Protein AF-0000000086011671 (afdb_homodimer)

Secondary structure (DSSP, 8-state):
-HHHHHHHHHHHHHHHHHHHHHHHHHHHHHHHHHHHTHHHHHHHHHHHHHHHHHHHHHHHHHS---HHHHHHHHHHHHHHHHHHTTTT---TTSHHHHHHHHHHHHHHHHHHHHHHHS---HHHHHHIIIIIIIHHHHHHHHHTTTTTT------------SS--HHHHHHHH-------HHHHHHHHHHHHS--------/-HHHHHHHHHHHHHHHHHHHHHHHHHHHHHHHHHHHTHHHHHHHHHHHHHHHHHHHHHHHHHS---HHHHHHHHHHHHHHHHHHTTTT---TTSHHHHHHHHHHHHHHHHHHHHHHHS---HHHHHHIIIIIIIHHHHHHHHHTTTTTT------------SS--HHHHHHHH-------HHHHHHHHHHHHS--------

InterPro domains:
  IPR007277 Svp26/Tex261 [PF04148] (1-188)
  IPR007277 Svp26/Tex261 [PTHR13144] (1-201)

Sequence (402 aa):
MWFLYLLSWIGIVIQISFIILSVAAGLYYIAEIVEEYTVFTCRIIRILILVTMAIHGGLFLFEDLPASMIICGIISQVMHLLVLRTFPFFELTSLPFIGSIVFVTINHYLAFQHFSYVYYPFSQVLAYFTICLWLVPFSFFVSLSANENVLPTLAETRPLNTDESDVVTNYFSRRSKRYGLLSFFNYAKESILPQRVKKAFMWFLYLLSWIGIVIQISFIILSVAAGLYYIAEIVEEYTVFTCRIIRILILVTMAIHGGLFLFEDLPASMIICGIISQVMHLLVLRTFPFFELTSLPFIGSIVFVTINHYLAFQHFSYVYYPFSQVLAYFTICLWLVPFSFFVSLSANENVLPTLAETRPLNTDESDVVTNYFSRRSKRYGLLSFFNYAKESILPQRVKKAF

Nearest PDB structures (foldseek):
  8h4l-assembly1_R  TM=3.918E-01  e=1.217E+00  Homo sapiens
  3ja6-assembly1_I  TM=2.647E-01  e=7.262E+00  Escherichia coli

Structure (mmCIF, N/CA/C/O backbone):
data_AF-0000000086011671-model_v1
#
loop_
_entity.id
_entity.type
_entity.pdbx_description
1 polymer 'Protein TEX261'
#
loop_
_atom_site.group_PDB
_atom_site.id
_atom_site.type_symbol
_atom_site.label_atom_id
_atom_site.label_alt_id
_atom_site.label_comp_id
_atom_site.label_asym_id
_atom_site.label_entity_id
_atom_site.label_seq_id
_atom_site.pdbx_PDB_ins_code
_atom_site.Cartn_x
_atom_site.Cartn_y
_atom_site.Cartn_z
_atom_site.occupancy
_atom_site.B_iso_or_equiv
_atom_site.auth_seq_id
_atom_site.auth_comp_id
_atom_site.auth_asym_id
_atom_site.auth_atom_id
_atom_site.pdbx_PDB_model_num
ATOM 1 N N . MET A 1 1 ? -23.484 21.406 1.975 1 81.38 1 MET A N 1
ATOM 2 C CA . MET A 1 1 ? -22.828 20.125 2.201 1 81.38 1 MET A CA 1
ATOM 3 C C . MET A 1 1 ? -21.922 19.75 1.034 1 81.38 1 MET A C 1
ATOM 5 O O . MET A 1 1 ? -21.531 18.594 0.885 1 81.38 1 MET A O 1
ATOM 9 N N . TRP A 1 2 ? -21.719 20.812 0.203 1 92.31 2 TRP A N 1
ATOM 10 C CA . TRP A 1 2 ? -20.953 20.578 -1.015 1 92.31 2 TRP A CA 1
ATOM 11 C C . TRP A 1 2 ? -19.453 20.594 -0.726 1 92.31 2 TRP A C 1
ATOM 13 O O . TRP A 1 2 ? -18.672 19.953 -1.438 1 92.31 2 TRP A O 1
ATOM 23 N N . PHE A 1 3 ? -19.109 21.312 0.322 1 96.06 3 PHE A N 1
ATOM 24 C CA . PHE A 1 3 ? -17.688 21.5 0.612 1 96.06 3 PHE A CA 1
ATOM 25 C C . PHE A 1 3 ? -17.047 20.188 1.018 1 96.06 3 PHE A C 1
ATOM 27 O O . PHE A 1 3 ? -15.992 19.812 0.487 1 96.06 3 PHE A O 1
ATOM 34 N N . LEU A 1 4 ? -17.641 19.5 1.831 1 94.88 4 LEU A N 1
ATOM 35 C CA . LEU A 1 4 ? -17.125 18.219 2.275 1 94.88 4 LEU A CA 1
ATOM 36 C C . LEU A 1 4 ? -17.141 17.203 1.138 1 94.88 4 LEU A C 1
ATOM 38 O O . LEU A 1 4 ? -16.266 16.328 1.057 1 94.88 4 LEU A O 1
ATOM 42 N N . TYR A 1 5 ? -18.141 17.344 0.301 1 95.62 5 TYR A N 1
ATOM 43 C CA . TYR A 1 5 ? -18.188 16.5 -0.895 1 95.62 5 TYR A CA 1
ATOM 44 C C . TYR A 1 5 ? -16.969 16.734 -1.78 1 95.62 5 TYR A C 1
ATOM 46 O O . TYR A 1 5 ? -16.344 15.789 -2.25 1 95.62 5 TYR A O 1
ATOM 54 N N . LEU A 1 6 ? -16.688 17.953 -1.948 1 96.94 6 LEU A N 1
ATOM 55 C CA . LEU A 1 6 ? -15.5 18.312 -2.723 1 96.94 6 LEU A CA 1
ATOM 56 C C . LEU A 1 6 ? -14.242 17.766 -2.059 1 96.94 6 LEU A C 1
ATOM 58 O O . LEU A 1 6 ? -13.367 17.203 -2.734 1 96.94 6 LEU A O 1
ATOM 62 N N . LEU A 1 7 ? -14.172 17.891 -0.794 1 97.31 7 LEU A N 1
ATOM 63 C CA . LEU A 1 7 ? -13.016 17.391 -0.052 1 97.31 7 LEU A CA 1
ATOM 64 C C . LEU A 1 7 ? -12.898 15.883 -0.167 1 97.31 7 LEU A C 1
ATOM 66 O O . LEU A 1 7 ? -11.789 15.336 -0.141 1 97.31 7 LEU A O 1
ATOM 70 N N . SER A 1 8 ? -14 15.203 -0.335 1 97.62 8 SER A N 1
ATOM 71 C CA . SER A 1 8 ? -13.969 13.75 -0.455 1 97.62 8 SER A CA 1
ATOM 72 C C . SER A 1 8 ? -13.273 13.32 -1.745 1 97.62 8 SER A C 1
ATOM 74 O O . SER A 1 8 ? -12.555 12.32 -1.764 1 97.62 8 SER A O 1
ATOM 76 N N . TRP A 1 9 ? -13.484 14.078 -2.795 1 97.25 9 TRP A N 1
ATOM 77 C CA . TRP A 1 9 ? -12.797 13.781 -4.047 1 97.25 9 TRP A CA 1
ATOM 78 C C . TRP A 1 9 ? -11.297 14.039 -3.92 1 97.25 9 TRP A C 1
ATOM 80 O O . TRP A 1 9 ? -10.484 13.242 -4.398 1 97.25 9 TRP A O 1
ATOM 90 N N . ILE A 1 10 ? -10.961 15.094 -3.242 1 97.56 10 ILE A N 1
ATOM 91 C CA . ILE A 1 10 ? -9.555 15.406 -3.008 1 97.56 10 ILE A CA 1
ATOM 92 C C . ILE A 1 10 ? -8.922 14.328 -2.125 1 97.56 10 ILE A C 1
ATOM 94 O O . ILE A 1 10 ? -7.801 13.891 -2.377 1 97.56 10 ILE A O 1
ATOM 98 N N . GLY A 1 11 ? -9.656 13.945 -1.148 1 97.69 11 GLY A N 1
ATOM 99 C CA . GLY A 1 11 ? -9.172 12.883 -0.27 1 97.69 11 GLY A CA 1
ATOM 100 C C . GLY A 1 11 ? -8.891 11.586 -0.999 1 97.69 11 GLY A C 1
ATOM 101 O O . GLY A 1 11 ? -7.867 10.945 -0.754 1 97.69 11 GLY A O 1
ATOM 102 N N . ILE A 1 12 ? -9.742 11.25 -1.918 1 97.19 12 ILE A N 1
ATOM 103 C CA . ILE A 1 12 ? -9.578 10.023 -2.693 1 97.19 12 ILE A CA 1
ATOM 104 C C . ILE A 1 12 ? -8.305 10.109 -3.535 1 97.19 12 ILE A C 1
ATOM 106 O O . ILE A 1 12 ? -7.547 9.141 -3.623 1 97.19 12 ILE A O 1
ATOM 110 N N . VAL A 1 13 ? -8.109 11.211 -4.105 1 97.56 13 VAL A N 1
ATOM 111 C CA . VAL A 1 13 ? -6.926 11.406 -4.938 1 97.56 13 VAL A CA 1
ATOM 112 C C . VAL A 1 13 ? -5.668 11.258 -4.09 1 97.56 13 VAL A C 1
ATOM 114 O O . VAL A 1 13 ? -4.707 10.609 -4.5 1 97.56 13 VAL A O 1
ATOM 117 N N . ILE A 1 14 ? -5.656 11.812 -2.938 1 96.88 14 ILE A N 1
ATOM 118 C CA . ILE A 1 14 ? -4.516 11.742 -2.033 1 96.88 14 ILE A CA 1
ATOM 119 C C . ILE A 1 14 ? -4.285 10.289 -1.606 1 96.88 14 ILE A C 1
ATOM 121 O O . ILE A 1 14 ? -3.154 9.797 -1.638 1 96.88 14 ILE A O 1
ATOM 125 N N . GLN A 1 15 ? -5.336 9.633 -1.336 1 96.81 15 GLN A N 1
ATOM 126 C CA . GLN A 1 15 ? -5.238 8.25 -0.883 1 96.81 15 GLN A CA 1
ATOM 127 C C . GLN A 1 15 ? -4.715 7.344 -1.993 1 96.81 15 GLN A C 1
ATOM 129 O O . GLN A 1 15 ? -3.822 6.527 -1.765 1 96.81 15 GLN A O 1
ATOM 134 N N . ILE A 1 16 ? -5.23 7.508 -3.131 1 97 16 ILE A N 1
ATOM 135 C CA . ILE A 1 16 ? -4.809 6.699 -4.27 1 97 16 ILE A CA 1
ATOM 136 C C . ILE A 1 16 ? -3.338 6.973 -4.574 1 97 16 ILE A C 1
ATOM 138 O O . ILE A 1 16 ? -2.576 6.047 -4.871 1 97 16 ILE A O 1
ATOM 142 N N . SER A 1 17 ? -2.957 8.18 -4.516 1 96.44 17 SER A N 1
ATOM 143 C CA . SER A 1 17 ? -1.564 8.539 -4.758 1 96.44 17 SER A CA 1
ATOM 144 C C . SER A 1 17 ? -0.635 7.859 -3.758 1 96.44 17 SER A C 1
ATOM 146 O O . SER A 1 17 ? 0.436 7.375 -4.129 1 96.44 17 SER A O 1
ATOM 148 N N . PHE A 1 18 ? -1.008 7.887 -2.574 1 95.5 18 PHE A N 1
ATOM 149 C CA . PHE A 1 18 ? -0.193 7.258 -1.543 1 95.5 18 PHE A CA 1
ATOM 150 C C . PHE A 1 18 ? -0.101 5.754 -1.769 1 95.5 18 PHE A C 1
ATOM 152 O O . PHE A 1 18 ? 0.967 5.16 -1.605 1 95.5 18 PHE A O 1
ATOM 159 N N . ILE A 1 19 ? -1.149 5.168 -2.15 1 96.06 19 ILE A N 1
ATOM 160 C CA . ILE A 1 19 ? -1.174 3.734 -2.408 1 96.06 19 ILE A CA 1
ATOM 161 C C . ILE A 1 19 ? -0.259 3.406 -3.586 1 96.06 19 ILE A C 1
ATOM 163 O O . ILE A 1 19 ? 0.544 2.475 -3.518 1 96.06 19 ILE A O 1
ATOM 167 N N . ILE A 1 20 ? -0.409 4.184 -4.59 1 96.19 20 ILE A N 1
ATOM 168 C CA . ILE A 1 20 ? 0.404 3.973 -5.785 1 96.19 20 ILE A CA 1
ATOM 169 C C . ILE A 1 20 ? 1.883 4.109 -5.43 1 96.19 20 ILE A C 1
ATOM 171 O O . ILE A 1 20 ? 2.699 3.266 -5.812 1 96.19 20 ILE A O 1
ATOM 175 N N . LEU A 1 21 ? 2.193 5.09 -4.684 1 94.75 21 LEU A N 1
ATOM 176 C CA . LEU A 1 21 ? 3.574 5.305 -4.266 1 94.75 21 LEU A CA 1
ATOM 177 C C . LEU A 1 21 ? 4.078 4.133 -3.428 1 94.75 21 LEU A C 1
ATOM 179 O O . LEU A 1 21 ? 5.199 3.664 -3.617 1 94.75 21 LEU A O 1
ATOM 183 N N . SER A 1 22 ? 3.262 3.754 -2.539 1 95.56 22 SER A N 1
ATOM 184 C CA . SER A 1 22 ? 3.648 2.664 -1.647 1 95.56 22 SER A CA 1
ATOM 185 C C . SER A 1 22 ? 3.875 1.37 -2.42 1 95.56 22 SER A C 1
ATOM 187 O O . SER A 1 22 ? 4.879 0.687 -2.215 1 95.56 22 SER A O 1
ATOM 189 N N . VAL A 1 23 ? 2.988 1.086 -3.264 1 94.69 23 VAL A N 1
ATOM 190 C CA . VAL A 1 23 ? 3.105 -0.137 -4.051 1 94.69 23 VAL A CA 1
ATOM 191 C C . VAL A 1 23 ? 4.332 -0.052 -4.957 1 94.69 23 VAL A C 1
ATOM 193 O O . VAL A 1 23 ? 5.102 -1.008 -5.062 1 94.69 23 VAL A O 1
ATOM 196 N N . ALA A 1 24 ? 4.469 1.1 -5.613 1 91.88 24 ALA A N 1
ATOM 197 C CA . ALA A 1 24 ? 5.625 1.312 -6.48 1 91.88 24 ALA A CA 1
ATOM 198 C C . ALA A 1 24 ? 6.93 1.148 -5.699 1 91.88 24 ALA A C 1
ATOM 200 O O . ALA A 1 24 ? 7.859 0.49 -6.168 1 91.88 24 ALA A O 1
ATOM 201 N N . ALA A 1 25 ? 6.992 1.707 -4.555 1 91.62 25 ALA A N 1
ATOM 202 C CA . ALA A 1 25 ? 8.18 1.608 -3.711 1 91.62 25 ALA A CA 1
ATOM 203 C C . ALA A 1 25 ? 8.414 0.169 -3.26 1 91.62 25 ALA A C 1
ATOM 205 O O . ALA A 1 25 ? 9.555 -0.297 -3.223 1 91.62 25 ALA A O 1
ATOM 206 N N . GLY A 1 26 ? 7.383 -0.44 -2.941 1 92.44 26 GLY A N 1
ATOM 207 C CA . GLY A 1 26 ? 7.492 -1.84 -2.562 1 92.44 26 GLY A CA 1
ATOM 208 C C . GLY A 1 26 ? 8.031 -2.717 -3.678 1 92.44 26 GLY A C 1
ATOM 209 O O . GLY A 1 26 ? 8.922 -3.543 -3.451 1 92.44 26 GLY A O 1
ATOM 210 N N . LEU A 1 27 ? 7.508 -2.492 -4.812 1 90.5 27 LEU A N 1
ATOM 211 C CA . LEU A 1 27 ? 7.965 -3.254 -5.969 1 90.5 27 LEU A CA 1
ATOM 212 C C . LEU A 1 27 ? 9.422 -2.936 -6.289 1 90.5 27 LEU A C 1
ATOM 214 O O . LEU A 1 27 ? 10.195 -3.828 -6.648 1 90.5 27 LEU A O 1
ATOM 218 N N . TYR A 1 28 ? 9.742 -1.729 -6.18 1 87.56 28 TYR A N 1
ATOM 219 C CA . TYR A 1 28 ? 11.125 -1.326 -6.395 1 87.56 28 TYR A CA 1
ATOM 220 C C . TYR A 1 28 ? 12.055 -2.014 -5.398 1 87.56 28 TYR A C 1
ATOM 222 O O . TYR A 1 28 ? 13.133 -2.479 -5.766 1 87.56 28 TYR A O 1
ATOM 230 N N . TYR A 1 29 ? 11.625 -2.068 -4.254 1 89.06 29 TYR A N 1
ATOM 231 C CA . TYR A 1 29 ? 12.406 -2.695 -3.195 1 89.06 29 TYR A CA 1
ATOM 232 C C . TYR A 1 29 ? 12.602 -4.18 -3.471 1 89.06 29 TYR A C 1
ATOM 234 O O . TYR A 1 29 ? 13.719 -4.695 -3.373 1 89.06 29 TYR A O 1
ATOM 242 N N . ILE A 1 30 ? 11.648 -4.781 -3.836 1 91.56 30 ILE A N 1
ATOM 243 C CA . ILE A 1 30 ? 11.727 -6.207 -4.129 1 91.56 30 ILE A CA 1
ATOM 244 C C . ILE A 1 30 ? 12.617 -6.43 -5.352 1 91.56 30 ILE A C 1
ATOM 246 O O . ILE A 1 30 ? 13.398 -7.379 -5.391 1 91.56 30 ILE A O 1
ATOM 250 N N . ALA A 1 31 ? 12.484 -5.586 -6.32 1 87.94 31 ALA A N 1
ATOM 251 C CA . ALA A 1 31 ? 13.312 -5.684 -7.516 1 87.94 31 ALA A CA 1
ATOM 252 C C . ALA A 1 31 ? 14.797 -5.551 -7.168 1 87.94 31 ALA A C 1
ATOM 254 O O . ALA A 1 31 ? 15.633 -6.254 -7.734 1 87.94 31 ALA A O 1
ATOM 255 N N . GLU A 1 32 ? 15.078 -4.699 -6.289 1 86.5 32 GLU A N 1
ATOM 256 C CA . GLU A 1 32 ? 16.453 -4.531 -5.824 1 86.5 32 GLU A CA 1
ATOM 257 C C . GLU A 1 32 ? 16.953 -5.793 -5.133 1 86.5 32 GLU A C 1
ATOM 259 O O . GLU A 1 32 ? 18.109 -6.207 -5.344 1 86.5 32 GLU A O 1
ATOM 264 N N . ILE A 1 33 ? 16.141 -6.344 -4.367 1 86.19 33 ILE A N 1
ATOM 265 C CA . ILE A 1 33 ? 16.516 -7.574 -3.678 1 86.19 33 ILE A CA 1
ATOM 266 C C . ILE A 1 33 ? 16.75 -8.688 -4.695 1 86.19 33 ILE A C 1
ATOM 268 O O . ILE A 1 33 ? 17.719 -9.453 -4.57 1 86.19 33 ILE A O 1
ATOM 272 N N . VAL A 1 34 ? 15.977 -8.758 -5.715 1 88.62 34 VAL A N 1
ATOM 273 C CA . VAL A 1 34 ? 16.094 -9.766 -6.762 1 88.62 34 VAL A CA 1
ATOM 274 C C . VAL A 1 34 ? 17.406 -9.578 -7.516 1 88.62 34 VAL A C 1
ATOM 276 O O . VAL A 1 34 ? 18.109 -10.547 -7.824 1 88.62 34 VAL A O 1
ATOM 279 N N . GLU A 1 35 ? 17.781 -8.352 -7.781 1 84.69 35 GLU A N 1
ATOM 280 C CA . GLU A 1 35 ? 19.031 -8.047 -8.484 1 84.69 35 GLU A CA 1
ATOM 281 C C . GLU A 1 35 ? 20.234 -8.383 -7.621 1 84.69 35 GLU A C 1
ATOM 283 O O . GLU A 1 35 ? 21.25 -8.891 -8.133 1 84.69 35 GLU A O 1
ATOM 288 N N . GLU A 1 36 ? 20.125 -8.18 -6.422 1 85.69 36 GLU A N 1
ATOM 289 C CA . GLU A 1 36 ? 21.234 -8.406 -5.508 1 85.69 36 GLU A CA 1
ATOM 290 C C . GLU A 1 36 ? 21.406 -9.891 -5.199 1 85.69 36 GLU A C 1
ATOM 292 O O . GLU A 1 36 ? 22.531 -10.359 -5.012 1 85.69 36 GLU A O 1
ATOM 297 N N . TYR A 1 37 ? 20.281 -10.57 -5.16 1 88.62 37 TYR A N 1
ATOM 298 C CA . TYR A 1 37 ? 20.312 -11.992 -4.809 1 88.62 37 TYR A CA 1
ATOM 299 C C . TYR A 1 37 ? 19.625 -12.828 -5.875 1 88.62 37 TYR A C 1
ATOM 301 O O . TYR A 1 37 ? 18.609 -13.477 -5.598 1 88.62 37 TYR A O 1
ATOM 309 N N . THR A 1 38 ? 20.109 -12.938 -6.969 1 88 38 THR A N 1
ATOM 310 C CA . THR A 1 38 ? 19.5 -13.57 -8.125 1 88 38 THR A CA 1
ATOM 311 C C . THR A 1 38 ? 19.391 -15.078 -7.926 1 88 38 THR A C 1
ATOM 313 O O . THR A 1 38 ? 18.359 -15.68 -8.242 1 88 38 THR A O 1
ATOM 316 N N . VAL A 1 39 ? 20.484 -15.68 -7.461 1 91.44 39 VAL A N 1
ATOM 317 C CA . VAL A 1 39 ? 20.5 -17.125 -7.277 1 91.44 39 VAL A CA 1
ATOM 318 C C . VAL A 1 39 ? 19.453 -17.531 -6.242 1 91.44 39 VAL A C 1
ATOM 320 O O . VAL A 1 39 ? 18.688 -18.469 -6.461 1 91.44 39 VAL A O 1
ATOM 323 N N . PHE A 1 40 ? 19.484 -16.797 -5.242 1 92.19 40 PHE A N 1
ATOM 324 C CA . PHE A 1 40 ? 18.5 -17.047 -4.188 1 92.19 40 PHE A CA 1
ATOM 325 C C . PHE A 1 40 ? 17.094 -16.844 -4.711 1 92.19 40 PHE A C 1
ATOM 327 O O . PHE A 1 40 ? 16.188 -17.625 -4.398 1 92.19 40 PHE A O 1
ATOM 334 N N . THR A 1 41 ? 16.859 -15.781 -5.418 1 93.69 41 THR A N 1
ATOM 335 C CA . THR A 1 41 ? 15.547 -15.492 -5.992 1 93.69 41 THR A CA 1
ATOM 336 C C . THR A 1 41 ? 15.086 -16.625 -6.902 1 93.69 41 THR A C 1
ATOM 338 O O . THR A 1 41 ? 13.922 -17.016 -6.867 1 93.69 41 THR A O 1
ATOM 341 N N . CYS A 1 42 ? 15.953 -17.156 -7.68 1 93.94 42 CYS A N 1
ATOM 342 C CA . CYS A 1 42 ? 15.633 -18.266 -8.555 1 93.94 42 CYS A CA 1
ATOM 343 C C . CYS A 1 42 ? 15.133 -19.469 -7.754 1 93.94 42 CYS A C 1
ATOM 345 O O . CYS A 1 42 ? 14.148 -20.094 -8.125 1 93.94 42 CYS A O 1
ATOM 347 N N . ARG A 1 43 ? 15.805 -19.703 -6.75 1 96.25 43 ARG A N 1
ATOM 348 C CA . ARG A 1 43 ? 15.414 -20.812 -5.887 1 96.25 43 ARG A CA 1
ATOM 349 C C . ARG A 1 43 ? 14.023 -20.594 -5.305 1 96.25 43 ARG A C 1
ATOM 351 O O . ARG A 1 43 ? 13.203 -21.516 -5.266 1 96.25 43 ARG A O 1
ATOM 358 N N . ILE A 1 44 ? 13.766 -19.422 -4.871 1 96.56 44 ILE A N 1
ATOM 359 C CA . ILE A 1 44 ? 12.477 -19.094 -4.273 1 96.56 44 ILE A CA 1
ATOM 360 C C . ILE A 1 44 ? 11.367 -19.25 -5.309 1 96.56 44 ILE A C 1
ATOM 362 O O . ILE A 1 44 ? 10.312 -19.812 -5.016 1 96.56 44 ILE A O 1
ATOM 366 N N . ILE A 1 45 ? 11.609 -18.75 -6.484 1 96.88 45 ILE A N 1
ATOM 367 C CA . ILE A 1 45 ? 10.602 -18.828 -7.535 1 96.88 45 ILE A CA 1
ATOM 368 C C . ILE A 1 45 ? 10.328 -20.297 -7.879 1 96.88 45 ILE A C 1
ATOM 370 O O . ILE A 1 45 ? 9.18 -20.688 -8.086 1 96.88 45 ILE A O 1
ATOM 374 N N . ARG A 1 46 ? 11.359 -21.094 -7.914 1 97.69 46 ARG A N 1
ATOM 375 C CA . ARG A 1 46 ? 11.195 -22.531 -8.172 1 97.69 46 ARG A CA 1
ATOM 376 C C . ARG A 1 46 ? 10.305 -23.172 -7.117 1 97.69 46 ARG A C 1
ATOM 378 O O . ARG A 1 46 ? 9.391 -23.938 -7.449 1 97.69 46 ARG A O 1
ATOM 385 N N . ILE A 1 47 ? 10.586 -22.844 -5.941 1 98 47 ILE A N 1
ATOM 386 C CA . ILE A 1 47 ? 9.805 -23.391 -4.836 1 98 47 ILE A CA 1
ATOM 387 C C . ILE A 1 47 ? 8.359 -22.922 -4.957 1 98 47 ILE A C 1
ATOM 389 O O . ILE A 1 47 ? 7.43 -23.719 -4.758 1 98 47 ILE A O 1
ATOM 393 N N . LEU A 1 48 ? 8.18 -21.641 -5.27 1 98 48 LEU A N 1
ATOM 394 C CA . LEU A 1 48 ? 6.832 -21.094 -5.418 1 98 48 LEU A CA 1
ATOM 395 C C . LEU A 1 48 ? 6.062 -21.844 -6.504 1 98 48 LEU A C 1
ATOM 397 O O . LEU A 1 48 ? 4.887 -22.172 -6.328 1 98 48 LEU A O 1
ATOM 401 N N . ILE A 1 49 ? 6.723 -22.125 -7.598 1 98.44 49 ILE A N 1
ATOM 402 C CA . ILE A 1 49 ? 6.094 -22.828 -8.711 1 98.44 49 ILE A CA 1
ATOM 403 C C . ILE A 1 49 ? 5.699 -24.234 -8.273 1 98.44 49 ILE A C 1
ATOM 405 O O . ILE A 1 49 ? 4.562 -24.656 -8.492 1 98.44 49 ILE A O 1
ATOM 409 N N . LEU A 1 50 ? 6.59 -24.922 -7.629 1 98.38 50 LEU A N 1
ATOM 410 C CA . LEU A 1 50 ? 6.355 -26.297 -7.219 1 98.38 50 LEU A CA 1
ATOM 411 C C . LEU A 1 50 ? 5.25 -26.375 -6.168 1 98.38 50 LEU A C 1
ATOM 413 O O . LEU A 1 50 ? 4.422 -27.281 -6.199 1 98.38 50 LEU A O 1
ATOM 417 N N . VAL A 1 51 ? 5.254 -25.438 -5.281 1 98.19 51 VAL A N 1
ATOM 418 C CA . VAL A 1 51 ? 4.215 -25.391 -4.258 1 98.19 51 VAL A CA 1
ATOM 419 C C . VAL A 1 51 ? 2.859 -25.125 -4.91 1 98.19 51 VAL A C 1
ATOM 421 O O . VAL A 1 51 ? 1.857 -25.75 -4.551 1 98.19 51 VAL A O 1
ATOM 424 N N . THR A 1 52 ? 2.832 -24.188 -5.867 1 98.31 52 THR A N 1
ATOM 425 C CA . THR A 1 52 ? 1.588 -23.891 -6.566 1 98.31 52 THR A CA 1
ATOM 426 C C . THR A 1 52 ? 1.09 -25.109 -7.336 1 98.31 52 THR A C 1
ATOM 428 O O . THR A 1 52 ? -0.112 -25.375 -7.367 1 98.31 52 THR A O 1
ATOM 431 N N . MET A 1 53 ? 1.98 -25.875 -7.898 1 98 53 MET A N 1
ATOM 432 C CA . MET A 1 53 ? 1.613 -27.109 -8.586 1 98 53 MET A CA 1
ATOM 433 C C . MET A 1 53 ? 1.02 -28.125 -7.617 1 98 53 MET A C 1
ATOM 435 O O . MET A 1 53 ? -0 -28.75 -7.91 1 98 53 MET A O 1
ATOM 439 N N . ALA A 1 54 ? 1.637 -28.234 -6.5 1 98.06 54 ALA A N 1
ATOM 440 C CA . ALA A 1 54 ? 1.136 -29.125 -5.469 1 98.06 54 ALA A CA 1
ATOM 441 C C . ALA A 1 54 ? -0.251 -28.703 -4.992 1 98.06 54 ALA A C 1
ATOM 443 O O . ALA A 1 54 ? -1.111 -29.547 -4.734 1 98.06 54 ALA A O 1
ATOM 444 N N . ILE A 1 55 ? -0.409 -27.422 -4.891 1 98.31 55 ILE A N 1
ATOM 445 C CA . ILE A 1 55 ? -1.695 -26.891 -4.457 1 98.31 55 ILE A CA 1
ATOM 446 C C . ILE A 1 55 ? -2.771 -27.25 -5.48 1 98.31 55 ILE A C 1
ATOM 448 O O . ILE A 1 55 ? -3.891 -27.609 -5.109 1 98.31 55 ILE A O 1
ATOM 452 N N . HIS A 1 56 ? -2.48 -27.172 -6.789 1 98.06 56 HIS A N 1
ATOM 453 C CA . HIS A 1 56 ? -3.432 -27.594 -7.809 1 98.06 56 HIS A CA 1
ATOM 454 C C . HIS A 1 56 ? -3.783 -29.078 -7.648 1 98.06 56 HIS A C 1
ATOM 456 O O . HIS A 1 56 ? -4.938 -29.469 -7.836 1 98.06 56 HIS A O 1
ATOM 462 N N . GLY A 1 57 ? -2.777 -29.875 -7.293 1 96.81 57 GLY A N 1
ATOM 463 C CA . GLY A 1 57 ? -3.051 -31.281 -6.984 1 96.81 57 GLY A CA 1
ATOM 464 C C . GLY A 1 57 ? -3.998 -31.453 -5.812 1 96.81 57 GLY A C 1
ATOM 465 O O . GLY A 1 57 ? -4.914 -32.281 -5.867 1 96.81 57 GLY A O 1
ATOM 466 N N . GLY A 1 58 ? -3.785 -30.656 -4.785 1 96.88 58 GLY A N 1
ATOM 467 C CA . GLY A 1 58 ? -4.672 -30.688 -3.633 1 96.88 58 GLY A CA 1
ATOM 468 C C . GLY A 1 58 ? -6.09 -30.25 -3.963 1 96.88 58 GLY A C 1
ATOM 469 O O . GLY A 1 58 ? -7.055 -30.828 -3.469 1 96.88 58 GLY A O 1
ATOM 470 N N . LEU A 1 59 ? -6.16 -29.234 -4.785 1 97.31 59 LEU A N 1
ATOM 471 C CA . LEU A 1 59 ? -7.477 -28.75 -5.199 1 97.31 59 LEU A CA 1
ATOM 472 C C . LEU A 1 59 ? -8.211 -29.828 -6 1 97.31 59 LEU A C 1
ATOM 474 O O . LEU A 1 59 ? -9.43 -29.969 -5.891 1 97.31 59 LEU A O 1
ATOM 478 N N . PHE A 1 60 ? -7.48 -30.578 -6.738 1 95.69 60 PHE A N 1
ATOM 479 C CA . PHE A 1 60 ? -8.055 -31.656 -7.52 1 95.69 60 PHE A CA 1
ATOM 480 C C . PHE A 1 60 ? -8.586 -32.75 -6.605 1 95.69 60 PHE A C 1
ATOM 482 O O . PHE A 1 60 ? -9.672 -33.312 -6.84 1 95.69 60 PHE A O 1
ATOM 489 N N . LEU A 1 61 ? -7.891 -33 -5.512 1 95.25 61 LEU A N 1
ATOM 490 C CA . LEU A 1 61 ? -8.211 -34.125 -4.633 1 95.25 61 LEU A CA 1
ATOM 491 C C . LEU A 1 61 ? -9.289 -33.719 -3.629 1 95.25 61 LEU A C 1
ATOM 493 O O . LEU A 1 61 ? -10.156 -34.531 -3.297 1 95.25 61 LEU A O 1
ATOM 497 N N . PHE A 1 62 ? -9.312 -32.438 -3.186 1 95.5 62 PHE A N 1
ATOM 498 C CA . PHE A 1 62 ? -10.109 -32.094 -2.006 1 95.5 62 PHE A CA 1
ATOM 499 C C . PHE A 1 62 ? -11.219 -31.125 -2.357 1 95.5 62 PHE A C 1
ATOM 501 O O . PHE A 1 62 ? -12.086 -30.844 -1.529 1 95.5 62 PHE A O 1
ATOM 508 N N . GLU A 1 63 ? -11.117 -30.594 -3.541 1 94.12 63 GLU A N 1
ATOM 509 C CA . GLU A 1 63 ? -12.125 -29.594 -3.902 1 94.12 63 GLU A CA 1
ATOM 510 C C . GLU A 1 63 ? -12.867 -30 -5.172 1 94.12 63 GLU A C 1
ATOM 512 O O . GLU A 1 63 ? -12.469 -30.938 -5.863 1 94.12 63 GLU A O 1
ATOM 517 N N . ASP A 1 64 ? -14.023 -29.359 -5.379 1 90.94 64 ASP A N 1
ATOM 518 C CA . ASP A 1 64 ? -14.867 -29.641 -6.539 1 90.94 64 ASP A CA 1
ATOM 519 C C . ASP A 1 64 ? -14.711 -28.547 -7.602 1 90.94 64 ASP A C 1
ATOM 521 O O . ASP A 1 64 ? -15.695 -28.031 -8.117 1 90.94 64 ASP A O 1
ATOM 525 N N . LEU A 1 65 ? -13.508 -28.25 -7.902 1 95.06 65 LEU A N 1
ATOM 526 C CA . LEU A 1 65 ? -13.25 -27.297 -8.977 1 95.06 65 LEU A CA 1
ATOM 527 C C . LEU A 1 65 ? -13.211 -28.016 -10.328 1 95.06 65 LEU A C 1
ATOM 529 O O . LEU A 1 65 ? -12.875 -29.188 -10.406 1 95.06 65 LEU A O 1
ATOM 533 N N . PRO A 1 66 ? -13.648 -27.328 -11.375 1 96.25 66 PRO A N 1
ATOM 534 C CA . PRO A 1 66 ? -13.578 -27.953 -12.703 1 96.25 66 PRO A CA 1
ATOM 535 C C . PRO A 1 66 ? -12.172 -28.422 -13.062 1 96.25 66 PRO A C 1
ATOM 537 O O . PRO A 1 66 ? -11.195 -27.734 -12.797 1 96.25 66 PRO A O 1
ATOM 540 N N . ALA A 1 67 ? -12.086 -29.531 -13.664 1 95.94 67 ALA A N 1
ATOM 541 C CA . ALA A 1 67 ? -10.805 -30.125 -14.031 1 95.94 67 ALA A CA 1
ATOM 542 C C . ALA A 1 67 ? -10.055 -29.25 -15.031 1 95.94 67 ALA A C 1
ATOM 544 O O . ALA A 1 67 ? -8.828 -29.188 -15.016 1 95.94 67 ALA A O 1
ATOM 545 N N . SER A 1 68 ? -10.797 -28.594 -15.867 1 97 68 SER A N 1
ATOM 546 C CA . SER A 1 68 ? -10.18 -27.719 -16.859 1 97 68 SER A CA 1
ATOM 547 C C . SER A 1 68 ? -9.383 -26.594 -16.188 1 97 68 SER A C 1
ATOM 549 O O . SER A 1 68 ? -8.289 -26.25 -16.625 1 97 68 SER A O 1
ATOM 551 N N . MET A 1 69 ? -9.922 -26.109 -15.125 1 97.06 69 MET A N 1
ATOM 552 C CA . MET A 1 69 ? -9.273 -25.031 -14.367 1 97.06 69 MET A CA 1
ATOM 553 C C . MET A 1 69 ? -7.984 -25.531 -13.727 1 97.06 69 MET A C 1
ATOM 555 O O . MET A 1 69 ? -6.957 -24.844 -13.781 1 97.06 69 MET A O 1
ATOM 559 N N . ILE A 1 70 ? -8.016 -26.672 -13.203 1 97.81 70 ILE A N 1
ATOM 560 C CA . ILE A 1 70 ? -6.883 -27.25 -12.492 1 97.81 70 ILE A CA 1
ATOM 561 C C . ILE A 1 70 ? -5.793 -27.641 -13.492 1 97.81 70 ILE A C 1
ATOM 563 O O . ILE A 1 70 ? -4.617 -27.344 -13.289 1 97.81 70 ILE A O 1
ATOM 567 N N . ILE A 1 71 ? -6.207 -28.297 -14.57 1 97.75 71 ILE A N 1
ATOM 568 C CA . ILE A 1 71 ? -5.258 -28.75 -15.578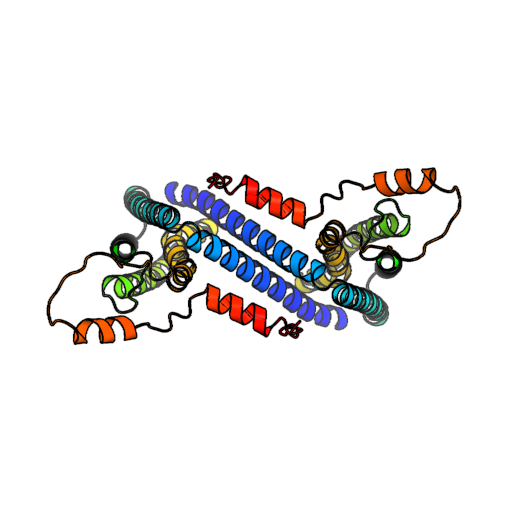 1 97.75 71 ILE A CA 1
ATOM 569 C C . ILE A 1 71 ? -4.578 -27.531 -16.219 1 97.75 71 ILE A C 1
ATOM 571 O O . ILE A 1 71 ? -3.359 -27.531 -16.406 1 97.75 71 ILE A O 1
ATOM 575 N N . CYS A 1 72 ? -5.367 -26.547 -16.484 1 98.12 72 CYS A N 1
ATOM 5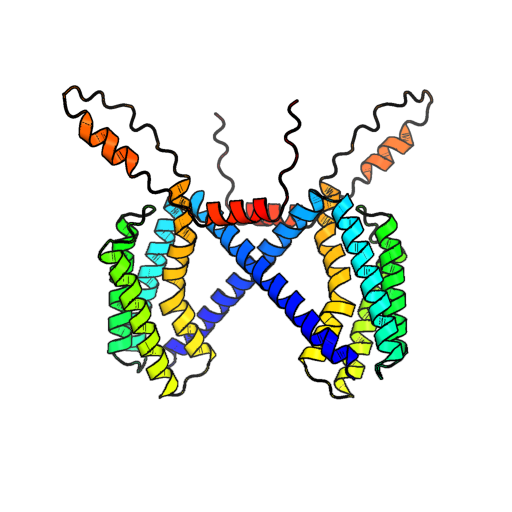76 C CA . CYS A 1 72 ? -4.816 -25.328 -17.047 1 98.12 72 CYS A CA 1
ATOM 577 C C . CYS A 1 72 ? -3.791 -24.703 -16.094 1 98.12 72 CYS A C 1
ATOM 579 O O . CYS A 1 72 ? -2.738 -24.234 -16.547 1 98.12 72 CYS A O 1
ATOM 581 N N . GLY A 1 73 ? -4.094 -24.703 -14.828 1 98.19 73 GLY A N 1
ATOM 582 C CA . GLY A 1 73 ? -3.166 -24.188 -13.828 1 98.19 73 GLY A CA 1
ATOM 583 C C . GLY A 1 73 ? -1.864 -24.969 -13.773 1 98.19 73 GLY A C 1
ATOM 584 O O . GLY A 1 73 ? -0.787 -24.375 -13.68 1 98.19 73 GLY A O 1
ATOM 585 N N . ILE A 1 74 ? -1.979 -26.25 -13.859 1 98.19 74 ILE A N 1
ATOM 586 C CA . ILE A 1 74 ? -0.796 -27.094 -13.797 1 98.19 74 ILE A CA 1
ATOM 587 C C . ILE A 1 74 ? 0.064 -26.875 -15.039 1 98.19 74 ILE A C 1
ATOM 589 O O . ILE A 1 74 ? 1.286 -26.734 -14.938 1 98.19 74 ILE A O 1
ATOM 593 N N . ILE A 1 75 ? -0.515 -26.781 -16.172 1 98.19 75 ILE A N 1
ATOM 594 C CA . ILE A 1 75 ? 0.221 -26.531 -17.406 1 98.19 75 ILE A CA 1
ATOM 595 C C . ILE A 1 75 ? 0.928 -25.172 -17.328 1 98.19 75 ILE A C 1
ATOM 597 O O . ILE A 1 75 ? 2.076 -25.047 -17.75 1 98.19 75 ILE A O 1
ATOM 601 N N . SER A 1 76 ? 0.208 -24.188 -16.797 1 98.06 76 SER A N 1
ATOM 602 C CA . SER A 1 76 ? 0.81 -22.875 -16.609 1 98.06 76 SER A CA 1
ATOM 603 C C . SER A 1 76 ? 2.07 -22.953 -15.758 1 98.06 76 SER A C 1
ATOM 605 O O . SER A 1 76 ? 3.078 -22.312 -16.062 1 98.06 76 SER A O 1
ATOM 607 N N . GLN A 1 77 ? 2.02 -23.75 -14.711 1 98.38 77 GLN A N 1
ATOM 608 C CA . GLN A 1 77 ? 3.172 -23.891 -13.828 1 98.38 77 GLN A CA 1
ATOM 609 C C . GLN A 1 77 ? 4.316 -24.625 -14.531 1 98.38 77 GLN A C 1
ATOM 611 O O . GLN A 1 77 ? 5.488 -24.328 -14.297 1 98.38 77 GLN A O 1
ATOM 616 N N . VAL A 1 78 ? 3.973 -25.562 -15.383 1 98.12 78 VAL A N 1
ATOM 617 C CA . VAL A 1 78 ? 4.992 -26.266 -16.156 1 98.12 78 VAL A CA 1
ATOM 618 C C . VAL A 1 78 ? 5.684 -25.281 -17.094 1 98.12 78 VAL A C 1
ATOM 620 O O . VAL A 1 78 ? 6.91 -25.281 -17.219 1 98.12 78 VAL A O 1
ATOM 623 N N . MET A 1 79 ? 4.91 -24.453 -17.703 1 97.75 79 MET A N 1
ATOM 624 C CA . MET A 1 79 ? 5.488 -23.406 -18.547 1 97.75 79 MET A CA 1
ATOM 625 C C . MET A 1 79 ? 6.383 -22.484 -17.734 1 97.75 79 MET A C 1
ATOM 627 O O . MET A 1 79 ? 7.457 -22.094 -18.203 1 97.75 79 MET A O 1
ATOM 631 N N . HIS A 1 80 ? 5.984 -22.156 -16.531 1 97.69 80 HIS A N 1
ATOM 632 C CA . HIS A 1 80 ? 6.781 -21.297 -15.656 1 97.69 80 HIS A CA 1
ATOM 633 C C . HIS A 1 80 ? 8.109 -21.953 -15.305 1 97.69 80 HIS A C 1
ATOM 635 O O . HIS A 1 80 ? 9.141 -21.281 -15.219 1 97.69 80 HIS A O 1
ATOM 641 N N . LEU A 1 81 ? 8.07 -23.281 -15.125 1 97.38 81 LEU A N 1
ATOM 642 C CA . LEU A 1 81 ? 9.305 -24 -14.836 1 97.38 81 LEU A CA 1
ATOM 643 C C . LEU A 1 81 ? 10.281 -23.922 -16 1 97.38 81 LEU A C 1
ATOM 645 O O . LEU A 1 81 ? 11.484 -23.781 -15.797 1 97.38 81 LEU A O 1
ATOM 649 N N . LEU A 1 82 ? 9.734 -23.953 -17.156 1 96.44 82 LEU A N 1
ATOM 650 C CA . LEU A 1 82 ? 10.562 -23.859 -18.359 1 96.44 82 LEU A CA 1
ATOM 651 C C . LEU A 1 82 ? 11.141 -22.469 -18.516 1 96.44 82 LEU A C 1
ATOM 653 O O . LEU A 1 82 ? 12.281 -22.312 -18.953 1 96.44 82 LEU A O 1
ATOM 657 N N . VAL A 1 83 ? 10.375 -21.516 -18.156 1 94.81 83 VAL A N 1
ATOM 658 C CA . VAL A 1 83 ? 10.852 -20.125 -18.203 1 94.81 83 VAL A CA 1
ATOM 659 C C . VAL A 1 83 ? 11.977 -19.938 -17.203 1 94.81 83 VAL A C 1
ATOM 661 O O . VAL A 1 83 ? 12.938 -19.203 -17.469 1 94.81 83 VAL A O 1
ATOM 664 N N . LEU A 1 84 ? 11.867 -20.594 -16.109 1 94.38 84 LEU A N 1
ATOM 665 C CA . LEU A 1 84 ? 12.82 -20.453 -15.008 1 94.38 84 LEU A CA 1
ATOM 666 C C . LEU A 1 84 ? 14.188 -20.984 -15.398 1 94.38 84 LEU A C 1
ATOM 668 O O . LEU A 1 84 ? 15.203 -20.609 -14.789 1 94.38 84 LEU A O 1
ATOM 672 N N . ARG A 1 85 ? 14.273 -21.766 -16.422 1 91.94 85 ARG A N 1
ATOM 673 C CA . ARG A 1 85 ? 15.523 -22.391 -16.859 1 91.94 85 ARG A CA 1
ATOM 674 C C . ARG A 1 85 ? 16.5 -21.344 -17.391 1 91.94 85 ARG A C 1
ATOM 676 O O . ARG A 1 85 ? 17.719 -21.531 -17.312 1 91.94 85 ARG A O 1
ATOM 683 N N . THR A 1 86 ? 16.047 -20.25 -17.859 1 87.06 86 THR A N 1
ATOM 684 C CA . THR A 1 86 ? 16.891 -19.219 -18.422 1 87.06 86 THR A CA 1
ATOM 685 C C . THR A 1 86 ? 17 -18.016 -17.484 1 87.06 86 THR A C 1
ATOM 687 O O . THR A 1 86 ? 17.484 -16.953 -17.875 1 87.06 86 THR A O 1
ATOM 690 N N . PHE A 1 87 ? 16.562 -18.203 -16.359 1 86.5 87 PHE A N 1
ATOM 691 C CA . PHE A 1 87 ? 16.625 -17.141 -15.359 1 86.5 87 PHE A CA 1
ATOM 692 C C . PHE A 1 87 ? 18.078 -16.734 -15.094 1 86.5 87 PHE A C 1
ATOM 694 O O . PHE A 1 87 ? 18.969 -17.578 -15.023 1 86.5 87 PHE A O 1
ATOM 701 N N . PRO A 1 88 ? 18.281 -15.547 -15.062 1 83.94 88 PRO A N 1
ATOM 702 C CA . PRO A 1 88 ? 17.438 -14.367 -14.961 1 83.94 88 PRO A CA 1
ATOM 703 C C . PRO A 1 88 ? 17.141 -13.734 -16.328 1 83.94 88 PRO A C 1
ATOM 705 O O . PRO A 1 88 ? 16.562 -12.648 -16.391 1 83.94 88 PRO A O 1
ATOM 708 N N . PHE A 1 89 ? 17.562 -14.438 -17.312 1 80 89 PHE A N 1
ATOM 709 C CA . PHE A 1 89 ? 17.344 -13.93 -18.672 1 80 89 PHE A CA 1
ATOM 710 C C . PHE A 1 89 ? 16.016 -14.438 -19.234 1 80 89 PHE A C 1
ATOM 712 O O . PHE A 1 89 ? 15.773 -15.641 -19.281 1 80 89 PHE A O 1
ATOM 719 N N . PHE A 1 90 ? 15.18 -13.477 -19.562 1 82 90 PHE A N 1
ATOM 720 C CA . PHE A 1 90 ? 13.859 -13.828 -20.078 1 82 90 PHE A CA 1
ATOM 721 C C . PHE A 1 90 ? 13.789 -13.57 -21.578 1 82 90 PHE A C 1
ATOM 723 O O . PHE A 1 90 ? 14.125 -12.477 -22.047 1 82 90 PHE A O 1
ATOM 730 N N . GLU A 1 91 ? 13.438 -14.656 -22.281 1 82.56 91 GLU A N 1
ATOM 731 C CA . GLU A 1 91 ? 13.109 -14.5 -23.703 1 82.56 91 GLU A CA 1
ATOM 732 C C . GLU A 1 91 ? 11.609 -14.367 -23.906 1 82.56 91 GLU A C 1
ATOM 734 O O . GLU A 1 91 ? 10.875 -15.359 -23.891 1 82.56 91 GLU A O 1
ATOM 739 N N . LEU A 1 92 ? 11.148 -13.195 -24.156 1 82.88 92 LEU A N 1
ATOM 740 C CA . LEU A 1 92 ? 9.727 -12.867 -24.188 1 82.88 92 LEU A CA 1
ATOM 741 C C . LEU A 1 92 ? 9.039 -13.555 -25.359 1 82.88 92 LEU A C 1
ATOM 743 O O . LEU A 1 92 ? 7.828 -13.758 -25.344 1 82.88 92 LEU A O 1
ATOM 747 N N . THR A 1 93 ? 9.805 -13.938 -26.344 1 88.06 93 THR A N 1
ATOM 748 C CA . THR A 1 93 ? 9.211 -14.539 -27.531 1 88.06 93 THR A CA 1
ATOM 749 C C . THR A 1 93 ? 9.344 -16.062 -27.484 1 88.06 93 THR A C 1
ATOM 751 O O . THR A 1 93 ? 8.93 -16.75 -28.422 1 88.06 93 THR A O 1
ATOM 754 N N . SER A 1 94 ? 9.836 -16.562 -26.453 1 91.44 94 SER A N 1
ATOM 755 C CA . SER A 1 94 ? 10 -18 -26.344 1 91.44 94 SER A CA 1
ATOM 756 C C . SER A 1 94 ? 8.664 -18.703 -26.109 1 91.44 94 SER A C 1
ATOM 758 O O . SER A 1 94 ? 7.715 -18.078 -25.625 1 91.44 94 SER A O 1
ATOM 760 N N . LEU A 1 95 ? 8.586 -19.891 -26.531 1 93.12 95 LEU A N 1
ATOM 761 C CA . LEU A 1 95 ? 7.371 -20.688 -26.406 1 93.12 95 LEU A CA 1
ATOM 762 C C . LEU A 1 95 ? 6.98 -20.844 -24.938 1 93.12 95 LEU A C 1
ATOM 764 O O . LEU A 1 95 ? 5.816 -20.656 -24.578 1 93.12 95 LEU A O 1
ATOM 768 N N . PRO A 1 96 ? 7.957 -21.094 -24.094 1 95.25 96 PRO A N 1
ATOM 769 C CA . PRO A 1 96 ? 7.586 -21.203 -22.672 1 95.25 96 PRO A CA 1
ATOM 770 C C . PRO A 1 96 ? 7 -19.922 -22.109 1 95.25 96 PRO A C 1
ATOM 772 O O . PRO A 1 96 ? 6.016 -19.953 -21.375 1 95.25 96 PRO A O 1
ATOM 775 N N . PHE A 1 97 ? 7.551 -18.875 -22.5 1 94.31 97 PHE A N 1
ATOM 776 C CA . PHE A 1 97 ? 7.086 -17.594 -21.969 1 94.31 97 PHE A CA 1
ATOM 777 C C . PHE A 1 97 ? 5.691 -17.266 -22.5 1 94.31 97 PHE A C 1
ATOM 779 O O . PHE A 1 97 ? 4.785 -16.953 -21.719 1 94.31 97 PHE A O 1
ATOM 786 N N . ILE A 1 98 ? 5.488 -17.297 -23.719 1 95.62 98 ILE A N 1
ATOM 787 C CA . ILE A 1 98 ? 4.195 -17.031 -24.344 1 95.62 98 ILE A CA 1
ATOM 788 C C . ILE A 1 98 ? 3.152 -18.016 -23.812 1 95.62 98 ILE A C 1
ATOM 790 O O . ILE A 1 98 ? 2.02 -17.625 -23.516 1 95.62 98 ILE A O 1
ATOM 794 N N . GLY A 1 99 ? 3.568 -19.234 -23.781 1 97.19 99 GLY A N 1
ATOM 795 C CA . GLY A 1 99 ? 2.68 -20.234 -23.219 1 97.19 99 GLY A CA 1
ATOM 796 C C . GLY A 1 99 ? 2.232 -19.922 -21.812 1 97.19 99 GLY A C 1
ATOM 797 O O . GLY A 1 99 ? 1.062 -20.094 -21.469 1 97.19 99 GLY A O 1
ATOM 798 N N . SER A 1 100 ? 3.15 -19.484 -21 1 96.69 100 SER A N 1
ATOM 799 C CA . SER A 1 100 ? 2.811 -19.156 -19.609 1 96.69 100 SER A CA 1
ATOM 800 C C . SER A 1 100 ? 1.778 -18.031 -19.562 1 96.69 100 SER A C 1
ATOM 802 O O . SER A 1 100 ? 0.829 -18.094 -18.766 1 96.69 100 SER A O 1
ATOM 804 N N . ILE A 1 101 ? 1.9 -17.031 -20.406 1 96.38 101 ILE A N 1
ATOM 805 C CA . ILE A 1 101 ? 0.978 -15.898 -20.453 1 96.38 101 ILE A CA 1
ATOM 806 C C . ILE A 1 101 ? -0.399 -16.375 -20.906 1 96.38 101 ILE A C 1
ATOM 808 O O . ILE A 1 101 ? -1.418 -16 -20.328 1 96.38 101 ILE A O 1
ATOM 812 N N . VAL A 1 102 ? -0.432 -17.188 -21.922 1 97.75 102 VAL A N 1
ATOM 813 C CA . VAL A 1 102 ? -1.679 -17.672 -22.5 1 97.75 102 VAL A CA 1
ATOM 814 C C . VAL A 1 102 ? -2.424 -18.531 -21.484 1 97.75 102 VAL A C 1
ATOM 816 O O . VAL A 1 102 ? -3.619 -18.328 -21.25 1 97.75 102 VAL A O 1
ATOM 819 N N . PHE A 1 103 ? -1.75 -19.391 -20.859 1 98.38 103 PHE A N 1
ATOM 820 C CA . PHE A 1 103 ? -2.414 -20.312 -19.938 1 98.38 103 PHE A CA 1
ATOM 821 C C . PHE A 1 103 ? -2.859 -19.594 -18.672 1 98.38 103 PHE A C 1
ATOM 823 O O . PHE A 1 103 ? -3.895 -19.922 -18.094 1 98.38 103 PHE A O 1
ATOM 830 N N . VAL A 1 104 ? -2.098 -18.594 -18.234 1 97.94 104 VAL A N 1
ATOM 831 C CA . VAL A 1 104 ? -2.523 -17.797 -17.094 1 97.94 104 VAL A CA 1
ATOM 832 C C . VAL A 1 104 ? -3.799 -17.031 -17.438 1 97.94 104 VAL A C 1
ATOM 834 O O . VAL A 1 104 ? -4.723 -16.953 -16.625 1 97.94 104 VAL A O 1
ATOM 837 N N . THR A 1 105 ? -3.885 -16.516 -18.625 1 98.25 105 THR A N 1
ATOM 838 C CA . THR A 1 105 ? -5.047 -15.766 -19.078 1 98.25 105 THR A CA 1
ATOM 839 C C . THR A 1 105 ? -6.266 -16.672 -19.203 1 98.25 105 THR A C 1
ATOM 841 O O . THR A 1 105 ? -7.359 -16.312 -18.766 1 98.25 105 THR A O 1
ATOM 844 N N . ILE A 1 106 ? -6.039 -17.828 -19.75 1 98.31 106 ILE A N 1
ATOM 845 C CA . ILE A 1 106 ? -7.125 -18.797 -19.875 1 98.31 106 ILE A CA 1
ATOM 846 C C . ILE A 1 106 ? -7.633 -19.188 -18.5 1 98.31 106 ILE A C 1
ATOM 848 O O . ILE A 1 106 ? -8.844 -19.312 -18.281 1 98.31 106 ILE A O 1
ATOM 852 N N . ASN A 1 107 ? -6.715 -19.375 -17.656 1 98.44 107 ASN A N 1
ATOM 853 C CA . ASN A 1 107 ? -7.105 -19.766 -16.297 1 98.44 107 ASN A CA 1
ATOM 854 C C . ASN A 1 107 ? -7.883 -18.672 -15.594 1 98.44 107 ASN A C 1
ATOM 856 O O . ASN A 1 107 ? -8.789 -18.938 -14.812 1 98.44 107 ASN A O 1
ATOM 860 N N . HIS A 1 108 ? -7.555 -17.359 -15.852 1 98.12 108 HIS A N 1
ATOM 861 C CA . HIS A 1 108 ? -8.359 -16.25 -15.359 1 98.12 108 HIS A CA 1
ATOM 862 C C . HIS A 1 108 ? -9.805 -16.375 -15.828 1 98.12 108 HIS A C 1
ATOM 864 O O . HIS A 1 108 ? -10.734 -16.219 -15.031 1 98.12 108 HIS A O 1
ATOM 870 N N . TYR A 1 109 ? -9.906 -16.688 -17.078 1 98.12 109 TYR A N 1
ATOM 871 C CA . TYR A 1 109 ? -11.227 -16.797 -17.672 1 98.12 109 TYR A CA 1
ATOM 872 C C . TYR A 1 109 ? -12.016 -17.938 -17.047 1 98.12 109 TYR A C 1
ATOM 874 O O . TYR A 1 109 ? -13.18 -17.781 -16.672 1 98.12 109 TYR A O 1
ATOM 882 N N . LEU A 1 110 ? -11.414 -19.078 -16.922 1 98.06 110 LEU A N 1
ATOM 883 C CA . LEU A 1 110 ? -12.062 -20.25 -16.344 1 98.06 110 LEU A CA 1
ATOM 884 C C . LEU A 1 110 ? -12.453 -20 -14.898 1 98.06 110 LEU A C 1
ATOM 886 O O . LEU A 1 110 ? -13.547 -20.375 -14.469 1 98.06 110 LEU A O 1
ATOM 890 N N . ALA A 1 111 ? -11.562 -19.328 -14.188 1 97.69 111 ALA A N 1
ATOM 891 C CA . ALA A 1 111 ? -11.836 -19.016 -12.781 1 97.69 111 ALA A CA 1
ATOM 892 C C . ALA A 1 111 ? -13.008 -18.047 -12.648 1 97.69 111 ALA A C 1
ATOM 894 O O . ALA A 1 111 ? -13.906 -18.266 -11.828 1 97.69 111 ALA A O 1
ATOM 895 N N . PHE A 1 112 ? -13.023 -17.031 -13.477 1 97.38 112 PHE A N 1
ATOM 896 C CA . PHE A 1 112 ? -14.117 -16.062 -13.438 1 97.38 112 PHE A CA 1
ATOM 897 C C . PHE A 1 112 ? -15.445 -16.734 -13.766 1 97.38 112 PHE A C 1
ATOM 899 O O . PHE A 1 112 ? -16.453 -16.469 -13.117 1 97.38 112 PHE A O 1
ATOM 906 N N . GLN A 1 113 ? -15.406 -17.625 -14.719 1 96.75 113 GLN A N 1
ATOM 907 C CA . GLN A 1 113 ? -16.609 -18.344 -15.117 1 96.75 113 GLN A CA 1
ATOM 908 C C . GLN A 1 113 ? -17.109 -19.234 -13.984 1 96.75 113 GLN A C 1
ATOM 910 O O . GLN A 1 113 ? -18.297 -19.219 -13.648 1 96.75 113 GLN A O 1
ATOM 915 N N . HIS A 1 114 ? -16.25 -19.969 -13.422 1 96.75 114 HIS A N 1
ATOM 916 C CA . HIS A 1 114 ? -16.641 -20.906 -12.375 1 96.75 114 HIS A CA 1
ATOM 917 C C . HIS A 1 114 ? -17.125 -20.188 -11.125 1 96.75 114 HIS A C 1
ATOM 919 O O . HIS A 1 114 ? -18.172 -20.531 -10.578 1 96.75 114 HIS A O 1
ATOM 925 N N . PHE A 1 115 ? -16.453 -19.172 -10.711 1 96.56 115 PHE A N 1
ATOM 926 C CA . PHE A 1 115 ? -16.766 -18.516 -9.445 1 96.56 115 PHE A CA 1
ATOM 927 C C . PHE A 1 115 ? -17.969 -17.609 -9.602 1 96.56 115 PHE A C 1
ATOM 929 O O . PHE A 1 115 ? -18.547 -17.156 -8.609 1 96.56 115 PHE A O 1
ATOM 936 N N . SER A 1 116 ? -18.281 -17.297 -10.836 1 96.25 116 SER A N 1
ATOM 937 C CA . SER A 1 116 ? -19.531 -16.547 -11.078 1 96.25 116 SER A CA 1
ATOM 938 C C . SER A 1 116 ? -20.734 -17.484 -11.039 1 96.25 116 SER A C 1
ATOM 940 O O . SER A 1 116 ? -21.859 -17.047 -10.758 1 96.25 116 SER A O 1
ATOM 942 N N . TYR A 1 117 ? -20.547 -18.797 -11.273 1 95.31 117 TYR A N 1
ATOM 943 C CA . TYR A 1 117 ? -21.641 -19.766 -11.375 1 95.31 117 TYR A CA 1
ATOM 944 C C . TYR A 1 117 ? -21.875 -20.438 -10.031 1 95.31 117 TYR A C 1
ATOM 946 O O . TYR A 1 117 ? -23.016 -20.719 -9.664 1 95.31 117 TYR A O 1
ATOM 954 N N . VAL A 1 118 ? -20.828 -20.719 -9.375 1 94.62 118 VAL A N 1
ATOM 955 C CA . VAL A 1 118 ? -20.906 -21.375 -8.078 1 94.62 118 VAL A CA 1
ATOM 956 C C . VAL A 1 118 ? -20.422 -20.422 -6.988 1 94.62 118 VAL A C 1
ATOM 958 O O . VAL A 1 118 ? -19.328 -19.859 -7.086 1 94.62 118 VAL A O 1
ATOM 961 N N . TYR A 1 119 ? -21.203 -20.344 -5.98 1 94.62 119 TYR A N 1
ATOM 962 C CA . TYR A 1 119 ? -20.891 -19.375 -4.934 1 94.62 119 TYR A CA 1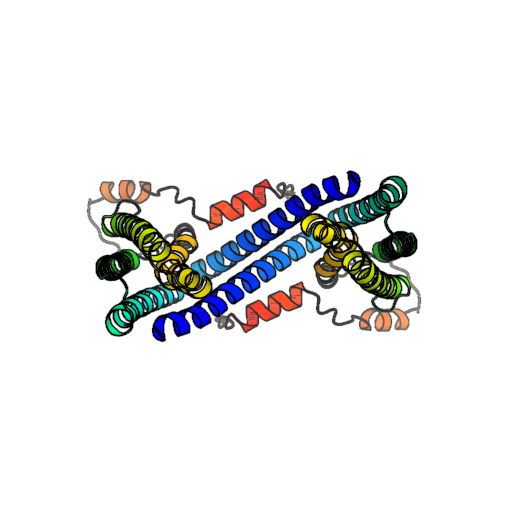
ATOM 963 C C . TYR A 1 119 ? -19.766 -19.875 -4.043 1 94.62 119 TYR A C 1
ATOM 965 O O . TYR A 1 119 ? -19.797 -21.016 -3.572 1 94.62 119 TYR A O 1
ATOM 973 N N . TYR A 1 120 ? -18.781 -19.016 -3.873 1 95.12 120 TYR A N 1
ATOM 974 C CA . TYR A 1 120 ? -17.703 -19.141 -2.9 1 95.12 120 TYR A CA 1
ATOM 975 C C . TYR A 1 120 ? -17.516 -17.828 -2.131 1 95.12 120 TYR A C 1
ATOM 977 O O . TYR A 1 120 ? -17.719 -16.75 -2.68 1 95.12 120 TYR A O 1
ATOM 985 N N . PRO A 1 121 ? -17.188 -17.938 -0.928 1 95.81 121 PRO A N 1
ATOM 986 C CA . PRO A 1 121 ? -16.812 -16.703 -0.227 1 95.81 121 PRO A CA 1
ATOM 987 C C . PRO A 1 121 ? -15.688 -15.953 -0.919 1 95.81 121 PRO A C 1
ATOM 989 O O . PRO A 1 121 ? -14.781 -16.578 -1.486 1 95.81 121 PRO A O 1
ATOM 992 N N . PHE A 1 122 ? -15.734 -14.641 -0.852 1 96.38 122 PHE A N 1
ATOM 993 C CA . PHE A 1 122 ? -14.789 -13.773 -1.557 1 96.38 122 PHE A CA 1
ATOM 994 C C . PHE A 1 122 ? -13.359 -14.102 -1.153 1 96.38 122 PHE A C 1
ATOM 996 O O . PHE A 1 122 ? -12.453 -14.078 -1.99 1 96.38 122 PHE A O 1
ATOM 1003 N N . SER A 1 123 ? -13.141 -14.344 0.098 1 95.69 123 SER A N 1
ATOM 1004 C CA . SER A 1 123 ? -11.797 -14.633 0.584 1 95.69 123 SER A CA 1
ATOM 1005 C C . SER A 1 123 ? -11.211 -15.867 -0.089 1 95.69 123 SER A C 1
ATOM 1007 O O . SER A 1 123 ? -10.008 -15.938 -0.344 1 95.69 123 SER A O 1
ATOM 1009 N N . GLN A 1 124 ? -12.062 -16.797 -0.383 1 96.31 124 GLN A N 1
ATOM 1010 C CA . GLN A 1 124 ? -11.609 -18.016 -1.047 1 96.31 124 GLN A CA 1
ATOM 1011 C C . GLN A 1 124 ? -11.297 -17.75 -2.518 1 96.31 124 GLN A C 1
ATOM 1013 O O . GLN A 1 124 ? -10.297 -18.25 -3.043 1 96.31 124 GLN A O 1
ATOM 1018 N N . VAL A 1 125 ? -12.156 -16.969 -3.158 1 96.88 125 VAL A N 1
ATOM 1019 C CA . VAL A 1 125 ? -11.914 -16.594 -4.543 1 96.88 125 VAL A CA 1
ATOM 1020 C C . VAL A 1 125 ? -10.594 -15.828 -4.645 1 96.88 125 VAL A C 1
ATOM 1022 O O . VAL A 1 125 ? -9.75 -16.125 -5.496 1 96.88 125 VAL A O 1
ATOM 1025 N N . LEU A 1 126 ? -10.453 -14.922 -3.725 1 97.19 126 LEU A N 1
ATOM 1026 C CA . LEU A 1 126 ? -9.242 -14.102 -3.715 1 97.19 126 LEU A CA 1
ATOM 1027 C C . LEU A 1 126 ? -8.008 -14.961 -3.447 1 97.19 126 LEU A C 1
ATOM 1029 O O . LEU A 1 126 ? -6.934 -14.688 -3.988 1 97.19 126 LEU A O 1
ATOM 1033 N N . ALA A 1 127 ? -8.164 -15.875 -2.635 1 97.12 127 ALA A N 1
ATOM 1034 C CA . ALA A 1 127 ? -7.051 -16.781 -2.344 1 97.12 127 ALA A CA 1
ATOM 1035 C C . ALA A 1 127 ? -6.609 -17.531 -3.6 1 97.12 127 ALA A C 1
ATOM 1037 O O . ALA A 1 127 ? -5.414 -17.656 -3.861 1 97.12 127 ALA A O 1
ATOM 1038 N N . TYR A 1 128 ? -7.559 -18.062 -4.371 1 97.81 128 TYR A N 1
ATOM 1039 C CA . TYR A 1 128 ? -7.223 -18.734 -5.613 1 97.81 128 TYR A CA 1
ATOM 1040 C C . TYR A 1 128 ? -6.453 -17.812 -6.555 1 97.81 128 TYR A C 1
ATOM 1042 O O . TYR A 1 128 ? -5.422 -18.203 -7.109 1 97.81 128 TYR A O 1
ATOM 1050 N N . PHE A 1 129 ? -6.914 -16.594 -6.68 1 98.19 129 PHE A N 1
ATOM 1051 C CA . PHE A 1 129 ? -6.273 -15.641 -7.57 1 98.19 129 PHE A CA 1
ATOM 1052 C C . PHE A 1 129 ? -4.879 -15.281 -7.07 1 98.19 129 PHE A C 1
ATOM 1054 O O . PHE A 1 129 ? -3.932 -15.211 -7.855 1 98.19 129 PHE A O 1
ATOM 1061 N N . THR A 1 130 ? -4.762 -15.117 -5.812 1 97.94 130 THR A N 1
ATOM 1062 C CA . THR A 1 130 ? -3.496 -14.664 -5.242 1 97.94 130 THR A CA 1
ATOM 1063 C C . THR A 1 130 ? -2.445 -15.773 -5.312 1 97.94 130 THR A C 1
ATOM 1065 O O . THR A 1 130 ? -1.339 -15.555 -5.812 1 97.94 130 THR A O 1
ATOM 1068 N N . ILE A 1 131 ? -2.818 -16.922 -4.914 1 97.88 131 ILE A N 1
ATOM 1069 C CA . ILE A 1 131 ? -1.852 -18 -4.707 1 97.88 131 ILE A CA 1
ATOM 1070 C C . ILE A 1 131 ? -1.63 -18.75 -6.012 1 97.88 131 ILE A C 1
ATOM 1072 O O . ILE A 1 131 ? -0.489 -19.016 -6.402 1 97.88 131 ILE A O 1
ATOM 1076 N N . CYS A 1 132 ? -2.73 -19.031 -6.727 1 97.5 132 CYS A N 1
ATOM 1077 C CA . CYS A 1 132 ? -2.639 -19.922 -7.879 1 97.5 132 CYS A CA 1
ATOM 1078 C C . CYS A 1 132 ? -2.395 -19.125 -9.156 1 97.5 132 CYS A C 1
ATOM 1080 O O . CYS A 1 132 ? -1.779 -19.641 -10.102 1 97.5 132 CYS A O 1
ATOM 1082 N N . LEU A 1 133 ? -2.811 -17.828 -9.172 1 98 133 LEU A N 1
ATOM 1083 C CA . LEU A 1 133 ? -2.785 -17.141 -10.453 1 98 133 LEU A CA 1
ATOM 1084 C C . LEU A 1 133 ? -1.766 -16 -10.438 1 98 133 LEU A C 1
ATOM 1086 O O . LEU A 1 133 ? -1.104 -15.742 -11.445 1 98 133 LEU A O 1
ATOM 1090 N N . TRP A 1 134 ? -1.632 -15.32 -9.289 1 97.75 134 TRP A N 1
ATOM 1091 C CA . TRP A 1 134 ? -0.917 -14.047 -9.359 1 97.75 134 TRP A CA 1
ATOM 1092 C C . TRP A 1 134 ? 0.495 -14.188 -8.805 1 97.75 134 TRP A C 1
ATOM 1094 O O . TRP A 1 134 ? 1.423 -13.523 -9.273 1 97.75 134 TRP A O 1
ATOM 1104 N N . LEU A 1 135 ? 0.771 -14.984 -7.855 1 97.44 135 LEU A N 1
ATOM 1105 C CA . LEU A 1 135 ? 2.016 -15.023 -7.098 1 97.44 135 LEU A CA 1
ATOM 1106 C C . LEU A 1 135 ? 3.203 -15.305 -8.016 1 97.44 135 LEU A C 1
ATOM 1108 O O . LEU A 1 135 ? 4.199 -14.57 -7.988 1 97.44 135 LEU A O 1
ATOM 1112 N N . VAL A 1 136 ? 3.125 -16.266 -8.859 1 97.38 136 VAL A N 1
ATOM 1113 C CA . VAL A 1 136 ? 4.25 -16.719 -9.672 1 97.38 136 VAL A CA 1
ATOM 1114 C C . VAL A 1 136 ? 4.492 -15.711 -10.805 1 97.38 136 VAL A C 1
ATOM 1116 O O . VAL A 1 136 ? 5.602 -15.195 -10.961 1 97.38 136 VAL A O 1
ATOM 1119 N N . PRO A 1 137 ? 3.441 -15.352 -11.602 1 95.62 137 PRO A N 1
ATOM 1120 C CA . PRO A 1 137 ? 3.688 -14.336 -12.633 1 95.62 137 PRO A CA 1
ATOM 1121 C C . PRO A 1 137 ? 4.219 -13.023 -12.062 1 95.62 137 PRO A C 1
ATOM 1123 O O . PRO A 1 137 ? 5.051 -12.367 -12.688 1 95.62 137 PRO A O 1
ATOM 1126 N N . PHE A 1 138 ? 3.732 -12.695 -10.906 1 95.12 138 PHE A N 1
ATOM 1127 C CA . PHE A 1 138 ? 4.195 -11.461 -10.273 1 95.12 138 PHE A CA 1
ATOM 1128 C C . PHE A 1 138 ? 5.676 -11.555 -9.938 1 95.12 138 PHE A C 1
ATOM 1130 O O . PHE A 1 138 ? 6.41 -10.57 -10.07 1 95.12 138 PHE A O 1
ATOM 1137 N N . SER A 1 139 ? 6.043 -12.656 -9.453 1 94.06 139 SER A N 1
ATOM 1138 C CA . SER A 1 139 ? 7.453 -12.852 -9.125 1 94.06 139 SER A CA 1
ATOM 1139 C C . SER A 1 139 ? 8.328 -12.727 -10.367 1 94.06 139 SER A C 1
ATOM 1141 O O . SER A 1 139 ? 9.422 -12.164 -10.305 1 94.06 139 SER A O 1
ATOM 1143 N N . PHE A 1 140 ? 7.918 -13.234 -11.5 1 92.44 140 PHE A N 1
ATOM 1144 C CA . PHE A 1 140 ? 8.656 -13.078 -12.742 1 92.44 140 PHE A CA 1
ATOM 1145 C C . PHE A 1 140 ? 8.688 -11.617 -13.18 1 92.44 140 PHE A C 1
ATOM 1147 O O . PHE A 1 140 ? 9.719 -11.125 -13.625 1 92.44 140 PHE A O 1
ATOM 1154 N N . PHE A 1 141 ? 7.609 -10.984 -13.008 1 89.94 141 PHE A N 1
ATOM 1155 C CA . PHE A 1 141 ? 7.48 -9.594 -13.414 1 89.94 141 PHE A CA 1
ATOM 1156 C C . PHE A 1 141 ? 8.469 -8.711 -12.656 1 89.94 141 PHE A C 1
ATOM 1158 O O . PHE A 1 141 ? 9.164 -7.887 -13.258 1 89.94 141 PHE A O 1
ATOM 1165 N N . VAL A 1 142 ? 8.531 -8.898 -11.352 1 89.31 142 VAL A N 1
ATOM 1166 C CA . VAL A 1 142 ? 9.406 -8.078 -10.523 1 89.31 142 VAL A CA 1
ATOM 1167 C C . VAL A 1 142 ? 10.867 -8.422 -10.828 1 89.31 142 VAL A C 1
ATOM 1169 O O . VAL A 1 142 ? 11.758 -7.598 -10.617 1 89.31 142 VAL A O 1
ATOM 1172 N N . SER A 1 143 ? 11.141 -9.602 -11.414 1 87.81 143 SER A N 1
ATOM 1173 C CA . SER A 1 143 ? 12.5 -10.086 -11.672 1 87.81 143 SER A CA 1
ATOM 1174 C C . SER A 1 143 ? 12.992 -9.633 -13.039 1 87.81 143 SER A C 1
ATOM 1176 O O . SER A 1 143 ? 14.148 -9.867 -13.391 1 87.81 143 SER A O 1
ATOM 1178 N N . LEU A 1 144 ? 12.227 -9.094 -13.844 1 79 144 LEU A N 1
ATOM 1179 C CA . LEU A 1 144 ? 12.602 -8.664 -15.18 1 79 144 LEU A CA 1
ATOM 1180 C C . LEU A 1 144 ? 13.664 -7.57 -15.125 1 79 144 LEU A C 1
ATOM 1182 O O . LEU A 1 144 ? 14.43 -7.391 -16.078 1 79 144 LEU A O 1
ATOM 1186 N N . SER A 1 145 ? 13.867 -6.867 -13.992 1 64.69 145 SER A N 1
ATOM 1187 C CA . SER A 1 145 ? 14.852 -5.801 -13.852 1 64.69 145 SER A CA 1
ATOM 1188 C C . SER A 1 145 ? 16.25 -6.363 -13.578 1 64.69 145 SER A C 1
ATOM 1190 O O . SER A 1 145 ? 17.25 -5.672 -13.773 1 64.69 145 SER A O 1
ATOM 1192 N N . ALA A 1 146 ? 16.422 -7.449 -13 1 59.78 146 ALA A N 1
ATOM 1193 C CA . ALA A 1 146 ? 17.688 -8.062 -12.625 1 59.78 146 ALA A CA 1
ATOM 1194 C C . ALA A 1 146 ? 18.562 -8.312 -13.859 1 59.78 146 ALA A C 1
ATOM 1196 O O . ALA A 1 146 ? 19.781 -8.383 -13.758 1 59.78 146 ALA A O 1
ATOM 1197 N N . ASN A 1 147 ? 18.031 -8.445 -15.008 1 58.59 147 ASN A N 1
ATOM 1198 C CA . ASN A 1 147 ? 18.781 -8.758 -16.219 1 58.59 147 ASN A CA 1
ATOM 1199 C C . ASN A 1 147 ? 19.656 -7.586 -16.656 1 58.59 147 ASN A C 1
ATOM 1201 O O . ASN A 1 147 ? 20.766 -7.785 -17.172 1 58.59 147 ASN A O 1
ATOM 1205 N N . GLU A 1 148 ? 19.156 -6.441 -16.391 1 55.59 148 GLU A N 1
ATOM 1206 C CA . GLU A 1 148 ? 19.844 -5.309 -17 1 55.59 148 GLU A CA 1
ATOM 1207 C C . GLU A 1 148 ? 21.172 -5.039 -16.297 1 55.59 148 GLU A C 1
ATOM 1209 O O . GLU A 1 148 ? 22.109 -4.516 -16.906 1 55.59 148 GLU A O 1
ATOM 1214 N N . ASN A 1 149 ? 21.25 -5.359 -15.047 1 48.69 149 ASN A N 1
ATOM 1215 C CA . ASN A 1 149 ? 22.469 -4.953 -14.344 1 48.69 149 ASN A CA 1
ATOM 1216 C C . ASN A 1 149 ? 23.469 -6.102 -14.25 1 48.69 149 ASN A C 1
ATOM 1218 O O . ASN A 1 149 ? 24.5 -5.984 -13.57 1 48.69 149 ASN A O 1
ATOM 1222 N N . VAL A 1 150 ? 23.172 -7.219 -14.688 1 50.44 150 VAL A N 1
ATOM 1223 C CA . VAL A 1 150 ? 24.234 -8.227 -14.648 1 50.44 150 VAL A CA 1
ATOM 1224 C C . VAL A 1 150 ? 25.328 -7.867 -15.656 1 50.44 150 VAL A C 1
ATOM 1226 O O . VAL A 1 150 ? 25.047 -7.68 -16.844 1 50.44 150 VAL A O 1
ATOM 1229 N N . LEU A 1 151 ? 26.312 -7.141 -15.148 1 41.56 151 LEU A N 1
ATOM 1230 C CA . LEU A 1 151 ? 27.547 -6.824 -15.859 1 41.56 151 LEU A CA 1
ATOM 1231 C C . LEU A 1 151 ? 28.031 -8.023 -16.672 1 41.56 151 LEU A C 1
ATOM 1233 O O . LEU A 1 151 ? 27.906 -9.172 -16.234 1 41.56 151 LEU A O 1
ATOM 1237 N N . PRO A 1 152 ? 28.141 -7.863 -17.891 1 41.81 152 PRO A N 1
ATOM 1238 C CA . PRO A 1 152 ? 28.844 -8.93 -18.609 1 41.81 152 PRO A CA 1
ATOM 1239 C C . PRO A 1 152 ? 30.078 -9.43 -17.875 1 41.81 152 PRO A C 1
ATOM 1241 O O . PRO A 1 152 ? 30.938 -8.625 -17.484 1 41.81 152 PRO A O 1
ATOM 1244 N N . THR A 1 153 ? 30.016 -10.18 -16.859 1 37.06 153 THR A N 1
ATOM 1245 C CA . THR A 1 153 ? 31.266 -10.766 -16.375 1 37.06 153 THR A CA 1
ATOM 1246 C C . THR A 1 153 ? 32.156 -11.148 -17.547 1 37.06 153 THR A C 1
ATOM 1248 O O . THR A 1 153 ? 31.703 -11.664 -18.562 1 37.06 153 THR A O 1
ATOM 1251 N N . LEU A 1 154 ? 33.438 -10.68 -17.5 1 37.66 154 LEU A N 1
ATOM 1252 C CA . LEU A 1 154 ? 34.594 -10.945 -18.359 1 37.66 154 LEU A CA 1
ATOM 1253 C C . LEU A 1 154 ? 34.719 -12.438 -18.672 1 37.66 154 LEU A C 1
ATOM 1255 O O . LEU A 1 154 ? 35 -13.242 -17.797 1 37.66 154 LEU A O 1
ATOM 1259 N N . ALA A 1 155 ? 33.844 -13.117 -19.297 1 35.88 155 ALA A N 1
ATOM 1260 C CA . ALA A 1 155 ? 34.438 -14.312 -19.891 1 35.88 155 ALA A CA 1
ATOM 1261 C C . ALA A 1 155 ? 35.781 -14 -20.547 1 35.88 155 ALA A C 1
ATOM 1263 O O . ALA A 1 155 ? 35.812 -13.492 -21.672 1 35.88 155 ALA A O 1
ATOM 1264 N N . GLU A 1 156 ? 36.656 -13.18 -19.922 1 34.81 156 GLU A N 1
ATOM 1265 C CA . GLU A 1 156 ? 38 -12.953 -20.391 1 34.81 156 GLU A CA 1
ATOM 1266 C C . GLU A 1 156 ? 38.656 -14.258 -20.844 1 34.81 156 GLU A C 1
ATOM 1268 O O . GLU A 1 156 ? 39.625 -14.242 -21.625 1 34.81 156 GLU A O 1
ATOM 1273 N N . THR A 1 157 ? 38.688 -15.344 -20.016 1 33.12 157 THR A N 1
ATOM 1274 C CA . THR A 1 157 ? 40 -15.992 -20.078 1 33.12 157 THR A CA 1
ATOM 1275 C C . THR A 1 157 ? 40.188 -16.672 -21.422 1 33.12 157 THR A C 1
ATOM 1277 O O . THR A 1 157 ? 41.312 -17.078 -21.766 1 33.12 157 THR A O 1
ATOM 1280 N N . ARG A 1 158 ? 39.281 -17.625 -21.891 1 35.19 158 ARG A N 1
ATOM 1281 C CA . ARG A 1 158 ? 40.062 -18.578 -22.672 1 35.19 158 ARG A CA 1
ATOM 1282 C C . ARG A 1 158 ? 40.531 -17.969 -23.984 1 35.19 158 ARG A C 1
ATOM 1284 O O . ARG A 1 158 ? 39.75 -17.344 -24.703 1 35.19 158 ARG A O 1
ATOM 1291 N N . PRO A 1 159 ? 41.844 -17.734 -24.156 1 35.59 159 PRO A N 1
ATOM 1292 C CA . PRO A 1 159 ? 42.594 -17.328 -25.359 1 35.59 159 PRO A CA 1
ATOM 1293 C C . PRO A 1 159 ? 42.094 -18.031 -26.625 1 35.59 159 PRO A C 1
ATOM 1295 O O . PRO A 1 159 ? 42.5 -19.156 -26.891 1 35.59 159 PRO A O 1
ATOM 1298 N N . LEU A 1 160 ? 40.812 -18.484 -26.781 1 31.97 160 LEU A N 1
ATOM 1299 C CA . LEU A 1 160 ? 40.844 -19.266 -28 1 31.97 160 LEU A CA 1
ATOM 1300 C C . LEU A 1 160 ? 41.312 -18.422 -29.188 1 31.97 160 LEU A C 1
ATOM 1302 O O . LEU A 1 160 ? 40.938 -17.25 -29.281 1 31.97 160 LEU A O 1
ATOM 1306 N N . ASN A 1 161 ? 42.281 -18.797 -29.984 1 32.62 161 ASN A N 1
ATOM 1307 C CA . ASN A 1 161 ? 42.938 -18.359 -31.219 1 32.62 161 ASN A CA 1
ATOM 1308 C C . ASN A 1 161 ? 41.969 -17.766 -32.219 1 32.62 161 ASN A C 1
ATOM 1310 O O . ASN A 1 161 ? 42.219 -16.719 -32.812 1 32.62 161 ASN A O 1
ATOM 1314 N N . THR A 1 162 ? 41.219 -18.688 -33.031 1 35.22 162 THR A N 1
ATOM 1315 C CA . THR A 1 162 ? 41.062 -18.5 -34.469 1 35.22 162 THR A CA 1
ATOM 1316 C C . THR A 1 162 ? 40.094 -17.359 -34.75 1 35.22 162 THR A C 1
ATOM 1318 O O . THR A 1 162 ? 39.344 -16.922 -33.875 1 35.22 162 THR A O 1
ATOM 1321 N N . ASP A 1 163 ? 39.469 -17.203 -36.094 1 35.28 163 ASP A N 1
ATOM 1322 C CA . ASP A 1 163 ? 38.875 -16.328 -37.094 1 35.28 163 ASP A CA 1
ATOM 1323 C C . ASP A 1 163 ? 37.469 -15.875 -36.688 1 35.28 163 ASP A C 1
ATOM 1325 O O . ASP A 1 163 ? 36.719 -15.367 -37.5 1 35.28 163 ASP A O 1
ATOM 1329 N N . GLU A 1 164 ? 36.781 -16.531 -35.719 1 36.97 164 GLU A N 1
ATOM 1330 C CA . GLU A 1 164 ? 35.344 -16.359 -35.562 1 36.97 164 GLU A CA 1
ATOM 1331 C C . GLU A 1 164 ? 35 -14.969 -35.031 1 36.97 164 GLU A C 1
ATOM 1333 O O . GLU A 1 164 ? 35 -14.766 -33.812 1 36.97 164 GLU A O 1
ATOM 1338 N N . SER A 1 165 ? 35.594 -13.898 -35.562 1 37.81 165 SER A N 1
ATOM 1339 C CA . SER A 1 165 ? 35.406 -12.477 -35.281 1 37.81 165 SER A CA 1
ATOM 1340 C C . SER A 1 165 ? 33.938 -12.094 -35.25 1 37.81 165 SER A C 1
ATOM 1342 O O . SER A 1 165 ? 33.531 -11.289 -34.406 1 37.81 165 SER A O 1
ATOM 1344 N N . ASP A 1 166 ? 33.188 -12.289 -36.438 1 40.53 166 ASP A N 1
ATOM 1345 C CA . ASP A 1 166 ? 31.984 -11.539 -36.75 1 40.53 166 ASP A CA 1
ATOM 1346 C C . ASP A 1 166 ? 30.844 -11.922 -35.844 1 40.53 166 ASP A C 1
ATOM 1348 O O . ASP A 1 166 ? 29.922 -11.125 -35.625 1 40.53 166 ASP A O 1
ATOM 1352 N N . VAL A 1 167 ? 30.625 -13.164 -35.531 1 41.62 167 VAL A N 1
ATOM 1353 C CA . VAL A 1 167 ? 29.438 -13.633 -34.812 1 41.62 167 VAL A CA 1
ATOM 1354 C C . VAL A 1 167 ? 29.438 -13.047 -33.375 1 41.62 167 VAL A C 1
ATOM 1356 O O . VAL A 1 167 ? 28.406 -13.031 -32.719 1 41.62 167 VAL A O 1
ATOM 1359 N N . VAL A 1 168 ? 30.625 -12.641 -32.938 1 41.16 168 VAL A N 1
ATOM 1360 C CA . VAL A 1 168 ? 30.703 -12.164 -31.562 1 41.16 168 VAL A CA 1
ATOM 1361 C C . VAL A 1 168 ? 30.094 -10.766 -31.469 1 41.16 168 VAL A C 1
ATOM 1363 O O . VAL A 1 168 ? 29.438 -10.422 -30.484 1 41.16 168 VAL A O 1
ATOM 1366 N N . THR A 1 169 ? 30.344 -9.914 -32.625 1 39.97 169 THR A N 1
ATOM 1367 C CA . THR A 1 169 ? 29.812 -8.555 -32.531 1 39.97 169 THR A CA 1
ATOM 1368 C C . THR A 1 169 ? 28.281 -8.562 -32.562 1 39.97 169 THR A C 1
ATOM 1370 O O . THR A 1 169 ? 27.656 -7.723 -31.906 1 39.97 169 THR A O 1
ATOM 1373 N N . ASN A 1 170 ? 27.703 -9.344 -33.562 1 39.31 170 ASN A N 1
ATOM 1374 C CA . ASN A 1 170 ? 26.234 -9.312 -33.625 1 39.31 170 ASN A CA 1
ATOM 1375 C C . ASN A 1 170 ? 25.609 -9.797 -32.344 1 39.31 170 ASN A C 1
ATOM 1377 O O . ASN A 1 170 ? 24.5 -9.375 -31.984 1 39.31 170 ASN A O 1
ATOM 1381 N N . TYR A 1 171 ? 26.188 -10.883 -31.766 1 33.06 171 TYR A N 1
ATOM 1382 C CA . TYR A 1 171 ? 25.625 -11.352 -30.5 1 33.06 171 TYR A CA 1
ATOM 1383 C C . TYR A 1 171 ? 25.703 -10.281 -29.422 1 33.06 171 TYR A C 1
ATOM 1385 O O . TYR A 1 171 ? 24.844 -10.219 -28.531 1 33.06 171 TYR A O 1
ATOM 1393 N N . PHE A 1 172 ? 26.75 -9.523 -29.5 1 38.62 172 PHE A N 1
ATOM 1394 C CA . PHE A 1 172 ? 26.844 -8.461 -28.5 1 38.62 172 PHE A CA 1
ATOM 1395 C C . PHE A 1 172 ? 25.828 -7.359 -28.797 1 38.62 172 PHE A C 1
ATOM 1397 O O . PHE A 1 172 ? 25.5 -6.562 -27.906 1 38.62 172 PHE A O 1
ATOM 1404 N N . SER A 1 173 ? 25.5 -7.141 -30.109 1 37.16 173 SER A N 1
ATOM 1405 C CA . SER A 1 173 ? 24.625 -6.016 -30.406 1 37.16 173 SER A CA 1
ATOM 1406 C C . SER A 1 173 ? 23.203 -6.285 -29.938 1 37.16 173 SER A C 1
ATOM 1408 O O . SER A 1 173 ? 22.375 -5.375 -29.891 1 37.16 173 SER A O 1
ATOM 1410 N N . ARG A 1 174 ? 22.75 -7.484 -30.141 1 34.09 174 ARG A N 1
ATOM 1411 C CA . ARG A 1 174 ? 21.375 -7.617 -29.656 1 34.09 174 ARG A CA 1
ATOM 1412 C C . ARG A 1 174 ? 21.297 -7.324 -28.172 1 34.09 174 ARG A C 1
ATOM 1414 O O . ARG A 1 174 ? 21.25 -8.25 -27.344 1 34.09 174 ARG A O 1
ATOM 1421 N N . ARG A 1 175 ? 22.203 -6.504 -27.797 1 37.69 175 ARG A N 1
ATOM 1422 C CA . ARG A 1 175 ? 22.047 -5.934 -26.453 1 37.69 175 ARG A CA 1
ATOM 1423 C C . ARG A 1 175 ? 20.688 -5.285 -26.297 1 37.69 175 ARG A C 1
ATOM 1425 O O . ARG A 1 175 ? 20.406 -4.238 -26.875 1 37.69 175 ARG A O 1
ATOM 1432 N N . SER A 1 176 ? 19.578 -5.969 -26.578 1 34.72 176 SER A N 1
ATOM 1433 C CA . SER A 1 176 ? 18.219 -5.512 -26.328 1 34.72 176 SER A CA 1
ATOM 1434 C C . SER A 1 176 ? 18.156 -4.566 -25.141 1 34.72 176 SER A C 1
ATOM 1436 O O . SER A 1 176 ? 18.719 -4.859 -24.078 1 34.72 176 SER A O 1
ATOM 1438 N N . LYS A 1 177 ? 18.109 -3.26 -25.328 1 38.78 177 LYS A N 1
ATOM 1439 C CA . LYS A 1 177 ? 17.719 -2.191 -24.406 1 38.78 177 LYS A CA 1
ATOM 1440 C C . LYS A 1 177 ? 16.703 -2.693 -23.375 1 38.78 177 LYS A C 1
ATOM 1442 O O . LYS A 1 177 ? 15.508 -2.775 -23.672 1 38.78 177 LYS A O 1
ATOM 1447 N N . ARG A 1 178 ? 16.984 -3.777 -22.781 1 43.59 178 ARG A N 1
ATOM 1448 C CA . ARG A 1 178 ? 16.109 -4.359 -21.766 1 43.59 178 ARG A CA 1
ATOM 1449 C C . ARG A 1 178 ? 15.805 -3.355 -20.672 1 43.59 178 ARG A C 1
ATOM 1451 O O . ARG A 1 178 ? 16.703 -2.994 -19.891 1 43.59 178 ARG A O 1
ATOM 1458 N N . TYR A 1 179 ? 14.992 -2.332 -20.969 1 43.91 179 TYR A N 1
ATOM 1459 C CA . TYR A 1 179 ? 14.422 -1.391 -20.016 1 43.91 179 TYR A CA 1
ATOM 1460 C C . TYR A 1 179 ? 13.789 -2.125 -18.844 1 43.91 179 TYR A C 1
ATOM 1462 O O . TYR A 1 179 ? 12.703 -2.691 -18.969 1 43.91 179 TYR A O 1
ATOM 1470 N N . GLY A 1 180 ? 14.578 -2.748 -18.047 1 51.28 180 GLY A N 1
ATOM 1471 C CA . GLY A 1 180 ? 14.07 -3.434 -16.875 1 51.28 180 GLY A CA 1
ATOM 1472 C C . GLY A 1 180 ? 13.305 -2.52 -15.938 1 51.28 180 GLY A C 1
ATOM 1473 O O . GLY A 1 180 ? 13.188 -1.318 -16.188 1 51.28 180 GLY A O 1
ATOM 1474 N N . LEU A 1 181 ? 12.516 -3.09 -15.039 1 58.06 181 LEU A N 1
ATOM 1475 C CA . LEU A 1 181 ? 11.664 -2.42 -14.062 1 58.06 181 LEU A CA 1
ATOM 1476 C C . LEU A 1 181 ? 12.469 -1.438 -13.219 1 58.06 181 LEU A C 1
ATOM 1478 O O . LEU A 1 181 ? 12 -0.336 -12.93 1 58.06 181 LEU A O 1
ATOM 1482 N N . LEU A 1 182 ? 13.586 -1.758 -12.984 1 61.69 182 LEU A N 1
ATOM 1483 C CA . LEU A 1 182 ? 14.43 -0.892 -12.172 1 61.69 182 LEU A CA 1
ATOM 1484 C C . LEU A 1 182 ? 14.82 0.365 -12.945 1 61.69 182 LEU A C 1
ATOM 1486 O O . LEU A 1 182 ? 14.867 1.457 -12.375 1 61.69 182 LEU A O 1
ATOM 1490 N N . SER A 1 183 ? 15.125 0.118 -14.18 1 59.53 183 SER A N 1
ATOM 1491 C CA . SER A 1 183 ? 15.438 1.271 -15.023 1 59.53 183 SER A CA 1
ATOM 1492 C C . SER A 1 183 ? 14.242 2.217 -15.117 1 59.53 183 SER A C 1
ATOM 1494 O O . SER A 1 183 ? 14.414 3.438 -15.062 1 59.53 183 SER A O 1
ATOM 1496 N N . PHE A 1 184 ? 13.18 1.512 -15.188 1 61.62 184 PHE A N 1
ATOM 1497 C CA . PHE A 1 184 ? 11.953 2.297 -15.203 1 61.62 184 PHE A CA 1
ATOM 1498 C C . PHE A 1 184 ? 11.797 3.08 -13.906 1 61.62 184 PHE A C 1
ATOM 1500 O O . PHE A 1 184 ? 11.5 4.277 -13.922 1 61.62 184 PHE A O 1
ATOM 1507 N N . PHE A 1 185 ? 12.016 2.471 -12.789 1 65.69 185 PHE A N 1
ATOM 1508 C CA . PHE A 1 185 ? 11.859 3.129 -11.5 1 65.69 185 PHE A CA 1
ATOM 1509 C C . PHE A 1 185 ? 12.906 4.223 -11.32 1 65.69 185 PHE A C 1
ATOM 1511 O O . PHE A 1 185 ? 12.609 5.289 -10.773 1 65.69 185 PHE A O 1
ATOM 1518 N N . ASN A 1 186 ? 14.023 3.936 -11.766 1 63.22 186 ASN A N 1
ATOM 1519 C CA . ASN A 1 186 ? 15.078 4.941 -11.695 1 63.22 186 ASN A CA 1
ATOM 1520 C C . ASN A 1 186 ? 14.773 6.137 -12.594 1 63.22 186 ASN A C 1
ATOM 1522 O O . ASN A 1 186 ? 15.016 7.285 -12.203 1 63.22 186 ASN A O 1
ATOM 1526 N N . TYR A 1 187 ? 14.266 5.809 -13.703 1 60.31 187 TYR A N 1
ATOM 1527 C CA . TYR A 1 187 ? 13.836 6.867 -14.609 1 60.31 187 TYR A CA 1
ATOM 1528 C C . TYR A 1 187 ? 12.711 7.688 -13.984 1 60.31 187 TYR A C 1
ATOM 1530 O O . TYR A 1 187 ? 12.742 8.922 -14.031 1 60.31 187 TYR A O 1
ATOM 1538 N N . ALA A 1 188 ? 11.781 7.016 -13.438 1 63.03 188 ALA A N 1
ATOM 1539 C CA . ALA A 1 188 ? 10.664 7.691 -12.781 1 63.03 188 ALA A CA 1
ATOM 1540 C C . ALA A 1 188 ? 11.141 8.523 -11.602 1 63.03 188 ALA A C 1
ATOM 1542 O O . ALA A 1 188 ? 10.688 9.656 -11.406 1 63.03 188 ALA A O 1
ATOM 1543 N N . LYS A 1 189 ? 11.945 8.008 -10.898 1 65 189 LYS A N 1
ATOM 1544 C CA . LYS A 1 189 ? 12.539 8.711 -9.766 1 65 189 LYS A CA 1
ATOM 1545 C C . LYS A 1 189 ? 13.273 9.969 -10.227 1 65 189 LYS A C 1
ATOM 1547 O O . LYS A 1 189 ? 13.141 11.031 -9.617 1 65 189 LYS A O 1
ATOM 1552 N N . GLU A 1 190 ? 14.016 9.797 -11.266 1 63.25 190 GLU A N 1
ATOM 1553 C CA . GLU A 1 190 ? 14.781 10.914 -11.805 1 63.25 190 GLU A CA 1
ATOM 1554 C C . GLU A 1 190 ? 13.875 11.945 -12.461 1 63.25 190 GLU A C 1
ATOM 1556 O O . GLU A 1 190 ? 14.18 13.141 -12.477 1 63.25 190 GLU A O 1
ATOM 1561 N N . SER A 1 191 ? 12.875 11.508 -13.094 1 55.94 191 SER A N 1
ATOM 1562 C CA . SER A 1 191 ? 11.93 12.406 -13.75 1 55.94 191 SER A CA 1
ATOM 1563 C C . SER A 1 191 ? 11.133 13.219 -12.734 1 55.94 191 SER A C 1
ATOM 1565 O O . SER A 1 191 ? 10.734 14.352 -13.008 1 55.94 191 SER A O 1
ATOM 1567 N N . ILE A 1 192 ? 10.758 12.586 -11.766 1 55.75 192 ILE A N 1
ATOM 1568 C CA . ILE A 1 192 ? 9.953 13.25 -10.742 1 55.75 192 ILE A CA 1
ATOM 1569 C C . ILE A 1 192 ? 10.844 14.133 -9.875 1 55.75 192 ILE A C 1
ATOM 1571 O O . ILE A 1 192 ? 10.422 15.195 -9.422 1 55.75 192 ILE A O 1
ATOM 1575 N N . LEU A 1 193 ? 12.117 13.688 -9.602 1 53.44 193 LEU A N 1
ATOM 1576 C CA . LEU A 1 193 ? 13.039 14.5 -8.812 1 53.44 193 LEU A CA 1
ATOM 1577 C C . LEU A 1 193 ? 13.992 15.273 -9.719 1 53.44 193 LEU A C 1
ATOM 1579 O O . LEU A 1 193 ? 14.688 14.68 -10.539 1 53.44 193 LEU A O 1
ATOM 1583 N N . PRO A 1 194 ? 13.75 16.5 -9.906 1 48.22 194 PRO A N 1
ATOM 1584 C CA . PRO A 1 194 ? 14.625 17.312 -10.75 1 48.22 194 PRO A CA 1
ATOM 1585 C C . PRO A 1 194 ? 16.109 17.078 -10.461 1 48.22 194 PRO A C 1
ATOM 1587 O O . PRO A 1 194 ? 16.484 16.781 -9.328 1 48.22 194 PRO A O 1
ATOM 1590 N N . GLN A 1 195 ? 16.953 16.641 -11.484 1 45.88 195 GLN A N 1
ATOM 1591 C CA . GLN A 1 195 ? 18.406 16.469 -11.555 1 45.88 195 GLN A CA 1
ATOM 1592 C C . GLN A 1 195 ? 19.125 17.531 -10.734 1 45.88 195 GLN A C 1
ATOM 1594 O O . GLN A 1 195 ? 18.859 18.719 -10.891 1 45.88 195 GLN A O 1
ATOM 1599 N N . ARG A 1 196 ? 19.734 17.172 -9.648 1 43.88 196 ARG A N 1
ATOM 1600 C CA . ARG A 1 196 ? 20.797 18.016 -9.109 1 43.88 196 ARG A CA 1
ATOM 1601 C C . ARG A 1 196 ? 21.734 18.484 -10.211 1 43.88 196 ARG A C 1
ATOM 1603 O O . ARG A 1 196 ? 22.078 17.734 -11.117 1 43.88 196 ARG A O 1
ATOM 1610 N N . VAL A 1 197 ? 21.891 19.797 -10.32 1 39.53 197 VAL A N 1
ATOM 1611 C CA . VAL A 1 197 ? 23.031 20.438 -10.969 1 39.53 197 VAL A CA 1
ATOM 1612 C C . VAL A 1 197 ? 24.312 19.734 -10.531 1 39.53 197 VAL A C 1
ATOM 1614 O O . VAL A 1 197 ? 24.641 19.719 -9.344 1 39.53 197 VAL A O 1
ATOM 1617 N N . LYS A 1 198 ? 24.891 18.781 -11.109 1 37.56 198 LYS A N 1
ATOM 1618 C CA . LYS A 1 198 ? 26.312 18.469 -10.969 1 37.56 198 LYS A CA 1
ATOM 1619 C C . LYS A 1 198 ? 27.141 19.75 -10.875 1 37.56 198 LYS A C 1
ATOM 1621 O O . LYS A 1 198 ? 27.234 20.516 -11.836 1 37.56 198 LYS A O 1
ATOM 1626 N N . LYS A 1 199 ? 27.203 20.344 -9.688 1 29.33 199 LYS A N 1
ATOM 1627 C CA . LYS A 1 199 ? 28.297 21.297 -9.609 1 29.33 199 LYS A CA 1
ATOM 1628 C C . LYS A 1 199 ? 29.625 20.641 -9.953 1 29.33 199 LYS A C 1
ATOM 1630 O O . LYS A 1 199 ? 30.047 19.703 -9.273 1 29.33 199 LYS A O 1
ATOM 1635 N N . ALA A 1 200 ? 29.938 20.609 -11.227 1 28.33 200 ALA A N 1
ATOM 1636 C CA . ALA A 1 200 ? 31.312 20.469 -11.656 1 28.33 200 ALA A CA 1
ATOM 1637 C C . ALA A 1 200 ? 32.25 21.234 -10.727 1 28.33 200 ALA A C 1
ATOM 1639 O O . ALA A 1 200 ? 32.312 22.469 -10.781 1 28.33 200 ALA A O 1
ATOM 1640 N N . PHE A 1 201 ? 32.344 20.688 -9.477 1 22.72 201 PHE A N 1
ATOM 1641 C CA . PHE A 1 201 ? 33.656 21.094 -8.992 1 22.72 201 PHE A CA 1
ATOM 1642 C C . PHE A 1 201 ? 34.75 20.297 -9.672 1 22.72 201 PHE A C 1
ATOM 1644 O O . PHE A 1 201 ? 34.562 19.125 -10.016 1 22.72 201 PHE A O 1
ATOM 1651 N N . MET B 1 1 ? -14.445 -28.953 1.187 1 82 1 MET B N 1
ATOM 1652 C CA . MET B 1 1 ? -14.25 -27.562 0.802 1 82 1 MET B CA 1
ATOM 1653 C C . MET B 1 1 ? -13.328 -26.844 1.784 1 82 1 MET B C 1
ATOM 1655 O O . MET B 1 1 ? -13.391 -25.625 1.924 1 82 1 MET B O 1
ATOM 1659 N N . TRP B 1 2 ? -12.609 -27.734 2.539 1 92.44 2 TRP B N 1
ATOM 1660 C CA . TRP B 1 2 ? -11.758 -27.203 3.6 1 92.44 2 TRP B CA 1
ATOM 1661 C C . TRP B 1 2 ? -10.438 -26.703 3.033 1 92.44 2 TRP B C 1
ATOM 1663 O O . TRP B 1 2 ? -9.812 -25.812 3.605 1 92.44 2 TRP B O 1
ATOM 1673 N N . PHE B 1 3 ? -10.062 -27.297 1.922 1 96.12 3 PHE B N 1
ATOM 1674 C CA . PHE B 1 3 ? -8.75 -26.984 1.367 1 96.12 3 PHE B CA 1
ATOM 1675 C C . PHE B 1 3 ? -8.688 -25.531 0.892 1 96.12 3 PHE B C 1
ATOM 1677 O O . PHE B 1 3 ? -7.754 -24.797 1.224 1 96.12 3 PHE B O 1
ATOM 1684 N N . LEU B 1 4 ? -9.648 -25.125 0.233 1 94.94 4 LEU B N 1
ATOM 1685 C CA . LEU B 1 4 ? -9.703 -23.766 -0.258 1 94.94 4 LEU B CA 1
ATOM 1686 C C . LEU B 1 4 ? -9.867 -22.781 0.896 1 94.94 4 LEU B C 1
ATOM 1688 O O . LEU B 1 4 ? -9.352 -21.656 0.839 1 94.94 4 LEU B O 1
ATOM 1692 N N . TYR B 1 5 ? -10.57 -23.219 1.901 1 95.75 5 TYR B N 1
ATOM 1693 C CA . TYR B 1 5 ? -10.695 -22.422 3.111 1 95.75 5 TYR B CA 1
ATOM 1694 C C . TYR B 1 5 ? -9.328 -22.188 3.746 1 95.75 5 TYR B C 1
ATOM 1696 O O . TYR B 1 5 ? -9 -21.047 4.125 1 95.75 5 TYR B O 1
ATOM 1704 N N . LEU B 1 6 ? -8.602 -23.219 3.809 1 96.94 6 LEU B N 1
ATOM 1705 C CA . LEU B 1 6 ? -7.246 -23.094 4.336 1 96.94 6 LEU B CA 1
ATOM 1706 C C . LEU B 1 6 ? -6.402 -22.156 3.467 1 96.94 6 LEU B C 1
ATOM 1708 O O . LEU B 1 6 ? -5.672 -21.312 3.984 1 96.94 6 LEU B O 1
ATOM 1712 N N . LEU B 1 7 ? -6.527 -22.297 2.215 1 97.38 7 LEU B N 1
ATOM 1713 C CA . LEU B 1 7 ? -5.777 -21.469 1.286 1 97.38 7 LEU B CA 1
ATOM 1714 C C . LEU B 1 7 ? -6.184 -20 1.428 1 97.38 7 LEU B C 1
ATOM 1716 O O . LEU B 1 7 ? -5.367 -19.094 1.21 1 97.38 7 LEU B O 1
ATOM 1720 N N . SER B 1 8 ? -7.406 -19.75 1.827 1 97.62 8 SER B N 1
ATOM 1721 C CA . SER B 1 8 ? -7.863 -18.375 1.984 1 97.62 8 SER B CA 1
ATOM 1722 C C . SER B 1 8 ? -7.137 -17.688 3.133 1 97.62 8 SER B C 1
ATOM 1724 O O . SER B 1 8 ? -6.824 -16.5 3.045 1 97.62 8 SER B O 1
ATOM 1726 N N . TRP B 1 9 ? -6.859 -18.422 4.176 1 97.19 9 TRP B N 1
ATOM 1727 C CA . TRP B 1 9 ? -6.098 -17.859 5.285 1 97.19 9 TRP B CA 1
ATOM 1728 C C . TRP B 1 9 ? -4.656 -17.578 4.871 1 97.19 9 TRP B C 1
ATOM 1730 O O . TRP B 1 9 ? -4.098 -16.531 5.215 1 97.19 9 TRP B O 1
ATOM 1740 N N . ILE B 1 10 ? -4.102 -18.469 4.102 1 97.56 10 ILE B N 1
ATOM 1741 C CA . ILE B 1 10 ? -2.746 -18.281 3.6 1 97.56 10 ILE B CA 1
ATOM 1742 C C . ILE B 1 10 ? -2.711 -17.094 2.648 1 97.56 10 ILE B C 1
ATOM 1744 O O . ILE B 1 10 ? -1.784 -16.281 2.697 1 97.56 10 ILE B O 1
ATOM 1748 N N . GLY B 1 11 ? -3.695 -17.016 1.849 1 97.69 11 GLY B N 1
ATOM 1749 C CA . GLY B 1 11 ? -3.791 -15.898 0.929 1 97.69 11 GLY B CA 1
ATOM 1750 C C . GLY B 1 11 ? -3.85 -14.555 1.632 1 97.69 11 GLY B C 1
ATOM 1751 O O . GLY B 1 11 ? -3.182 -13.602 1.219 1 97.69 11 GLY B O 1
ATOM 1752 N N . ILE B 1 12 ? -4.574 -14.5 2.703 1 97.25 12 ILE B N 1
ATOM 1753 C CA . ILE B 1 12 ? -4.711 -13.266 3.473 1 97.25 12 ILE B CA 1
ATOM 1754 C C . ILE B 1 12 ? -3.355 -12.875 4.059 1 97.25 12 ILE B C 1
ATOM 1756 O O . ILE B 1 12 ? -2.98 -11.703 4.031 1 97.25 12 ILE B O 1
ATOM 1760 N N . VAL B 1 13 ? -2.689 -13.82 4.543 1 97.56 13 VAL B N 1
ATOM 1761 C CA . VAL B 1 13 ? -1.379 -13.562 5.133 1 97.56 13 VAL B CA 1
ATOM 1762 C C . VAL B 1 13 ? -0.433 -13.016 4.066 1 97.56 13 VAL B C 1
ATOM 1764 O O . VAL B 1 13 ? 0.297 -12.047 4.316 1 97.56 13 VAL B O 1
ATOM 1767 N N . ILE B 1 14 ? -0.445 -13.562 2.922 1 96.81 14 ILE B N 1
ATOM 1768 C CA . ILE B 1 14 ? 0.409 -13.125 1.822 1 96.81 14 ILE B CA 1
ATOM 1769 C C . ILE B 1 14 ? 0.032 -11.703 1.409 1 96.81 14 ILE B C 1
ATOM 1771 O O . ILE B 1 14 ? 0.904 -10.844 1.244 1 96.81 14 ILE B O 1
ATOM 1775 N N . GLN B 1 15 ? -1.212 -11.477 1.356 1 96.75 15 GLN B N 1
ATOM 1776 C CA . GLN B 1 15 ? -1.692 -10.164 0.94 1 96.75 15 GLN B CA 1
ATOM 1777 C C . GLN B 1 15 ? -1.324 -9.094 1.964 1 96.75 15 GLN B C 1
ATOM 1779 O O . GLN B 1 15 ? -0.837 -8.016 1.601 1 96.75 15 GLN B O 1
ATOM 1784 N N . ILE B 1 16 ? -1.522 -9.383 3.178 1 97.06 16 ILE B N 1
ATOM 1785 C CA . ILE B 1 16 ? -1.204 -8.438 4.242 1 97.06 16 ILE B CA 1
ATOM 1786 C C . ILE B 1 16 ? 0.298 -8.164 4.258 1 97.06 16 ILE B C 1
ATOM 1788 O O . ILE B 1 16 ? 0.727 -7.023 4.438 1 97.06 16 ILE B O 1
ATOM 1792 N N . SER B 1 17 ? 1.057 -9.156 4.086 1 96.44 17 SER B N 1
ATOM 1793 C CA . SER B 1 17 ? 2.506 -9 4.047 1 96.44 17 SER B CA 1
ATOM 1794 C C . SER B 1 17 ? 2.934 -8.07 2.912 1 96.44 17 SER B C 1
ATOM 1796 O O . SER B 1 17 ? 3.816 -7.23 3.09 1 96.44 17 SER B O 1
ATOM 1798 N N . PHE B 1 18 ? 2.375 -8.266 1.82 1 95.56 18 PHE B N 1
ATOM 1799 C CA . PHE B 1 18 ? 2.705 -7.426 0.675 1 95.56 18 PHE B CA 1
ATOM 1800 C C . PHE B 1 18 ? 2.305 -5.977 0.933 1 95.56 18 PHE B C 1
ATOM 1802 O O . PHE B 1 18 ? 3.045 -5.051 0.591 1 95.56 18 PHE B O 1
ATOM 1809 N N . ILE B 1 19 ? 1.209 -5.793 1.52 1 96.12 19 ILE B N 1
ATOM 1810 C CA . ILE B 1 19 ? 0.732 -4.449 1.829 1 96.12 19 ILE B CA 1
ATOM 1811 C C . ILE B 1 19 ? 1.679 -3.783 2.824 1 96.12 19 ILE B C 1
ATOM 1813 O O . ILE B 1 19 ? 2.074 -2.631 2.637 1 96.12 19 ILE B O 1
ATOM 1817 N N . ILE B 1 20 ? 2.012 -4.523 3.805 1 96.25 20 ILE B N 1
ATOM 1818 C CA . ILE B 1 20 ? 2.908 -4.004 4.832 1 96.25 20 ILE B CA 1
ATOM 1819 C C . ILE B 1 20 ? 4.246 -3.621 4.203 1 96.25 20 ILE B C 1
ATOM 1821 O O . ILE B 1 20 ? 4.77 -2.535 4.457 1 96.25 20 ILE B O 1
ATOM 1825 N N . LEU B 1 21 ? 4.73 -4.457 3.375 1 94.75 21 LEU B N 1
ATOM 1826 C CA . LEU B 1 21 ? 5.996 -4.184 2.699 1 94.75 21 LEU B CA 1
ATOM 1827 C C . LEU B 1 21 ? 5.887 -2.941 1.822 1 94.75 21 LEU B C 1
ATOM 1829 O O . LEU B 1 21 ? 6.789 -2.104 1.812 1 94.75 21 LEU B O 1
ATOM 1833 N N . SER B 1 22 ? 4.84 -2.9 1.12 1 95.56 22 SER B N 1
ATOM 1834 C CA . SER B 1 22 ? 4.641 -1.774 0.212 1 95.56 22 SER B CA 1
ATOM 1835 C C . SER B 1 22 ? 4.543 -0.458 0.976 1 95.56 22 SER B C 1
ATOM 1837 O O . SER B 1 22 ? 5.188 0.528 0.608 1 95.56 22 SER B O 1
ATOM 1839 N N . VAL B 1 23 ? 3.791 -0.467 1.989 1 94.56 23 VAL B N 1
ATOM 1840 C CA . VAL B 1 23 ? 3.619 0.744 2.785 1 94.56 23 VAL B CA 1
ATOM 1841 C C . VAL B 1 23 ? 4.945 1.124 3.439 1 94.56 23 VAL B C 1
ATOM 1843 O O . VAL B 1 23 ? 5.336 2.293 3.43 1 94.56 23 VAL B O 1
ATOM 1846 N N . ALA B 1 24 ? 5.598 0.119 4.004 1 91.75 24 ALA B N 1
ATOM 1847 C CA . ALA B 1 24 ? 6.898 0.353 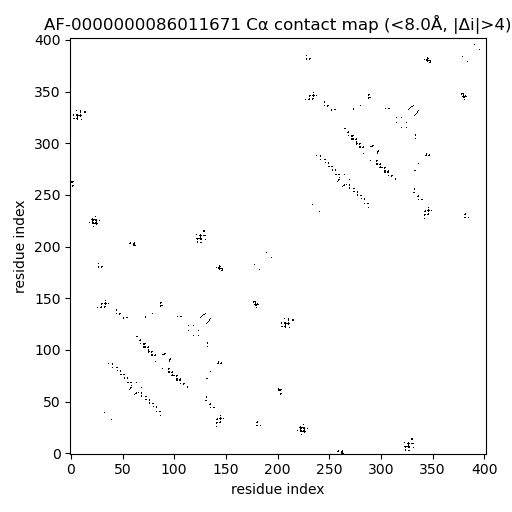4.625 1 91.75 24 ALA B CA 1
ATOM 1848 C C . ALA B 1 24 ? 7.887 0.937 3.619 1 91.75 24 ALA B C 1
ATOM 1850 O O . ALA B 1 24 ? 8.602 1.895 3.926 1 91.75 24 ALA B O 1
ATOM 1851 N N . ALA B 1 25 ? 7.918 0.402 2.467 1 91.56 25 ALA B N 1
ATOM 1852 C CA . ALA B 1 25 ? 8.812 0.882 1.416 1 91.56 25 ALA B CA 1
ATOM 1853 C C . ALA B 1 25 ? 8.438 2.297 0.983 1 91.56 25 ALA B C 1
ATOM 1855 O O . ALA B 1 25 ? 9.312 3.131 0.744 1 91.56 25 ALA B O 1
ATOM 1856 N N . GLY B 1 26 ? 7.215 2.494 0.884 1 92.38 26 GLY B N 1
ATOM 1857 C CA . GLY B 1 26 ? 6.754 3.832 0.544 1 92.38 26 GLY B CA 1
ATOM 1858 C C . GLY B 1 26 ? 7.152 4.879 1.568 1 92.38 26 GLY B C 1
ATOM 1859 O O . GLY B 1 26 ? 7.633 5.953 1.209 1 92.38 26 GLY B O 1
ATOM 1860 N N . LEU B 1 27 ? 6.969 4.523 2.773 1 90.44 27 LEU B N 1
ATOM 1861 C CA . LEU B 1 27 ? 7.344 5.434 3.852 1 90.44 27 LEU B CA 1
ATOM 1862 C C . LEU B 1 27 ? 8.852 5.656 3.879 1 90.44 27 LEU B C 1
ATOM 1864 O O . LEU B 1 27 ? 9.312 6.773 4.121 1 90.44 27 LEU B O 1
ATOM 1868 N N . TYR B 1 28 ? 9.539 4.645 3.672 1 87.25 28 TYR B N 1
ATOM 1869 C CA . TYR B 1 28 ? 10.992 4.762 3.604 1 87.25 28 TYR B CA 1
ATOM 1870 C C . TYR B 1 28 ? 11.414 5.695 2.475 1 87.25 28 TYR B C 1
ATOM 1872 O O . TYR B 1 28 ? 12.312 6.52 2.648 1 87.25 28 TYR B O 1
ATOM 1880 N N . TYR B 1 29 ? 10.781 5.551 1.443 1 88.94 29 TYR B N 1
ATOM 1881 C CA . TYR B 1 29 ? 11.086 6.379 0.28 1 88.94 29 TYR B CA 1
ATOM 1882 C C . TYR B 1 29 ? 10.797 7.848 0.564 1 88.94 29 TYR B C 1
ATOM 1884 O O . TYR B 1 29 ? 11.617 8.719 0.273 1 88.94 29 TYR B O 1
ATOM 1892 N N . ILE B 1 30 ? 9.773 8.086 1.124 1 91.38 30 ILE B N 1
ATOM 1893 C CA . ILE B 1 30 ? 9.406 9.453 1.448 1 91.38 30 ILE B CA 1
ATOM 1894 C C . ILE B 1 30 ? 10.367 10.023 2.488 1 91.38 30 ILE B C 1
ATOM 1896 O O . ILE B 1 30 ? 10.766 11.188 2.41 1 91.38 30 ILE B O 1
ATOM 1900 N N . ALA B 1 31 ? 10.734 9.211 3.428 1 87.88 31 ALA B N 1
ATOM 1901 C CA . ALA B 1 31 ? 11.68 9.641 4.449 1 87.88 31 ALA B CA 1
ATOM 1902 C C . ALA B 1 31 ? 13.023 10.023 3.826 1 87.88 31 ALA B C 1
ATOM 1904 O O . ALA B 1 31 ? 13.656 11 4.246 1 87.88 31 ALA B O 1
ATOM 1905 N N . GLU B 1 32 ? 13.414 9.305 2.883 1 86.5 32 GLU B N 1
ATOM 1906 C CA . GLU B 1 32 ? 14.641 9.617 2.162 1 86.5 32 GLU B CA 1
ATOM 1907 C C . GLU B 1 32 ? 14.531 10.953 1.435 1 86.5 32 GLU B C 1
ATOM 1909 O O . GLU B 1 32 ? 15.477 11.742 1.437 1 86.5 32 GLU B O 1
ATOM 1914 N N . ILE B 1 33 ? 13.453 11.148 0.858 1 86.12 33 ILE B N 1
ATOM 1915 C CA . ILE B 1 33 ? 13.227 12.414 0.157 1 86.12 33 ILE B CA 1
ATOM 1916 C C . ILE B 1 33 ? 13.25 13.57 1.153 1 86.12 33 ILE B C 1
ATOM 1918 O O . ILE B 1 33 ? 13.836 14.617 0.877 1 86.12 33 ILE B O 1
ATOM 1922 N N . VAL B 1 34 ? 12.703 13.391 2.312 1 88.56 34 VAL B N 1
ATOM 1923 C CA . VAL B 1 34 ? 12.656 14.406 3.355 1 88.56 34 VAL B CA 1
ATOM 1924 C C . VAL B 1 34 ? 14.078 14.719 3.838 1 88.56 34 VAL B C 1
ATOM 1926 O O . VAL B 1 34 ? 14.43 15.883 4.051 1 88.56 34 VAL B O 1
ATOM 1929 N N . GLU B 1 35 ? 14.898 13.719 3.986 1 84.56 35 GLU B N 1
ATOM 1930 C CA . GLU B 1 35 ? 16.281 13.883 4.426 1 84.56 35 GLU B CA 1
ATOM 1931 C C . GLU B 1 35 ? 17.109 14.602 3.369 1 84.56 35 GLU B C 1
ATOM 1933 O O . GLU B 1 35 ? 17.953 15.445 3.697 1 84.56 35 GLU B O 1
ATOM 1938 N N . GLU B 1 36 ? 16.859 14.336 2.199 1 85.69 36 GLU B N 1
ATOM 1939 C CA . GLU B 1 36 ? 17.641 14.906 1.1 1 85.69 36 GLU B CA 1
ATOM 1940 C C . GLU B 1 36 ? 17.219 16.344 0.818 1 85.69 36 GLU B C 1
ATOM 1942 O O . GLU B 1 36 ? 18.047 17.172 0.441 1 85.69 36 GLU B O 1
ATOM 1947 N N . TYR B 1 37 ? 15.93 16.594 1.02 1 88.69 37 TYR B N 1
ATOM 1948 C CA . TYR B 1 37 ? 15.391 17.922 0.725 1 88.69 37 TYR B CA 1
ATOM 1949 C C . TYR B 1 37 ? 14.656 18.5 1.934 1 88.69 37 TYR B C 1
ATOM 1951 O O . TYR B 1 37 ? 13.453 18.75 1.872 1 88.69 37 TYR B O 1
ATOM 1959 N N . THR B 1 38 ? 15.281 18.797 2.924 1 87.88 38 THR B N 1
ATOM 1960 C CA . THR B 1 38 ? 14.711 19.203 4.203 1 87.88 38 THR B CA 1
ATOM 1961 C C . THR B 1 38 ? 14.031 20.578 4.078 1 87.88 38 THR B C 1
ATOM 1963 O O . THR B 1 38 ? 12.938 20.781 4.602 1 87.88 38 THR B O 1
ATOM 1966 N N . VAL B 1 39 ? 14.734 21.516 3.441 1 91.38 39 VAL B N 1
ATOM 1967 C CA . VAL B 1 39 ? 14.203 22.875 3.316 1 91.38 39 VAL B CA 1
ATOM 1968 C C . VAL B 1 39 ? 12.906 22.844 2.506 1 91.38 39 VAL B C 1
ATOM 1970 O O . VAL B 1 39 ? 11.914 23.453 2.896 1 91.38 39 VAL B O 1
ATOM 1973 N N . PHE B 1 40 ? 13.016 22.141 1.495 1 92.12 40 PHE B N 1
ATOM 1974 C CA . PHE B 1 40 ? 11.836 21.984 0.653 1 92.12 40 PHE B CA 1
ATOM 1975 C C . PHE B 1 40 ? 10.703 21.312 1.418 1 92.12 40 PHE B C 1
ATOM 1977 O O . PHE B 1 40 ? 9.547 21.703 1.309 1 92.12 40 PHE B O 1
ATOM 1984 N N . THR B 1 41 ? 10.984 20.266 2.113 1 93.69 41 THR B N 1
ATOM 1985 C CA . THR B 1 41 ? 10 19.547 2.908 1 93.69 41 THR B CA 1
ATOM 1986 C C . THR B 1 41 ? 9.344 20.469 3.932 1 93.69 41 THR B C 1
ATOM 1988 O O . THR B 1 41 ? 8.133 20.422 4.129 1 93.69 41 THR B O 1
ATOM 1991 N N . CYS B 1 42 ? 10.102 21.281 4.555 1 93.94 42 CYS B N 1
ATOM 1992 C CA . CYS B 1 42 ? 9.57 22.25 5.52 1 93.94 42 CYS B CA 1
ATOM 1993 C C . CYS B 1 42 ? 8.547 23.172 4.867 1 93.94 42 CYS B C 1
ATOM 1995 O O . CYS B 1 42 ? 7.484 23.422 5.438 1 93.94 42 CYS B O 1
ATOM 1997 N N . ARG B 1 43 ? 8.891 23.609 3.77 1 96.25 43 ARG B N 1
ATOM 1998 C CA . ARG B 1 43 ? 7.984 24.484 3.039 1 96.25 43 ARG B CA 1
ATOM 1999 C C . ARG B 1 43 ? 6.676 23.766 2.715 1 96.25 43 ARG B C 1
ATOM 2001 O O . ARG B 1 43 ? 5.594 24.344 2.865 1 96.25 43 ARG B O 1
ATOM 2008 N N . ILE B 1 44 ? 6.781 22.562 2.287 1 96.56 44 ILE B N 1
ATOM 2009 C CA . ILE B 1 44 ? 5.609 21.766 1.925 1 96.56 44 ILE B CA 1
ATOM 2010 C C . ILE B 1 44 ? 4.727 21.562 3.154 1 96.56 44 ILE B C 1
ATOM 2012 O O . ILE B 1 44 ? 3.506 21.703 3.084 1 96.56 44 ILE B O 1
ATOM 2016 N N . ILE B 1 45 ? 5.34 21.219 4.238 1 96.94 45 ILE B N 1
ATOM 2017 C CA . ILE B 1 45 ? 4.582 20.969 5.461 1 96.94 45 ILE B CA 1
ATOM 2018 C C . ILE B 1 45 ? 3.885 22.25 5.906 1 96.94 45 ILE B C 1
ATOM 2020 O O . ILE B 1 45 ? 2.729 22.219 6.336 1 96.94 45 ILE B O 1
ATOM 2024 N N . ARG B 1 46 ? 4.547 23.375 5.785 1 97.69 46 ARG B N 1
ATOM 2025 C CA . ARG B 1 46 ? 3.945 24.656 6.117 1 97.69 46 ARG B CA 1
ATOM 2026 C C . ARG B 1 46 ? 2.703 24.922 5.273 1 97.69 46 ARG B C 1
ATOM 2028 O O . ARG B 1 46 ? 1.66 25.312 5.797 1 97.69 46 ARG B O 1
ATOM 2035 N N . ILE B 1 47 ? 2.861 24.672 4.047 1 98 47 ILE B N 1
ATOM 2036 C CA . ILE B 1 47 ? 1.746 24.875 3.129 1 98 47 ILE B CA 1
ATOM 2037 C C . ILE B 1 47 ? 0.599 23.938 3.498 1 98 47 ILE B C 1
ATOM 2039 O O . ILE B 1 47 ? -0.566 24.344 3.5 1 98 47 ILE B O 1
ATOM 2043 N N . LEU B 1 48 ? 0.952 22.672 3.799 1 98.06 48 LEU B N 1
ATOM 2044 C CA . LEU B 1 48 ? -0.067 21.703 4.176 1 98.06 48 LEU B CA 1
ATOM 2045 C C . LEU B 1 48 ? -0.83 22.172 5.414 1 98.06 48 LEU B C 1
ATOM 2047 O O . LEU B 1 48 ? -2.057 22.047 5.469 1 98.06 48 LEU B O 1
ATOM 2051 N N . ILE B 1 49 ? -0.121 22.688 6.375 1 98.44 49 ILE B N 1
ATOM 2052 C CA . ILE B 1 49 ? -0.738 23.156 7.609 1 98.44 49 ILE B CA 1
ATOM 2053 C C . ILE B 1 49 ? -1.677 24.328 7.301 1 98.44 49 ILE B C 1
ATOM 2055 O O . ILE B 1 49 ? -2.826 24.344 7.75 1 98.44 49 ILE B O 1
ATOM 2059 N N . LEU B 1 50 ? -1.223 25.266 6.527 1 98.38 50 LEU B N 1
ATOM 2060 C CA . LEU B 1 50 ? -2 26.469 6.219 1 98.38 50 LEU B CA 1
ATOM 2061 C C . LEU B 1 50 ? -3.236 26.109 5.398 1 98.38 50 LEU B C 1
ATOM 2063 O O . LEU B 1 50 ? -4.312 26.672 5.613 1 98.38 50 LEU B O 1
ATOM 2067 N N . VAL B 1 51 ? -3.059 25.203 4.488 1 98.19 51 VAL B N 1
ATOM 2068 C CA . VAL B 1 51 ? -4.188 24.75 3.674 1 98.19 51 VAL B CA 1
ATOM 2069 C C . VAL B 1 51 ? -5.215 24.047 4.559 1 98.19 51 VAL B C 1
ATOM 2071 O O . VAL B 1 51 ? -6.418 24.281 4.414 1 98.19 51 VAL B O 1
ATOM 2074 N N . THR B 1 52 ? -4.73 23.203 5.477 1 98.38 52 THR B N 1
ATOM 2075 C CA . THR B 1 52 ? -5.637 22.5 6.387 1 98.38 52 THR B CA 1
ATOM 2076 C C . THR B 1 52 ? -6.379 23.5 7.277 1 98.38 52 THR B C 1
ATOM 2078 O O . THR B 1 52 ? -7.566 23.328 7.547 1 98.38 52 THR B O 1
ATOM 2081 N N . MET B 1 53 ? -5.723 24.547 7.688 1 98 53 MET B N 1
ATOM 2082 C CA . MET B 1 53 ? -6.363 25.594 8.477 1 98 53 MET B CA 1
ATOM 2083 C C . MET B 1 53 ? -7.449 26.297 7.672 1 98 53 MET B C 1
ATOM 2085 O O . MET B 1 53 ? -8.547 26.531 8.172 1 98 53 MET B O 1
ATOM 2089 N N . ALA B 1 54 ? -7.133 26.578 6.461 1 98.06 54 ALA B N 1
ATOM 2090 C CA . ALA B 1 54 ? -8.109 27.219 5.574 1 98.06 54 ALA B CA 1
ATOM 2091 C C . ALA B 1 54 ? -9.32 26.312 5.352 1 98.06 54 ALA B C 1
ATOM 2093 O O . ALA B 1 54 ? -10.453 26.797 5.293 1 98.06 54 ALA B O 1
ATOM 2094 N N . ILE B 1 55 ? -9.031 25.047 5.234 1 98.31 55 ILE B N 1
ATOM 2095 C CA . ILE B 1 55 ? -10.102 24.094 5.031 1 98.31 55 ILE B CA 1
ATOM 2096 C C . ILE B 1 55 ? -11.023 24.078 6.246 1 98.31 55 ILE B C 1
ATOM 2098 O O . ILE B 1 55 ? -12.25 24 6.102 1 98.31 55 ILE B O 1
ATOM 2102 N N . HIS B 1 56 ? -10.477 24.141 7.473 1 98.06 56 HIS B N 1
ATOM 2103 C CA . HIS B 1 56 ? -11.312 24.25 8.664 1 98.06 56 HIS B CA 1
ATOM 2104 C C . HIS B 1 56 ? -12.188 25.5 8.633 1 98.06 56 HIS B C 1
ATOM 2106 O O . HIS B 1 56 ? -13.344 25.453 9.047 1 98.06 56 HIS B O 1
ATOM 2112 N N . GLY B 1 57 ? -11.609 26.594 8.125 1 96.81 57 GLY B N 1
ATOM 2113 C CA . GLY B 1 57 ? -12.414 27.797 7.922 1 96.81 57 GLY B CA 1
ATOM 2114 C C . GLY B 1 57 ? -13.562 27.594 6.953 1 96.81 57 GLY B C 1
ATOM 2115 O O . GLY B 1 57 ? -14.68 28.047 7.203 1 96.81 57 GLY B O 1
ATOM 2116 N N . GLY B 1 58 ? -13.281 26.891 5.871 1 96.88 58 GLY B N 1
ATOM 2117 C CA . GLY B 1 58 ? -14.32 26.562 4.906 1 96.88 58 GLY B CA 1
ATOM 2118 C C . GLY B 1 58 ? -15.406 25.672 5.477 1 96.88 58 GLY B C 1
ATOM 2119 O O . GLY B 1 58 ? -16.594 25.859 5.191 1 96.88 58 GLY B O 1
ATOM 2120 N N . LEU B 1 59 ? -14.961 24.703 6.262 1 97.31 59 LEU B N 1
ATOM 2121 C CA . LEU B 1 59 ? -15.93 23.812 6.895 1 97.31 59 LEU B CA 1
ATOM 2122 C C . LEU B 1 59 ? -16.828 24.578 7.855 1 97.31 59 LEU B C 1
ATOM 2124 O O . LEU B 1 59 ? -18.016 24.281 7.973 1 97.31 59 LEU B O 1
ATOM 2128 N N . PHE B 1 60 ? -16.281 25.562 8.477 1 95.75 60 PHE B N 1
ATOM 2129 C CA . PHE B 1 60 ? -17.047 26.406 9.391 1 95.75 60 PHE B CA 1
ATOM 2130 C C . PHE B 1 60 ? -18.094 27.219 8.625 1 95.75 60 PHE B C 1
ATOM 2132 O O . PHE B 1 60 ? -19.234 27.344 9.07 1 95.75 60 PHE B O 1
ATOM 2139 N N . LEU B 1 61 ? -17.734 27.641 7.43 1 95.31 61 LEU B N 1
ATOM 2140 C CA . LEU B 1 61 ? -18.578 28.547 6.664 1 95.31 61 LEU B CA 1
ATOM 2141 C C . LEU B 1 61 ? 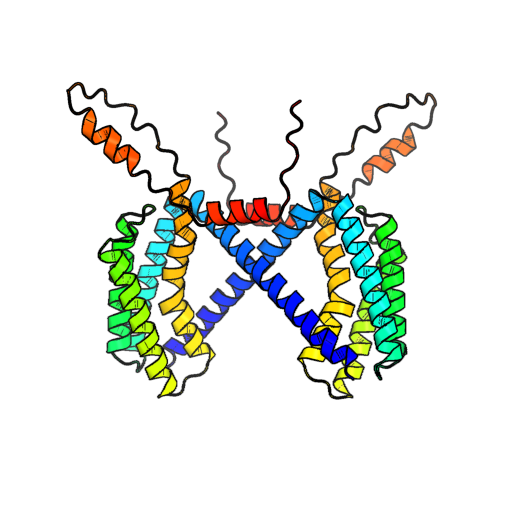-19.625 27.766 5.859 1 95.31 61 LEU B C 1
ATOM 2143 O O . LEU B 1 61 ? -20.766 28.219 5.727 1 95.31 61 LEU B O 1
ATOM 2147 N N . PHE B 1 62 ? -19.266 26.547 5.379 1 95.5 62 PHE B N 1
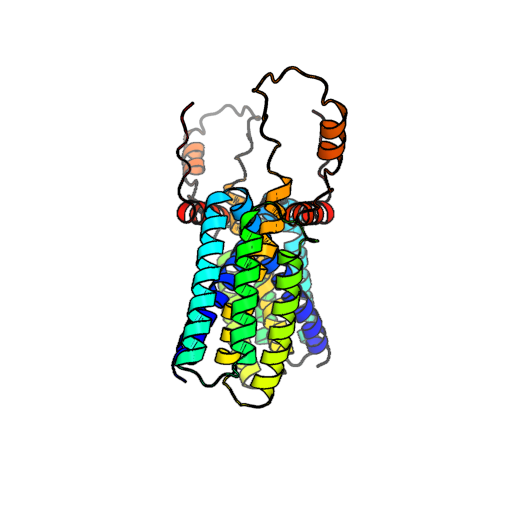ATOM 2148 C CA . PHE B 1 62 ? -20.094 25.922 4.355 1 95.5 62 PHE B CA 1
ATOM 2149 C C . PHE B 1 62 ? -20.719 24.625 4.871 1 95.5 62 PHE B C 1
ATOM 2151 O O . PHE B 1 62 ? -21.578 24.031 4.211 1 95.5 62 PHE B O 1
ATOM 2158 N N . GLU B 1 63 ? -20.219 24.203 5.996 1 94.19 63 GLU B N 1
ATOM 2159 C CA . GLU B 1 63 ? -20.719 22.938 6.504 1 94.19 63 GLU B CA 1
ATOM 2160 C C . GLU B 1 63 ? -21.312 23.094 7.902 1 94.19 63 GLU B C 1
ATOM 2162 O O . GLU B 1 63 ? -21.125 24.125 8.547 1 94.19 63 GLU B O 1
ATOM 2167 N N . ASP B 1 64 ? -22.109 22.094 8.297 1 90.94 64 ASP B N 1
ATOM 2168 C CA . ASP B 1 64 ? -22.766 22.094 9.602 1 90.94 64 ASP B CA 1
ATOM 2169 C C . ASP B 1 64 ? -22.047 21.172 10.578 1 90.94 64 ASP B C 1
ATOM 2171 O O . ASP B 1 64 ? -22.672 20.359 11.266 1 90.94 64 ASP B O 1
ATOM 2175 N N . LEU B 1 65 ? -20.781 21.312 10.648 1 95.06 65 LEU B N 1
ATOM 2176 C CA . LEU B 1 65 ? -20 20.547 11.617 1 95.06 65 LEU B CA 1
ATOM 2177 C C . LEU B 1 65 ? -19.969 21.25 12.969 1 95.06 65 LEU B C 1
ATOM 2179 O O . LEU B 1 65 ? -20.062 22.484 13.023 1 95.06 65 LEU B O 1
ATOM 2183 N N . PRO B 1 66 ? -19.938 20.516 14.047 1 96.25 66 PRO B N 1
ATOM 2184 C CA . PRO B 1 66 ? -19.844 21.156 15.359 1 96.25 66 PRO B CA 1
ATOM 2185 C C . PRO B 1 66 ? -18.656 22.109 15.469 1 96.25 66 PRO B C 1
ATOM 2187 O O . PRO B 1 66 ? -17.547 21.797 15.008 1 96.25 66 PRO B O 1
ATOM 2190 N N . ALA B 1 67 ? -18.844 23.188 16.078 1 96 67 ALA B N 1
ATOM 2191 C CA . ALA B 1 67 ? -17.812 24.203 16.219 1 96 67 ALA B CA 1
ATOM 2192 C C . ALA B 1 67 ? -16.625 23.688 17.031 1 96 67 ALA B C 1
ATOM 2194 O O . ALA B 1 67 ? -15.484 24.062 16.781 1 96 67 ALA B O 1
ATOM 2195 N N . SER B 1 68 ? -16.922 22.844 17.969 1 97.06 68 SER B N 1
ATOM 2196 C CA . SER B 1 68 ? -15.859 22.266 18.797 1 97.06 68 SER B CA 1
ATOM 2197 C C . SER B 1 68 ? -14.867 21.484 17.938 1 97.06 68 SER B C 1
ATOM 2199 O O . SER B 1 68 ? -13.656 21.547 18.172 1 97.06 68 SER B O 1
ATOM 2201 N N . MET B 1 69 ? -15.383 20.797 17 1 97.12 69 MET B N 1
ATOM 2202 C CA . MET B 1 69 ? -14.555 19.984 16.094 1 97.12 69 MET B CA 1
ATOM 2203 C C . MET B 1 69 ? -13.664 20.891 15.242 1 97.12 69 MET B C 1
ATOM 2205 O O . MET B 1 69 ? -12.469 20.609 15.086 1 97.12 69 MET B O 1
ATOM 2209 N N . ILE B 1 70 ? -14.195 21.938 14.773 1 97.88 70 ILE B N 1
ATOM 2210 C CA . ILE B 1 70 ? -13.484 22.844 13.883 1 97.88 70 ILE B CA 1
ATOM 2211 C C . ILE B 1 70 ? -12.438 23.625 14.68 1 97.88 70 ILE B C 1
ATOM 2213 O O . ILE B 1 70 ? -11.289 23.75 14.25 1 97.88 70 ILE B O 1
ATOM 2217 N N . ILE B 1 71 ? -12.852 24.141 15.836 1 97.75 71 ILE B N 1
ATOM 2218 C CA . ILE B 1 71 ? -11.945 24.922 16.672 1 97.75 71 ILE B CA 1
ATOM 2219 C C . ILE B 1 71 ? -10.781 24.047 17.125 1 97.75 71 ILE B C 1
ATOM 2221 O O . ILE B 1 71 ? -9.625 24.469 17.094 1 97.75 71 ILE B O 1
ATOM 2225 N N . CYS B 1 72 ? -11.102 22.859 17.5 1 98.12 72 CYS B N 1
ATOM 2226 C CA . CYS B 1 72 ? -10.062 21.922 17.906 1 98.12 72 CYS B CA 1
ATOM 2227 C C . CYS B 1 72 ? -9.078 21.672 16.766 1 98.12 72 CYS B C 1
ATOM 2229 O O . CYS B 1 72 ? -7.867 21.625 16.984 1 98.12 72 CYS B O 1
ATOM 2231 N N . GLY B 1 73 ? -9.594 21.516 15.57 1 98.19 73 GLY B N 1
ATOM 2232 C CA . GLY B 1 73 ? -8.75 21.344 14.398 1 98.19 73 GLY B CA 1
ATOM 2233 C C . GLY B 1 73 ? -7.84 22.531 14.125 1 98.19 73 GLY B C 1
ATOM 2234 O O . GLY B 1 73 ? -6.66 22.359 13.812 1 98.19 73 GLY B O 1
ATOM 2235 N N . ILE B 1 74 ? -8.391 23.703 14.273 1 98.19 74 ILE B N 1
ATOM 2236 C CA . ILE B 1 74 ? -7.613 24.906 14.031 1 98.19 74 ILE B CA 1
ATOM 2237 C C . ILE B 1 74 ? -6.516 25.047 15.078 1 98.19 74 ILE B C 1
ATOM 2239 O O . ILE B 1 74 ? -5.367 25.344 14.75 1 98.19 74 ILE B O 1
ATOM 2243 N N . ILE B 1 75 ? -6.801 24.781 16.297 1 98.19 75 ILE B N 1
ATOM 2244 C CA . ILE B 1 75 ? -5.805 24.844 17.359 1 98.19 75 ILE B CA 1
ATOM 2245 C C . ILE B 1 75 ? -4.695 23.828 17.109 1 98.19 75 ILE B C 1
ATOM 2247 O O . ILE B 1 75 ? -3.516 24.125 17.297 1 98.19 75 ILE B O 1
ATOM 2251 N N . SER B 1 76 ? -5.113 22.625 16.688 1 98.06 76 SER B N 1
ATOM 2252 C CA . SER B 1 76 ? -4.129 21.609 16.344 1 98.06 76 SER B CA 1
ATOM 2253 C C . SER B 1 76 ? -3.162 22.094 15.273 1 98.06 76 SER B C 1
ATOM 2255 O O . SER B 1 76 ? -1.954 21.859 15.367 1 98.06 76 SER B O 1
ATOM 2257 N N . GLN B 1 77 ? -3.686 22.797 14.281 1 98.38 77 GLN B N 1
ATOM 2258 C CA . GLN B 1 77 ? -2.844 23.312 13.211 1 98.38 77 GLN B CA 1
ATOM 2259 C C . GLN B 1 77 ? -1.919 24.406 13.711 1 98.38 77 GLN B C 1
ATOM 2261 O O . GLN B 1 77 ? -0.783 24.531 13.25 1 98.38 77 GLN B O 1
ATOM 2266 N N . VAL B 1 78 ? -2.412 25.203 14.648 1 98.12 78 VAL B N 1
ATOM 2267 C CA . VAL B 1 78 ? -1.576 26.234 15.25 1 98.12 78 VAL B CA 1
ATOM 2268 C C . VAL B 1 78 ? -0.418 25.594 16 1 98.12 78 VAL B C 1
ATOM 2270 O O . VAL B 1 78 ? 0.729 26.031 15.891 1 98.12 78 VAL B O 1
ATOM 2273 N N . MET B 1 79 ? -0.721 24.562 16.703 1 97.75 79 MET B N 1
ATOM 2274 C CA . MET B 1 79 ? 0.333 23.812 17.391 1 97.75 79 MET B CA 1
ATOM 2275 C C . MET B 1 79 ? 1.328 23.234 16.406 1 97.75 79 MET B C 1
ATOM 2277 O O . MET B 1 79 ? 2.537 23.266 16.641 1 97.75 79 MET B O 1
ATOM 2281 N N . HIS B 1 80 ? 0.858 22.734 15.281 1 97.75 80 HIS B N 1
ATOM 2282 C CA . HIS B 1 80 ? 1.725 22.188 14.242 1 97.75 80 HIS B CA 1
ATOM 2283 C C . HIS B 1 80 ? 2.643 23.266 13.672 1 97.75 80 HIS B C 1
ATOM 2285 O O . HIS B 1 80 ? 3.809 23 13.367 1 97.75 80 HIS B O 1
ATOM 2291 N N . LEU B 1 81 ? 2.104 24.484 13.539 1 97.38 81 LEU B N 1
ATOM 2292 C CA . LEU B 1 81 ? 2.922 25.594 13.047 1 97.38 81 LEU B CA 1
ATOM 2293 C C . LEU B 1 81 ? 4.066 25.891 14.008 1 97.38 81 LEU B C 1
ATOM 2295 O O . LEU B 1 81 ? 5.188 26.172 13.578 1 97.38 81 LEU B O 1
ATOM 2299 N N . LEU B 1 82 ? 3.773 25.766 15.258 1 96.5 82 LEU B N 1
ATOM 2300 C CA . LEU B 1 82 ? 4.789 26.031 16.266 1 96.5 82 LEU B CA 1
ATOM 2301 C C . LEU B 1 82 ? 5.844 24.922 16.281 1 96.5 82 LEU B C 1
ATOM 2303 O O . LEU B 1 82 ? 7.027 25.188 16.484 1 96.5 82 LEU B O 1
ATOM 2307 N N . VAL B 1 83 ? 5.406 23.734 16.031 1 94.88 83 VAL B N 1
ATOM 2308 C CA . VAL B 1 83 ? 6.336 22.609 15.945 1 94.88 83 VAL B CA 1
ATOM 2309 C C . VAL B 1 83 ? 7.254 22.797 14.742 1 94.88 83 VAL B C 1
ATOM 2311 O O . VAL B 1 83 ? 8.438 22.453 14.797 1 94.88 83 VAL B O 1
ATOM 2314 N N . LEU B 1 84 ? 6.719 23.328 13.703 1 94.38 84 LEU B N 1
ATOM 2315 C CA . LEU B 1 84 ? 7.434 23.5 12.445 1 94.38 84 LEU B CA 1
ATOM 2316 C C . LEU B 1 84 ? 8.578 24.5 12.594 1 94.38 84 LEU B C 1
ATOM 2318 O O . LEU B 1 84 ? 9.523 24.484 11.797 1 94.38 84 LEU B O 1
ATOM 2322 N N . ARG B 1 85 ? 8.57 25.312 13.617 1 91.94 85 ARG B N 1
ATOM 2323 C CA . ARG B 1 85 ? 9.578 26.344 13.82 1 91.94 85 ARG B CA 1
ATOM 2324 C C . ARG B 1 85 ? 10.938 25.734 14.117 1 91.94 85 ARG B C 1
ATOM 2326 O O . ARG B 1 85 ? 11.977 26.328 13.82 1 91.94 85 ARG B O 1
ATOM 2333 N N . THR B 1 86 ? 10.992 24.562 14.617 1 87.12 86 THR B N 1
ATOM 2334 C CA . THR B 1 86 ? 12.258 23.922 14.977 1 87.12 86 THR B CA 1
ATOM 2335 C C . THR B 1 86 ? 12.594 22.797 13.992 1 87.12 86 THR B C 1
ATOM 2337 O O . THR B 1 86 ? 13.492 22 14.242 1 87.12 86 THR B O 1
ATOM 2340 N N . PHE B 1 87 ? 11.914 22.797 12.977 1 86.56 87 PHE B N 1
ATOM 2341 C CA . PHE B 1 87 ? 12.164 21.781 11.953 1 86.56 87 PHE B CA 1
ATOM 2342 C C . PHE B 1 87 ? 13.578 21.906 11.406 1 86.56 87 PHE B C 1
ATOM 2344 O O . PHE B 1 87 ? 14.07 23.016 11.195 1 86.56 87 PHE B O 1
ATOM 2351 N N . PRO B 1 88 ? 14.18 20.859 11.289 1 83.56 88 PRO B N 1
ATOM 2352 C CA . PRO B 1 88 ? 13.797 19.453 11.312 1 83.56 88 PRO B CA 1
ATOM 2353 C C . PRO B 1 88 ? 14.008 18.812 12.68 1 83.56 88 PRO B C 1
ATOM 2355 O O . PRO B 1 88 ? 13.852 17.594 12.828 1 83.56 88 PRO B O 1
ATOM 2358 N N . PHE B 1 89 ? 14.312 19.641 13.602 1 79.88 89 PHE B N 1
ATOM 2359 C CA . PHE B 1 89 ? 14.539 19.141 14.953 1 79.88 89 PHE B CA 1
ATOM 2360 C C . PHE B 1 89 ? 13.25 19.172 15.758 1 79.88 89 PHE B C 1
ATOM 2362 O O . PHE B 1 89 ? 12.586 20.203 15.852 1 79.88 89 PHE B O 1
ATOM 2369 N N . PHE B 1 90 ? 12.906 18 16.234 1 81.94 90 PHE B N 1
ATOM 2370 C CA . PHE B 1 90 ? 11.672 17.875 17.016 1 81.94 90 PHE B CA 1
ATOM 2371 C C . PHE B 1 90 ? 11.977 17.656 18.484 1 81.94 90 PHE B C 1
ATOM 2373 O O . PHE B 1 90 ? 12.766 16.797 18.844 1 81.94 90 PHE B O 1
ATOM 2380 N N . GLU B 1 91 ? 11.383 18.578 19.266 1 82.81 91 GLU B N 1
ATOM 2381 C CA . GLU B 1 91 ? 11.406 18.375 20.719 1 82.81 91 GLU B CA 1
ATOM 2382 C C . GLU B 1 91 ? 10.117 17.719 21.203 1 82.81 91 GLU B C 1
ATOM 2384 O O . GLU B 1 91 ? 9.094 18.391 21.375 1 82.81 91 GLU B O 1
ATOM 2389 N N . LEU B 1 92 ? 10.164 16.469 21.469 1 83.06 92 LEU B N 1
ATOM 2390 C CA . LEU B 1 92 ? 8.984 15.664 21.766 1 83.06 92 LEU B CA 1
ATOM 2391 C C . LEU B 1 92 ? 8.328 16.094 23.062 1 83.06 92 LEU B C 1
ATOM 2393 O O . LEU B 1 92 ? 7.141 15.844 23.281 1 83.06 92 LEU B O 1
ATOM 2397 N N . THR B 1 93 ? 9.078 16.75 23.906 1 88.31 93 THR B N 1
ATOM 2398 C CA . THR B 1 93 ? 8.539 17.141 25.219 1 88.31 93 THR B CA 1
ATOM 2399 C C . THR B 1 93 ? 8.109 18.594 25.203 1 88.31 93 THR B C 1
ATOM 2401 O O . THR B 1 93 ? 7.668 19.125 26.219 1 88.31 93 THR B O 1
ATOM 2404 N N . SER B 1 94 ? 8.203 19.219 24.109 1 91.5 94 SER B N 1
ATOM 2405 C CA . SER B 1 94 ? 7.82 20.625 24.031 1 91.5 94 SER B CA 1
ATOM 2406 C C . SER B 1 94 ? 6.305 20.781 24.062 1 91.5 94 SER B C 1
ATOM 2408 O O . SER B 1 94 ? 5.566 19.859 23.734 1 91.5 94 SER B O 1
ATOM 2410 N N . LEU B 1 95 ? 5.898 21.891 24.547 1 93.19 95 LEU B N 1
ATOM 2411 C CA . LEU B 1 95 ? 4.477 22.203 24.672 1 93.19 95 LEU B CA 1
ATOM 2412 C C . LEU B 1 95 ? 3.793 22.156 23.312 1 93.19 95 LEU B C 1
ATOM 2414 O O . LEU B 1 95 ? 2.727 21.547 23.156 1 93.19 95 LEU B O 1
ATOM 2418 N N . PRO B 1 96 ? 4.449 22.703 22.297 1 95.25 96 PRO B N 1
ATOM 2419 C CA . PRO B 1 96 ? 3.809 22.641 20.984 1 95.25 96 PRO B CA 1
ATOM 2420 C C . PRO B 1 96 ? 3.623 21.203 20.5 1 95.25 96 PRO B C 1
ATOM 2422 O O . PRO B 1 96 ? 2.57 20.859 19.953 1 95.25 96 PRO B O 1
ATOM 2425 N N . PHE B 1 97 ? 4.559 20.422 20.734 1 94.38 97 PHE B N 1
ATOM 2426 C CA . PHE B 1 97 ? 4.484 19.047 20.25 1 94.38 97 PHE B CA 1
ATOM 2427 C C . PHE B 1 97 ? 3.424 18.266 21.016 1 94.38 97 PHE B C 1
ATOM 2429 O O . PHE B 1 97 ? 2.557 17.641 20.406 1 94.38 97 PHE B O 1
ATOM 2436 N N . ILE B 1 98 ? 3.455 18.281 22.266 1 95.62 98 ILE B N 1
ATOM 2437 C CA . ILE B 1 98 ? 2.482 17.578 23.094 1 95.62 98 ILE B CA 1
ATOM 2438 C C . ILE B 1 98 ? 1.081 18.125 22.812 1 95.62 98 ILE B C 1
ATOM 2440 O O . ILE B 1 98 ? 0.124 17.344 22.703 1 95.62 98 ILE B O 1
ATOM 2444 N N . GLY B 1 99 ? 1.025 19.391 22.75 1 97.25 99 GLY B N 1
ATOM 2445 C CA . GLY B 1 99 ? -0.249 20 22.391 1 97.25 99 GLY B CA 1
ATOM 2446 C C . GLY B 1 99 ? -0.809 19.5 21.078 1 97.25 99 GLY B C 1
ATOM 2447 O O . GLY B 1 99 ? -2.008 19.25 20.969 1 97.25 99 GLY B O 1
ATOM 2448 N N . SER B 1 100 ? 0.042 19.391 20.094 1 96.69 100 SER B N 1
ATOM 2449 C CA . SER B 1 100 ? -0.408 18.906 18.781 1 96.69 100 SER B CA 1
ATOM 2450 C C . SER B 1 100 ? -0.968 17.5 18.875 1 96.69 100 SER B C 1
ATOM 2452 O O . SER B 1 100 ? -2.004 17.188 18.281 1 96.69 100 SER B O 1
ATOM 2454 N N . ILE B 1 101 ? -0.347 16.625 19.656 1 96.38 101 ILE B N 1
ATOM 2455 C CA . ILE B 1 101 ? -0.787 15.25 19.812 1 96.38 101 ILE B CA 1
ATOM 2456 C C . ILE B 1 101 ? -2.129 15.219 20.547 1 96.38 101 ILE B C 1
ATOM 2458 O O . ILE B 1 101 ? -3.045 14.492 20.141 1 96.38 101 ILE B O 1
ATOM 2462 N N . VAL B 1 102 ? -2.262 16 21.578 1 97.81 102 VAL B N 1
ATOM 2463 C CA . VAL B 1 102 ? -3.467 16.047 22.391 1 97.81 102 VAL B CA 1
ATOM 2464 C C . VAL B 1 102 ? -4.645 16.547 21.562 1 97.81 102 VAL B C 1
ATOM 2466 O O . VAL B 1 102 ? -5.711 15.93 21.547 1 97.81 102 VAL B O 1
ATOM 2469 N N . PHE B 1 103 ? -4.449 17.578 20.875 1 98.38 103 PHE B N 1
ATOM 2470 C CA . PHE B 1 103 ? -5.555 18.172 20.125 1 98.38 103 PHE B CA 1
ATOM 2471 C C . PHE B 1 103 ? -5.941 17.297 18.938 1 98.38 103 PHE B C 1
ATOM 2473 O O . PHE B 1 103 ? -7.117 17.219 18.578 1 98.38 103 PHE B O 1
ATOM 2480 N N . VAL B 1 104 ? -4.977 16.609 18.328 1 97.94 104 VAL B N 1
ATOM 2481 C CA . VAL B 1 104 ? -5.301 15.68 17.266 1 97.94 104 VAL B CA 1
ATOM 2482 C C . VAL B 1 104 ? -6.137 14.531 17.812 1 97.94 104 VAL B C 1
ATOM 2484 O O . VAL B 1 104 ? -7.105 14.102 17.188 1 97.94 104 VAL B O 1
ATOM 2487 N N . THR B 1 105 ? -5.812 14.062 18.969 1 98.25 105 THR B N 1
ATOM 2488 C CA . THR B 1 105 ? -6.527 12.961 19.609 1 98.25 105 THR B CA 1
ATOM 2489 C C . THR B 1 105 ? -7.941 13.391 19.984 1 98.25 105 THR B C 1
ATOM 2491 O O . THR B 1 105 ? -8.906 12.656 19.75 1 98.25 105 THR B O 1
ATOM 2494 N N . ILE B 1 106 ? -8.031 14.555 20.516 1 98.31 106 ILE B N 1
ATOM 2495 C CA . ILE B 1 106 ? -9.336 15.078 20.891 1 98.31 106 ILE B CA 1
ATOM 2496 C C . ILE B 1 106 ? -10.203 15.234 19.641 1 98.31 106 ILE B C 1
ATOM 2498 O O . ILE B 1 106 ? -11.391 14.906 19.656 1 98.31 106 ILE B O 1
ATOM 2502 N N . ASN B 1 107 ? -9.578 15.711 18.641 1 98.44 107 ASN B N 1
ATOM 2503 C CA . ASN B 1 107 ? -10.328 15.898 17.406 1 98.44 107 ASN B CA 1
ATOM 2504 C C . ASN B 1 107 ? -10.789 14.562 16.812 1 98.44 107 ASN B C 1
ATOM 2506 O O . ASN B 1 107 ? -11.867 14.484 16.219 1 98.44 107 ASN B O 1
ATOM 2510 N N . HIS B 1 108 ? -9.992 13.477 16.969 1 98.12 108 HIS B N 1
ATOM 2511 C CA . HIS B 1 108 ? -10.43 12.133 16.578 1 98.12 108 HIS B CA 1
ATOM 2512 C C . HIS B 1 108 ? -11.711 11.75 17.328 1 98.12 108 HIS B C 1
ATOM 2514 O O . HIS B 1 108 ? -12.664 11.258 16.719 1 98.12 108 HIS B O 1
ATOM 2520 N N . TYR B 1 109 ? -11.68 12.055 18.578 1 98.12 109 TYR B N 1
ATOM 2521 C CA . TYR B 1 109 ? -12.82 11.711 19.422 1 98.12 109 TYR B CA 1
ATOM 2522 C C . TYR B 1 109 ? -14.062 12.492 19 1 98.12 109 TYR B C 1
ATOM 2524 O O . TYR B 1 109 ? -15.141 11.914 18.828 1 98.12 109 TYR B O 1
ATOM 2532 N N . LEU B 1 110 ? -13.922 13.758 18.797 1 98.12 110 LEU B N 1
ATOM 2533 C CA . LEU B 1 110 ? -15.039 14.609 18.391 1 98.12 110 LEU B CA 1
ATOM 2534 C C . LEU B 1 110 ? -15.578 14.188 17.031 1 98.12 110 LEU B C 1
ATOM 2536 O O . LEU B 1 110 ? -16.797 14.141 16.828 1 98.12 110 LEU B O 1
ATOM 2540 N N . ALA B 1 111 ? -14.664 13.844 16.141 1 97.69 111 ALA B N 1
ATOM 2541 C CA . ALA B 1 111 ? -15.07 13.422 14.797 1 97.69 111 ALA B CA 1
ATOM 2542 C C . ALA B 1 111 ? -15.828 12.094 14.852 1 97.69 111 ALA B C 1
ATOM 2544 O O . ALA B 1 111 ? -16.875 11.953 14.219 1 97.69 111 ALA B O 1
ATOM 2545 N N . PHE B 1 112 ? -15.328 11.164 15.641 1 97.44 112 PHE B N 1
ATOM 2546 C CA . PHE B 1 112 ? -16 9.875 15.773 1 97.44 112 PHE B CA 1
ATOM 2547 C C . PHE B 1 112 ? -17.391 10.047 16.359 1 97.44 112 PHE B C 1
ATOM 2549 O O . PHE B 1 112 ? -18.344 9.422 15.906 1 97.44 112 PHE B O 1
ATOM 2556 N N . GLN B 1 113 ? -17.484 10.906 17.328 1 96.75 113 GLN B N 1
ATOM 2557 C CA . GLN B 1 113 ? -18.781 11.172 17.953 1 96.75 113 GLN B CA 1
ATOM 2558 C C . GLN B 1 113 ? -19.766 11.805 16.969 1 96.75 113 GLN B C 1
ATOM 2560 O O . GLN B 1 113 ? -20.906 11.359 16.859 1 96.75 113 GLN B O 1
ATOM 2565 N N . HIS B 1 114 ? -19.328 12.766 16.281 1 96.75 114 HIS B N 1
ATOM 2566 C CA . HIS B 1 114 ? -20.219 13.484 15.367 1 96.75 114 HIS B CA 1
ATOM 2567 C C . HIS B 1 114 ? -20.641 12.602 14.195 1 96.75 114 HIS B C 1
ATOM 2569 O O . HIS B 1 114 ? -21.828 12.531 13.867 1 96.75 114 HIS B O 1
ATOM 2575 N N . PHE B 1 115 ? -19.734 11.867 13.617 1 96.56 115 PHE B N 1
ATOM 2576 C CA . PHE B 1 115 ? -20.031 11.102 12.414 1 96.56 115 PHE B CA 1
ATOM 2577 C C . PHE B 1 115 ? -20.797 9.828 12.758 1 96.56 115 PHE B C 1
ATOM 2579 O O . PHE B 1 115 ? -21.344 9.172 11.867 1 96.56 115 PHE B O 1
ATOM 2586 N N . SER B 1 116 ? -20.75 9.461 14.031 1 96.25 116 SER B N 1
ATOM 2587 C CA . SER B 1 116 ? -21.578 8.352 14.469 1 96.25 116 SER B CA 1
ATOM 2588 C C . SER B 1 116 ? -23.016 8.789 14.688 1 96.25 116 SER B C 1
ATOM 2590 O O . SER B 1 116 ? -23.953 7.98 14.602 1 96.25 116 SER B O 1
ATOM 2592 N N . TYR B 1 117 ? -23.266 10.078 14.938 1 95.38 117 TYR B N 1
ATOM 2593 C CA . TYR B 1 117 ? -24.578 10.617 15.273 1 95.38 117 TYR B CA 1
ATOM 2594 C C . TYR B 1 117 ? -25.281 11.125 14.023 1 95.38 117 TYR B C 1
ATOM 2596 O O . TYR B 1 117 ? -26.5 10.984 13.898 1 95.38 117 TYR B O 1
ATOM 2604 N N . VAL B 1 118 ? -24.547 11.727 13.188 1 94.62 118 VAL B N 1
ATOM 2605 C CA . VAL B 1 118 ? -25.094 12.273 11.945 1 94.62 118 VAL B CA 1
ATOM 2606 C C . VAL B 1 118 ? -24.516 11.516 10.75 1 94.62 118 VAL B C 1
ATOM 2608 O O . VAL B 1 118 ? -23.297 11.383 10.625 1 94.62 118 VAL B O 1
ATOM 2611 N N . TYR B 1 119 ? -25.391 11.141 9.891 1 94.69 119 TYR B N 1
ATOM 2612 C CA . TYR B 1 119 ? -24.969 10.312 8.773 1 94.69 119 TYR B CA 1
ATOM 2613 C C . TYR B 1 119 ? -24.266 11.148 7.707 1 94.69 119 TYR B C 1
ATOM 2615 O O . TYR B 1 119 ? -24.781 12.188 7.293 1 94.69 119 TYR B O 1
ATOM 2623 N N . TYR B 1 120 ? -23.109 10.695 7.328 1 95.12 120 TYR B N 1
ATOM 2624 C CA . TYR B 1 120 ? -22.344 11.148 6.18 1 95.12 120 TYR B CA 1
ATOM 2625 C C . TYR B 1 120 ? -21.859 9.977 5.34 1 95.12 120 TYR B C 1
ATOM 2627 O O . TYR B 1 120 ? -21.562 8.906 5.879 1 95.12 120 TYR B O 1
ATOM 2635 N N . PRO B 1 121 ? -21.828 10.148 4.102 1 95.81 121 PRO B N 1
ATOM 2636 C CA . PRO B 1 121 ? -21.188 9.102 3.299 1 95.81 121 PRO B CA 1
ATOM 2637 C C . PRO B 1 121 ? -19.75 8.82 3.742 1 95.81 121 PRO B C 1
ATOM 2639 O O . PRO B 1 121 ? -19.031 9.734 4.156 1 95.81 121 PRO B O 1
ATOM 2642 N N . PHE B 1 122 ? -19.344 7.559 3.645 1 96.38 122 PHE B N 1
ATOM 2643 C CA . PHE B 1 122 ? -18.047 7.105 4.133 1 96.38 122 PHE B CA 1
ATOM 2644 C C . PHE B 1 122 ? -16.906 7.895 3.486 1 96.38 122 PHE B C 1
ATOM 2646 O O . PHE B 1 122 ? -15.922 8.219 4.141 1 96.38 122 PHE B O 1
ATOM 2653 N N . SER B 1 123 ? -17.031 8.164 2.215 1 95.69 123 SER B N 1
ATOM 2654 C CA . SER B 1 123 ? -15.992 8.891 1.5 1 95.69 123 SER B CA 1
ATOM 2655 C C . SER B 1 123 ? -15.773 10.273 2.098 1 95.69 123 SER B C 1
ATOM 2657 O O . SER B 1 123 ? -14.641 10.773 2.131 1 95.69 123 SER B O 1
ATOM 2659 N N . GLN B 1 124 ? -16.828 10.859 2.58 1 96.38 124 GLN B N 1
ATOM 2660 C CA . GLN B 1 124 ? -16.719 12.18 3.193 1 96.38 124 GLN B CA 1
ATOM 2661 C C . GLN B 1 124 ? -16.062 12.094 4.57 1 96.38 124 GLN B C 1
ATOM 2663 O O . GLN B 1 124 ? -15.219 12.93 4.922 1 96.38 124 GLN B O 1
ATOM 2668 N N . VAL B 1 125 ? -16.453 11.086 5.328 1 96.94 125 VAL B N 1
ATOM 2669 C CA . VAL B 1 125 ? -15.836 10.852 6.629 1 96.94 125 VAL B CA 1
ATOM 2670 C C . VAL B 1 125 ? -14.344 10.609 6.457 1 96.94 125 VAL B C 1
ATOM 2672 O O . VAL B 1 125 ? -13.523 11.219 7.145 1 96.94 125 VAL B O 1
ATOM 2675 N N . LEU B 1 126 ? -14.055 9.781 5.496 1 97.19 126 LEU B N 1
ATOM 2676 C CA . LEU B 1 126 ? -12.664 9.438 5.234 1 97.19 126 LEU B CA 1
ATOM 2677 C C . LEU B 1 126 ? -11.883 10.664 4.773 1 97.19 126 LEU B C 1
ATOM 2679 O O . LEU B 1 126 ? -10.703 10.812 5.094 1 97.19 126 LEU B O 1
ATOM 2683 N N . ALA B 1 127 ? -12.508 11.453 4.027 1 97.25 127 ALA B N 1
ATOM 2684 C CA . ALA B 1 127 ? -11.859 12.68 3.572 1 97.25 127 ALA B CA 1
ATOM 2685 C C . ALA B 1 127 ? -11.484 13.57 4.75 1 97.25 127 ALA B C 1
ATOM 2687 O O . ALA B 1 127 ? -10.383 14.125 4.789 1 97.25 127 ALA B O 1
ATOM 2688 N N . TYR B 1 128 ? -12.398 13.758 5.711 1 97.81 128 TYR B N 1
ATOM 2689 C CA . TYR B 1 128 ? -12.102 14.555 6.895 1 97.81 128 TYR B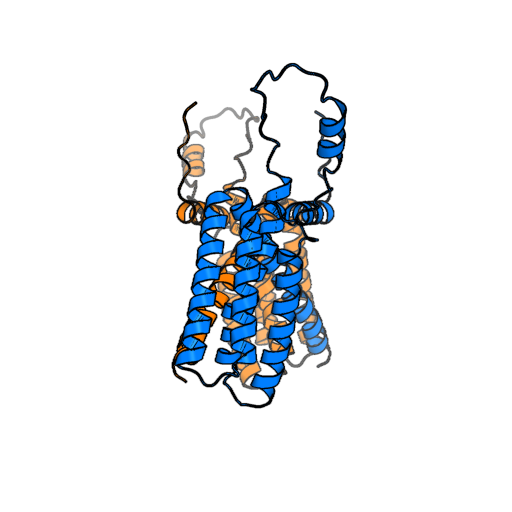 CA 1
ATOM 2690 C C . TYR B 1 128 ? -10.898 13.984 7.641 1 97.81 128 TYR B C 1
ATOM 2692 O O . TYR B 1 128 ? -9.984 14.727 8.016 1 97.81 128 TYR B O 1
ATOM 2700 N N . PHE B 1 129 ? -10.867 12.688 7.809 1 98.19 129 PHE B N 1
ATOM 2701 C CA . PHE B 1 129 ? -9.773 12.039 8.531 1 98.19 129 PHE B CA 1
ATOM 2702 C C . PHE B 1 129 ? -8.461 12.188 7.766 1 98.19 129 PHE B C 1
ATOM 2704 O O . PHE B 1 129 ? -7.422 12.484 8.359 1 98.19 129 PHE B O 1
ATOM 2711 N N . THR B 1 130 ? -8.516 12.031 6.5 1 97.94 130 THR B N 1
ATOM 2712 C CA . THR B 1 130 ? -7.301 12.031 5.691 1 97.94 130 THR B CA 1
ATOM 2713 C C . THR B 1 130 ? -6.715 13.438 5.602 1 97.94 130 THR B C 1
ATOM 2715 O O . THR B 1 130 ? -5.531 13.641 5.879 1 97.94 130 THR B O 1
ATOM 2718 N N . ILE B 1 131 ? -7.543 14.383 5.312 1 97.94 131 ILE B N 1
ATOM 2719 C CA . ILE B 1 131 ? -7.074 15.719 4.965 1 97.94 131 ILE B CA 1
ATOM 2720 C C . ILE B 1 131 ? -6.891 16.547 6.234 1 97.94 131 ILE B C 1
ATOM 2722 O O . ILE B 1 131 ? -5.863 17.203 6.41 1 97.94 131 ILE B O 1
ATOM 2726 N N . CYS B 1 132 ? -7.859 16.453 7.148 1 97.56 132 CYS B N 1
ATOM 2727 C CA . CYS B 1 132 ? -7.871 17.344 8.297 1 97.56 132 CYS B CA 1
ATOM 2728 C C . CYS B 1 132 ? -7.125 16.734 9.477 1 97.56 132 CYS B C 1
ATOM 2730 O O . CYS B 1 132 ? -6.559 17.453 10.305 1 97.56 132 CYS B O 1
ATOM 2732 N N . LEU B 1 133 ? -7.055 15.367 9.531 1 98.06 133 LEU B N 1
ATOM 2733 C CA . LEU B 1 133 ? -6.547 14.773 10.758 1 98.06 133 LEU B CA 1
ATOM 2734 C C . LEU B 1 133 ? -5.215 14.07 10.516 1 98.06 133 LEU B C 1
ATOM 2736 O O . LEU B 1 133 ? -4.332 14.094 11.375 1 98.06 133 LEU B O 1
ATOM 2740 N N . TRP B 1 134 ? -5.07 13.438 9.336 1 97.75 134 TRP B N 1
ATOM 2741 C CA . TRP B 1 134 ? -3.957 12.5 9.219 1 97.75 134 TRP B CA 1
ATOM 2742 C C . TRP B 1 134 ? -2.814 13.109 8.414 1 97.75 134 TRP B C 1
ATOM 2744 O O . TRP B 1 134 ? -1.643 12.828 8.68 1 97.75 134 TRP B O 1
ATOM 2754 N N . LEU B 1 135 ? -3.02 13.93 7.465 1 97.5 135 LEU B N 1
ATOM 2755 C CA . LEU B 1 135 ? -2.031 14.375 6.488 1 97.5 135 LEU B CA 1
ATOM 2756 C C . LEU B 1 135 ? -0.871 15.086 7.176 1 97.5 135 LEU B C 1
ATOM 2758 O O . LEU B 1 135 ? 0.293 14.758 6.938 1 97.5 135 LEU B O 1
ATOM 2762 N N . VAL B 1 136 ? -1.129 16 8.055 1 97.44 136 VAL B N 1
ATOM 2763 C CA . VAL B 1 136 ? -0.099 16.828 8.664 1 97.44 136 VAL B CA 1
ATOM 2764 C C . VAL B 1 136 ? 0.686 16.016 9.695 1 97.44 136 VAL B C 1
ATOM 2766 O O . VAL B 1 136 ? 1.913 15.93 9.617 1 97.44 136 VAL B O 1
ATOM 2769 N N . PRO B 1 137 ? -0.001 15.328 10.656 1 95.62 137 PRO B N 1
ATOM 2770 C CA . PRO B 1 137 ? 0.775 14.508 11.586 1 95.62 137 PRO B CA 1
ATOM 2771 C C . PRO B 1 137 ? 1.616 13.445 10.883 1 95.62 137 PRO B C 1
ATOM 2773 O O . PRO B 1 137 ? 2.729 13.141 11.32 1 95.62 137 PRO B O 1
ATOM 2776 N N . PHE B 1 138 ? 1.073 12.922 9.836 1 95.19 138 PHE B N 1
ATOM 2777 C CA . PHE B 1 138 ? 1.813 11.906 9.086 1 95.19 138 PHE B CA 1
ATOM 2778 C C . PHE B 1 138 ? 3.076 12.508 8.477 1 95.19 138 PHE B C 1
ATOM 2780 O O . PHE B 1 138 ? 4.125 11.852 8.445 1 95.19 138 PHE B O 1
ATOM 2787 N N . SER B 1 139 ? 2.936 13.656 7.961 1 94 139 SER B N 1
ATOM 2788 C CA . SER B 1 139 ? 4.098 14.328 7.387 1 94 139 SER B CA 1
ATOM 2789 C C . SER B 1 139 ? 5.18 14.555 8.438 1 94 139 SER B C 1
ATOM 2791 O O . SER B 1 139 ? 6.367 14.406 8.156 1 94 139 SER B O 1
ATOM 2793 N N . PHE B 1 140 ? 4.828 14.93 9.656 1 92.44 140 PHE B N 1
ATOM 2794 C CA . PHE B 1 140 ? 5.793 15.086 10.734 1 92.44 140 PHE B CA 1
ATOM 2795 C C . PHE B 1 140 ? 6.414 13.75 11.109 1 92.44 140 PHE B C 1
ATOM 2797 O O . PHE B 1 140 ? 7.621 13.656 11.344 1 92.44 140 PHE B O 1
ATOM 2804 N N . PHE B 1 141 ? 5.609 12.773 11.109 1 89.94 141 PHE B N 1
ATOM 2805 C CA . PHE B 1 141 ? 6.055 11.438 11.492 1 89.94 141 PHE B CA 1
ATOM 2806 C C . PHE B 1 141 ? 7.133 10.938 10.539 1 89.94 141 PHE B C 1
ATOM 2808 O O . PHE B 1 141 ? 8.172 10.43 10.977 1 89.94 141 PHE B O 1
ATOM 2815 N N . VAL B 1 142 ? 6.895 11.07 9.258 1 89.25 142 VAL B N 1
ATOM 2816 C CA . VAL B 1 142 ? 7.84 10.586 8.258 1 89.25 142 VAL B CA 1
ATOM 2817 C C . VAL B 1 142 ? 9.109 11.43 8.297 1 89.25 142 VAL B C 1
ATOM 2819 O O . VAL B 1 142 ? 10.18 10.961 7.898 1 89.25 142 VAL B O 1
ATOM 2822 N N . SER B 1 143 ? 9.055 12.664 8.852 1 87.75 143 SER B N 1
ATOM 2823 C CA . SER B 1 143 ? 10.172 13.602 8.859 1 87.75 143 SER B CA 1
ATOM 2824 C C . SER B 1 143 ? 11.039 13.406 10.102 1 87.75 143 SER B C 1
ATOM 2826 O O . SER B 1 143 ? 12.094 14.039 10.242 1 87.75 143 SER B O 1
ATOM 2828 N N . LEU B 1 144 ? 10.68 12.664 11.031 1 79.19 144 LEU B N 1
ATOM 2829 C CA . LEU B 1 144 ? 11.422 12.445 12.266 1 79.19 144 LEU B CA 1
ATOM 2830 C C . LEU B 1 144 ? 12.773 11.797 11.977 1 79.19 144 LEU B C 1
ATOM 2832 O O . LEU B 1 144 ? 13.719 11.938 12.758 1 79.19 144 LEU B O 1
ATOM 2836 N N . SER B 1 145 ? 13.008 11.172 10.805 1 64.31 145 SER B N 1
ATOM 2837 C CA . SER B 1 145 ? 14.258 10.516 10.453 1 64.31 145 SER B CA 1
ATOM 2838 C C . SER B 1 145 ? 15.289 11.516 9.938 1 64.31 145 SER B C 1
ATOM 2840 O O . SER B 1 145 ? 16.484 11.227 9.914 1 64.31 145 SER B O 1
ATOM 2842 N N . ALA B 1 146 ? 14.961 12.57 9.352 1 59.66 146 ALA B N 1
ATOM 2843 C CA . ALA B 1 146 ? 15.844 13.562 8.766 1 59.66 146 ALA B CA 1
ATOM 2844 C C . ALA B 1 146 ? 16.781 14.148 9.812 1 59.66 146 ALA B C 1
ATOM 2846 O O . ALA B 1 146 ? 17.875 14.633 9.484 1 59.66 146 ALA B O 1
ATOM 2847 N N . ASN B 1 147 ? 16.469 14.141 11.055 1 57.84 147 ASN B N 1
ATOM 2848 C CA . ASN B 1 147 ? 17.281 14.734 12.109 1 57.84 147 ASN B CA 1
ATOM 2849 C C . ASN B 1 147 ? 18.578 13.961 12.328 1 57.84 147 ASN B C 1
ATOM 2851 O O . ASN B 1 147 ? 19.609 14.547 12.625 1 57.84 147 ASN B O 1
ATOM 2855 N N . GLU B 1 148 ? 18.453 12.695 12.125 1 55.34 148 GLU B N 1
ATOM 2856 C CA . GLU B 1 148 ? 19.594 11.914 12.562 1 55.34 148 GLU B CA 1
ATOM 2857 C C . GLU B 1 148 ? 20.781 12.094 11.625 1 55.34 148 GLU B C 1
ATOM 2859 O O . GLU B 1 148 ? 21.938 11.961 12.031 1 55.34 148 GLU B O 1
ATOM 2864 N N . ASN B 1 149 ? 20.531 12.367 10.383 1 48.5 149 ASN B N 1
ATOM 2865 C CA . ASN B 1 149 ? 21.672 12.391 9.461 1 48.5 149 ASN B CA 1
ATOM 2866 C C . ASN B 1 149 ? 22.172 13.812 9.234 1 48.5 149 ASN B C 1
ATOM 2868 O O . ASN B 1 149 ? 23.016 14.039 8.367 1 48.5 149 ASN B O 1
ATOM 2872 N N . VAL B 1 150 ? 21.578 14.766 9.766 1 50.06 150 VAL B N 1
ATOM 2873 C CA . VAL B 1 150 ? 22.203 16.062 9.562 1 50.06 150 VAL B CA 1
ATOM 2874 C C . VAL B 1 150 ? 23.531 16.125 10.328 1 50.06 150 VAL B C 1
ATOM 2876 O O . VAL B 1 150 ? 23.562 15.875 11.531 1 50.06 150 VAL B O 1
ATOM 2879 N N . LEU B 1 151 ? 24.594 15.805 9.609 1 41.44 151 LEU B N 1
ATOM 2880 C CA . LEU B 1 151 ? 25.984 15.961 10.055 1 41.44 151 LEU B CA 1
ATOM 2881 C C . LEU B 1 151 ? 26.156 17.25 10.828 1 41.44 151 LEU B C 1
ATOM 2883 O O . LEU B 1 151 ? 25.531 18.266 10.508 1 41.44 151 LEU B O 1
ATOM 2887 N N . PRO B 1 152 ? 26.562 17.156 11.977 1 41.56 152 PRO B N 1
ATOM 2888 C CA . PRO B 1 152 ? 26.953 18.406 12.633 1 41.56 152 PRO B CA 1
ATOM 2889 C C . PRO B 1 152 ? 27.75 19.328 11.711 1 41.56 152 PRO B C 1
ATOM 2891 O O . PRO B 1 152 ? 28.75 18.906 11.125 1 41.56 152 PRO B O 1
ATOM 2894 N N . THR B 1 153 ? 27.234 19.984 10.781 1 36.78 153 THR B N 1
ATOM 2895 C CA . THR B 1 153 ? 28.047 21 10.109 1 36.78 153 THR B CA 1
ATOM 2896 C C . THR B 1 153 ? 28.938 21.719 11.109 1 36.78 153 THR B C 1
ATOM 2898 O O . THR B 1 153 ? 28.516 22.031 12.219 1 36.78 153 THR B O 1
ATOM 2901 N N . LEU B 1 154 ? 30.281 21.766 10.828 1 37.66 154 LEU B N 1
ATOM 2902 C CA . LEU B 1 154 ? 31.391 22.453 11.484 1 37.66 154 LEU B CA 1
ATOM 2903 C C . LEU B 1 154 ? 30.984 23.891 11.836 1 37.66 154 LEU B C 1
ATOM 2905 O O . LEU B 1 154 ? 30.812 24.719 10.945 1 37.66 154 LEU B O 1
ATOM 2909 N N . ALA B 1 155 ? 30.031 24.234 12.57 1 35.88 155 ALA B N 1
ATOM 2910 C CA . ALA B 1 155 ? 30.203 25.578 13.102 1 35.88 155 ALA B CA 1
ATOM 2911 C C . ALA B 1 155 ? 31.641 25.797 13.594 1 35.88 155 ALA B C 1
ATOM 2913 O O . ALA B 1 155 ? 31.984 25.375 14.703 1 35.88 155 ALA B O 1
ATOM 2914 N N . GLU B 1 156 ? 32.688 25.344 12.852 1 34.69 156 GLU B N 1
ATOM 2915 C CA . GLU B 1 156 ? 34.062 25.625 13.133 1 34.69 156 GLU B CA 1
ATOM 2916 C C . GLU B 1 156 ? 34.281 27.094 13.523 1 34.69 156 GLU B C 1
ATOM 2918 O O . GLU B 1 156 ? 35.188 27.422 14.266 1 34.69 156 GLU B O 1
ATOM 2923 N N . THR B 1 157 ? 33.906 28.094 12.664 1 33.03 157 THR B N 1
ATOM 2924 C CA . THR B 1 157 ? 34.938 29.141 12.547 1 33.03 157 THR B CA 1
ATOM 2925 C C . THR B 1 157 ? 34.969 30 13.805 1 33.03 157 THR B C 1
ATOM 2927 O O . THR B 1 157 ? 35.844 30.859 13.945 1 33.03 157 THR B O 1
ATOM 2930 N N . ARG B 1 158 ? 33.812 30.547 14.359 1 35.62 158 ARG B N 1
ATOM 2931 C CA . ARG B 1 158 ? 34.281 31.781 14.977 1 35.62 158 ARG B CA 1
ATOM 2932 C C . ARG B 1 158 ? 35.125 31.484 16.203 1 35.62 158 ARG B C 1
ATOM 2934 O O . ARG B 1 158 ? 34.75 30.672 17.047 1 35.62 158 ARG B O 1
ATOM 2941 N N . PRO B 1 159 ? 36.438 31.766 16.188 1 35.53 159 PRO B N 1
ATOM 2942 C CA . PRO B 1 159 ? 37.438 31.734 17.266 1 35.53 159 PRO B CA 1
ATOM 2943 C C . PRO B 1 159 ? 36.938 32.281 18.578 1 35.53 159 PRO B C 1
ATOM 2945 O O . PRO B 1 159 ? 37.312 33.375 19 1 35.53 159 PRO B O 1
ATOM 2948 N N . LEU B 1 160 ? 35.625 32.25 18.938 1 31.91 160 LEU B N 1
ATOM 2949 C CA . LEU B 1 160 ? 35.562 33.094 20.156 1 31.91 160 LEU B CA 1
ATOM 2950 C C . LEU B 1 160 ? 36.469 32.531 21.234 1 31.91 160 LEU B C 1
ATOM 2952 O O . LEU B 1 160 ? 36.594 31.312 21.391 1 31.91 160 LEU B O 1
ATOM 2956 N N . ASN B 1 161 ? 37.312 33.312 21.875 1 32.44 161 ASN B N 1
ATOM 2957 C CA . ASN B 1 161 ? 38.281 33.219 22.969 1 32.44 161 ASN B CA 1
ATOM 2958 C C . ASN B 1 161 ? 37.781 32.344 24.109 1 32.44 161 ASN B C 1
ATOM 2960 O O . ASN B 1 161 ? 38.5 31.484 24.594 1 32.44 161 ASN B O 1
ATOM 2964 N N . THR B 1 162 ? 36.938 32.969 25.094 1 34.59 162 THR B N 1
ATOM 2965 C CA . THR B 1 162 ? 37.156 32.812 26.531 1 34.59 162 THR B CA 1
ATOM 2966 C C . THR B 1 162 ? 36.75 31.438 27 1 34.59 162 THR B C 1
ATOM 2968 O O . THR B 1 162 ? 36.031 30.719 26.281 1 34.59 162 THR B O 1
ATOM 2971 N N . ASP B 1 163 ? 36.375 31.188 28.406 1 35.12 163 ASP B N 1
ATOM 2972 C CA . ASP B 1 163 ? 36.344 30.234 29.516 1 35.12 163 ASP B CA 1
ATOM 2973 C C . ASP B 1 163 ? 35.188 29.25 29.359 1 35.12 163 ASP B C 1
ATOM 2975 O O . ASP B 1 163 ? 34.844 28.531 30.312 1 35.12 163 ASP B O 1
ATOM 2979 N N . GLU B 1 164 ? 34.125 29.531 28.578 1 36.94 164 GLU B N 1
ATOM 2980 C CA . GLU B 1 164 ? 32.875 28.797 28.75 1 36.94 164 GLU B CA 1
ATOM 2981 C C . GLU B 1 164 ? 33 27.375 28.203 1 36.94 164 GLU B C 1
ATOM 2983 O O . GLU B 1 164 ? 32.844 27.141 27 1 36.94 164 GLU B O 1
ATOM 2988 N N . SER B 1 165 ? 34 26.609 28.625 1 37.72 165 SER B N 1
ATOM 2989 C CA . SER B 1 165 ? 34.344 25.219 28.328 1 37.72 165 SER B CA 1
ATOM 2990 C C . SER B 1 165 ? 33.156 24.312 28.484 1 37.72 165 SER B C 1
ATOM 2992 O O . SER B 1 165 ? 32.969 23.375 27.703 1 37.72 165 SER B O 1
ATOM 2994 N N . ASP B 1 166 ? 32.594 24.219 29.766 1 40.28 166 ASP B N 1
ATOM 2995 C CA . ASP B 1 166 ? 31.828 23.078 30.25 1 40.28 166 ASP B CA 1
ATOM 2996 C C . ASP B 1 166 ? 30.484 22.969 29.531 1 40.28 166 ASP B C 1
ATOM 2998 O O . ASP B 1 166 ? 29.891 21.875 29.469 1 40.28 166 ASP B O 1
ATOM 3002 N N . VAL B 1 167 ? 29.781 24.016 29.281 1 41.91 167 VAL B N 1
ATOM 3003 C CA . VAL B 1 167 ? 28.422 23.984 28.766 1 41.91 167 VAL B CA 1
ATOM 3004 C C . VAL B 1 167 ? 28.406 23.375 27.359 1 41.91 167 VAL B C 1
ATOM 3006 O O . VAL B 1 167 ? 27.375 22.891 26.891 1 41.91 167 VAL B O 1
ATOM 3009 N N . VAL B 1 168 ? 29.562 23.406 26.719 1 41.06 168 VAL B N 1
ATOM 3010 C CA . VAL B 1 168 ? 29.578 22.922 25.344 1 41.06 168 VAL B CA 1
ATOM 3011 C C . VAL B 1 168 ? 29.531 21.406 25.328 1 41.06 168 VAL B C 1
ATOM 3013 O O . VAL B 1 168 ? 28.922 20.812 24.438 1 41.06 168 VAL B O 1
ATOM 3016 N N . THR B 1 169 ? 30.25 20.75 26.391 1 39.97 169 THR B N 1
ATOM 3017 C CA . THR B 1 169 ? 30.25 19.297 26.375 1 39.97 169 THR B CA 1
ATOM 3018 C C . THR B 1 169 ? 28.859 18.734 26.609 1 39.97 169 THR B C 1
ATOM 3020 O O . THR B 1 169 ? 28.484 17.703 26.062 1 39.97 169 THR B O 1
ATOM 3023 N N . ASN B 1 170 ? 28.172 19.281 27.719 1 39.09 170 ASN B N 1
ATOM 3024 C CA . ASN B 1 170 ? 26.859 18.719 28.016 1 39.09 170 ASN B CA 1
ATOM 3025 C C . ASN B 1 170 ? 25.906 18.875 26.859 1 39.09 170 ASN B C 1
ATOM 3027 O O . ASN B 1 170 ? 24.969 18.078 26.688 1 39.09 170 ASN B O 1
ATOM 3031 N N . TYR B 1 171 ? 25.953 20.078 26.219 1 32.88 171 TYR B N 1
ATOM 3032 C CA . TYR B 1 171 ? 25.047 20.25 25.078 1 32.88 171 TYR B CA 1
ATOM 3033 C C . TYR B 1 171 ? 25.344 19.234 23.984 1 32.88 171 TYR B C 1
ATOM 3035 O O . TYR B 1 171 ? 24.453 18.844 23.234 1 32.88 171 TYR B O 1
ATOM 3043 N N . PHE B 1 172 ? 26.609 18.906 23.875 1 38.28 172 PHE B N 1
ATOM 3044 C CA . PHE B 1 172 ? 26.906 17.906 22.844 1 38.28 172 PHE B CA 1
ATOM 3045 C C . PHE B 1 172 ? 26.406 16.531 23.266 1 38.28 172 PHE B C 1
ATOM 3047 O O . PHE B 1 172 ? 26.266 15.641 22.422 1 38.28 172 PHE B O 1
ATOM 3054 N N . SER B 1 173 ? 26.391 16.266 24.609 1 37.09 173 SER B N 1
ATOM 3055 C CA . SER B 1 173 ? 26.031 14.906 25.016 1 37.09 173 SER B CA 1
ATOM 3056 C C . SER B 1 173 ? 24.562 14.633 24.781 1 37.09 173 SER B C 1
ATOM 3058 O O . SER B 1 173 ? 24.109 13.492 24.875 1 37.09 173 SER B O 1
ATOM 3060 N N . ARG B 1 174 ? 23.75 15.609 25.016 1 33.94 174 ARG B N 1
ATOM 3061 C CA . ARG B 1 174 ? 22.375 15.211 24.766 1 33.94 174 ARG B CA 1
ATOM 3062 C C . ARG B 1 174 ? 22.172 14.805 23.312 1 33.94 174 ARG B C 1
ATOM 3064 O O . ARG B 1 174 ? 21.703 15.602 22.5 1 33.94 174 ARG B O 1
ATOM 3071 N N . ARG B 1 175 ? 23.25 14.305 22.812 1 37.69 175 ARG B N 1
ATOM 3072 C CA . ARG B 1 175 ? 23.094 13.625 21.531 1 37.69 175 ARG B CA 1
ATOM 3073 C C . ARG B 1 175 ? 22.031 12.531 21.625 1 37.69 175 ARG B C 1
ATOM 3075 O O . ARG B 1 175 ? 22.25 11.492 22.234 1 37.69 175 ARG B O 1
ATOM 3082 N N . SER B 1 176 ? 20.828 12.797 22.141 1 35 176 SER B N 1
ATOM 3083 C CA . SER B 1 176 ? 19.703 11.859 22.141 1 35 176 SER B CA 1
ATOM 3084 C C . SER B 1 176 ? 19.766 10.93 20.922 1 35 176 SER B C 1
ATOM 3086 O O . SER B 1 176 ? 19.969 11.391 19.797 1 35 176 SER B O 1
ATOM 3088 N N . LYS B 1 177 ? 20.234 9.711 21.062 1 39.06 177 LYS B N 1
ATOM 3089 C CA . LYS B 1 177 ? 20.109 8.555 20.188 1 39.06 177 LYS B CA 1
ATOM 3090 C C . LYS B 1 177 ? 18.812 8.617 19.375 1 39.06 177 LYS B C 1
ATOM 3092 O O . LYS B 1 177 ? 17.734 8.266 19.891 1 39.06 177 LYS B O 1
ATOM 3097 N N . ARG B 1 178 ? 18.562 9.703 18.75 1 43.62 178 ARG B N 1
ATOM 3098 C CA . ARG B 1 178 ? 17.375 9.914 17.938 1 43.62 178 ARG B CA 1
ATOM 3099 C C . ARG B 1 178 ? 17.25 8.82 16.875 1 43.62 178 ARG B C 1
ATOM 3101 O O . ARG B 1 178 ? 18.047 8.75 15.945 1 43.62 178 ARG B O 1
ATOM 3108 N N . TYR B 1 179 ? 16.906 7.586 17.297 1 43.84 179 TYR B N 1
ATOM 3109 C CA . TYR B 1 179 ? 16.547 6.469 16.438 1 43.84 179 TYR B CA 1
ATOM 3110 C C . TYR B 1 179 ? 15.477 6.883 15.422 1 43.84 179 TYR B C 1
ATOM 3112 O O . TYR B 1 179 ? 14.312 7.051 15.773 1 43.84 179 TYR B O 1
ATOM 3120 N N . GLY B 1 180 ? 15.828 7.691 14.484 1 51.38 180 GLY B N 1
ATOM 3121 C CA . GLY B 1 180 ? 14.906 8.102 13.445 1 51.38 180 GLY B CA 1
ATOM 3122 C C . GLY B 1 180 ? 14.352 6.941 12.648 1 51.38 180 GLY B C 1
ATOM 3123 O O . GLY B 1 180 ? 14.719 5.789 12.875 1 51.38 180 GLY B O 1
ATOM 3124 N N . LEU B 1 181 ? 13.258 7.168 11.93 1 57.81 181 LEU B N 1
ATOM 3125 C CA . LEU B 1 181 ? 12.531 6.203 11.117 1 57.81 181 LEU B CA 1
ATOM 3126 C C . LEU B 1 181 ? 13.453 5.539 10.102 1 57.81 181 LEU B C 1
ATOM 3128 O O . LEU B 1 181 ? 13.352 4.332 9.867 1 57.81 181 LEU B O 1
ATOM 3132 N N . LEU B 1 182 ? 14.312 6.227 9.672 1 61.66 182 LEU B N 1
ATOM 3133 C CA . LEU B 1 182 ? 15.242 5.688 8.68 1 61.66 182 LEU B CA 1
ATOM 3134 C C . LEU B 1 182 ? 16.188 4.68 9.312 1 61.66 182 LEU B C 1
ATOM 3136 O O . LEU B 1 182 ? 16.5 3.654 8.703 1 61.66 182 LEU B O 1
ATOM 3140 N N . SER B 1 183 ? 16.609 5.07 10.484 1 59.38 183 SER B N 1
ATOM 3141 C CA . SER B 1 183 ? 17.469 4.129 11.211 1 59.38 183 SER B CA 1
ATOM 3142 C C . SER B 1 183 ? 16.719 2.828 11.492 1 59.38 183 SER B C 1
ATOM 3144 O O . SER B 1 183 ? 17.297 1.743 11.367 1 59.38 183 SER B O 1
ATOM 3146 N N . PHE B 1 184 ? 15.516 3.107 11.781 1 61.12 184 PHE B N 1
ATOM 3147 C CA . PHE B 1 184 ? 14.664 1.94 12 1 61.12 184 PHE B CA 1
ATOM 3148 C C . PHE B 1 184 ? 14.555 1.107 10.734 1 61.12 184 PHE B C 1
ATOM 3150 O O . PHE B 1 184 ? 14.711 -0.115 10.766 1 61.12 184 PHE B O 1
ATOM 3157 N N . PHE B 1 185 ? 14.336 1.726 9.625 1 65.56 185 PHE B N 1
ATOM 3158 C CA . PHE B 1 185 ? 14.18 1.011 8.367 1 65.56 185 PHE B CA 1
ATOM 3159 C C . PHE B 1 185 ? 15.492 0.351 7.953 1 65.56 185 PHE B C 1
ATOM 3161 O O . PHE B 1 185 ? 15.5 -0.77 7.441 1 65.56 185 PHE B O 1
ATOM 3168 N N . ASN B 1 186 ? 16.484 1.028 8.188 1 63 186 ASN B N 1
ATOM 3169 C CA . ASN B 1 186 ? 17.797 0.457 7.891 1 63 186 ASN B CA 1
ATOM 3170 C C . ASN B 1 186 ? 18.094 -0.74 8.789 1 63 186 ASN B C 1
ATOM 3172 O O . ASN B 1 186 ? 18.656 -1.74 8.32 1 63 186 ASN B O 1
ATOM 3176 N N . TYR B 1 187 ? 17.734 -0.563 9.992 1 60.66 187 TYR B N 1
ATOM 3177 C CA . TYR B 1 187 ? 17.875 -1.673 10.922 1 60.66 187 TYR B CA 1
ATOM 3178 C C . TYR B 1 187 ? 17.016 -2.859 10.5 1 60.66 187 TYR B C 1
ATOM 3180 O O . TYR B 1 187 ? 17.484 -4 10.5 1 60.66 187 TYR B O 1
ATOM 3188 N N . ALA B 1 188 ? 15.836 -2.588 10.156 1 62.72 188 ALA B N 1
ATOM 3189 C CA . ALA B 1 188 ? 14.93 -3.637 9.703 1 62.72 188 ALA B CA 1
ATOM 3190 C C . ALA B 1 188 ? 15.438 -4.289 8.422 1 62.72 188 ALA B C 1
ATOM 3192 O O . ALA B 1 188 ? 15.383 -5.516 8.281 1 62.72 188 ALA B O 1
ATOM 3193 N N . LYS B 1 189 ? 15.852 -3.533 7.594 1 64.62 189 LYS B N 1
ATOM 3194 C CA . LYS B 1 189 ? 16.422 -4.027 6.348 1 64.62 189 LYS B CA 1
ATOM 3195 C C . LYS B 1 189 ? 17.641 -4.922 6.621 1 64.62 189 LYS B C 1
ATOM 3197 O O . LYS B 1 189 ? 17.766 -5.988 6.016 1 64.62 189 LYS B O 1
ATOM 3202 N N . GLU B 1 190 ? 18.438 -4.457 7.512 1 62.84 190 GLU B N 1
ATOM 3203 C CA . GLU B 1 190 ? 19.641 -5.215 7.855 1 62.84 190 GLU B CA 1
ATOM 3204 C C . GLU B 1 190 ? 19.281 -6.48 8.633 1 62.84 190 GLU B C 1
ATOM 3206 O O . GLU B 1 190 ? 20 -7.484 8.555 1 62.84 190 GLU B O 1
ATOM 3211 N N . SER B 1 191 ? 18.328 -6.402 9.469 1 55.5 191 SER B N 1
ATOM 3212 C CA . SER B 1 191 ? 17.891 -7.559 10.25 1 55.5 191 SER B CA 1
ATOM 3213 C C . SER B 1 191 ? 17.266 -8.625 9.359 1 55.5 191 SER B C 1
ATOM 3215 O O . SER B 1 191 ? 17.359 -9.82 9.656 1 55.5 191 SER B O 1
ATOM 3217 N N . ILE B 1 192 ? 16.531 -8.188 8.492 1 55.5 192 ILE B N 1
ATOM 3218 C CA . ILE B 1 192 ? 15.852 -9.125 7.605 1 55.5 192 ILE B CA 1
ATOM 3219 C C . ILE B 1 192 ? 16.844 -9.664 6.57 1 55.5 192 ILE B C 1
ATOM 3221 O O . ILE B 1 192 ? 16.75 -10.82 6.168 1 55.5 192 ILE B O 1
ATOM 3225 N N . LEU B 1 193 ? 17.781 -8.797 6.066 1 52.69 193 LEU B N 1
ATOM 3226 C CA . LEU B 1 193 ? 18.797 -9.242 5.117 1 52.69 193 LEU B CA 1
ATOM 3227 C C . LEU B 1 193 ? 20.109 -9.523 5.816 1 52.69 193 LEU B C 1
ATOM 3229 O O . LEU B 1 193 ? 20.703 -8.617 6.406 1 52.69 193 LEU B O 1
ATOM 3233 N N . PRO B 1 194 ? 20.359 -10.719 6.129 1 47.75 194 PRO B N 1
ATOM 3234 C CA . PRO B 1 194 ? 21.609 -11.062 6.809 1 47.75 194 PRO B CA 1
ATOM 3235 C C . PRO B 1 194 ? 22.828 -10.406 6.16 1 47.75 194 PRO B C 1
ATOM 3237 O O . PRO B 1 194 ? 22.828 -10.164 4.953 1 47.75 194 PRO B O 1
ATOM 3240 N N . GLN B 1 195 ? 23.656 -9.562 6.949 1 45.38 195 GLN B N 1
ATOM 3241 C CA . GLN B 1 195 ? 24.938 -8.922 6.688 1 45.38 195 GLN B CA 1
ATOM 3242 C C . GLN B 1 195 ? 25.812 -9.766 5.758 1 45.38 195 GLN B C 1
ATOM 3244 O O . GLN B 1 195 ? 26.062 -10.938 6.031 1 45.38 195 GLN B O 1
ATOM 3249 N N . ARG B 1 196 ? 25.969 -9.406 4.531 1 43.5 196 ARG B N 1
ATOM 3250 C CA . ARG B 1 196 ? 27.141 -9.906 3.805 1 43.5 196 ARG B CA 1
ATOM 3251 C C . ARG B 1 196 ? 28.391 -9.797 4.652 1 43.5 196 ARG B C 1
ATOM 3253 O O . ARG B 1 196 ? 28.562 -8.852 5.422 1 43.5 196 ARG B O 1
ATOM 3260 N N . VAL B 1 197 ? 29.188 -10.898 4.676 1 39.41 197 VAL B N 1
ATOM 3261 C CA . VAL B 1 197 ? 30.609 -10.984 5.051 1 39.41 197 VAL B CA 1
ATOM 3262 C C . VAL B 1 197 ? 31.375 -9.828 4.43 1 39.41 197 VAL B C 1
ATOM 3264 O O . VAL B 1 197 ? 31.422 -9.688 3.205 1 39.41 197 VAL B O 1
ATOM 3267 N N . LYS B 1 198 ? 31.641 -8.711 4.949 1 37.22 198 LYS B N 1
ATOM 3268 C CA . LYS B 1 198 ? 32.781 -7.871 4.562 1 37.22 198 LYS B CA 1
ATOM 3269 C C . LYS B 1 198 ? 34 -8.719 4.211 1 37.22 198 LYS B C 1
ATOM 3271 O O . LYS B 1 198 ? 34.594 -9.352 5.086 1 37.22 198 LYS B O 1
ATOM 3276 N N . LYS B 1 199 ? 34.031 -9.289 3.014 1 29.7 199 LYS B N 1
ATOM 3277 C CA . LYS B 1 199 ? 35.375 -9.734 2.66 1 29.7 199 LYS B CA 1
ATOM 3278 C C . LYS B 1 199 ? 36.375 -8.586 2.725 1 29.7 199 LYS B C 1
ATOM 3280 O O . LYS B 1 199 ? 36.219 -7.598 2.002 1 29.7 199 LYS B O 1
ATOM 3285 N N . ALA B 1 200 ? 36.938 -8.406 3.904 1 27.89 200 ALA B N 1
ATOM 3286 C CA . ALA B 1 200 ? 38.219 -7.727 4.027 1 27.89 200 ALA B CA 1
ATOM 3287 C C . ALA B 1 200 ? 39.156 -8.094 2.871 1 27.89 200 ALA B C 1
ATOM 3289 O O . ALA B 1 200 ? 39.688 -9.211 2.811 1 27.89 200 ALA B O 1
ATOM 3290 N N . PHE B 1 201 ? 38.75 -7.516 1.678 1 22.97 201 PHE B N 1
ATOM 3291 C CA . PHE B 1 201 ? 39.969 -7.414 0.908 1 22.97 201 PHE B CA 1
ATOM 3292 C C . PHE B 1 201 ? 40.875 -6.297 1.45 1 22.97 201 PHE B C 1
ATOM 3294 O O . PHE B 1 201 ? 40.375 -5.281 1.938 1 22.97 201 PHE B O 1
#

Solvent-accessible surface area (backbone atoms only — not comparable to full-atom values): 21898 Å² total; per-residu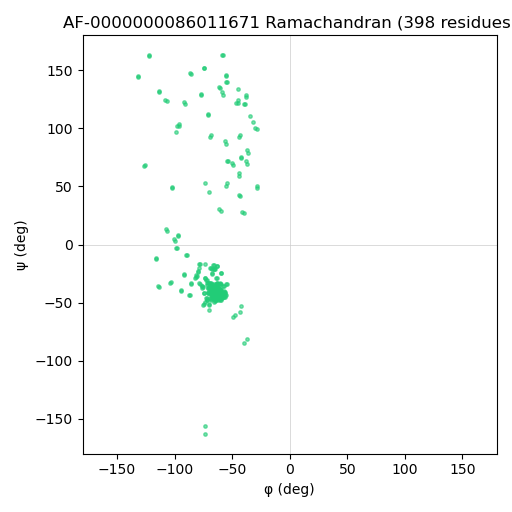e (Å²): 102,60,60,53,51,54,42,19,57,53,30,49,52,52,51,53,50,50,48,52,46,9,46,51,32,22,50,51,50,50,27,50,50,32,48,75,36,47,71,60,44,51,52,49,52,51,50,52,40,52,50,39,42,50,46,41,52,46,40,65,74,54,37,91,64,61,64,67,46,40,52,35,48,43,52,24,38,52,22,47,54,56,41,55,72,43,61,65,51,80,57,76,83,36,65,37,41,46,46,24,55,52,31,49,50,50,33,50,51,45,47,52,53,48,56,72,73,44,90,65,59,65,58,39,55,49,12,47,44,43,56,72,59,40,48,62,59,49,52,52,60,47,38,51,24,36,46,60,69,57,65,80,69,77,84,62,69,81,78,74,81,80,84,78,59,67,70,56,55,57,61,57,55,67,56,66,84,58,76,16,58,52,53,49,49,51,48,49,50,48,68,72,41,76,76,74,76,76,72,82,118,102,60,59,51,52,54,43,19,56,53,29,50,53,53,50,52,49,51,50,52,45,10,46,51,32,23,49,50,51,50,26,51,49,32,50,74,36,47,70,61,44,52,52,50,50,51,49,52,39,52,50,40,41,50,47,40,53,46,40,64,74,53,37,92,64,62,63,68,45,40,52,35,48,43,52,22,38,53,22,46,55,56,42,54,71,44,60,66,48,79,58,77,84,35,66,38,42,47,46,24,55,51,32,48,52,50,34,50,51,46,48,53,54,48,57,71,73,43,92,66,60,66,57,38,54,50,13,48,45,42,55,70,59,40,48,61,60,48,53,53,58,46,38,51,24,34,47,61,67,58,67,80,70,77,84,63,70,80,77,78,79,82,85,79,60,68,68,56,56,58,62,57,57,67,57,68,83,60,77,15,58,54,54,48,50,50,47,50,50,46,67,73,41,75,77,75,77,76,73,82,119

Foldseek 3Di:
DVVVVVVVVVVVVVVVVVVVVVVLVVLLVVLVVCLVCVVVLLVVLLVLLVVLLVVLVVCVVPHDADPLLSVLLNQLSVLLVVQSVPPPDGDCPDPSNVSNVVSLVVSVVSLVVVCVVDPDDPVVSVCCCCRRRCPNVVSSLSSLQSVLPPPPPPPPDDPPDDDPPPVVVVVVVVPPPSCHSNVVVVVVVPVVDPDPDPPPD/DVVVVVVVVVVVVVVVVVVVVVVLVVLLVVLVVCLVCVVVLLVVLLVLLVVLLVVLVVCVVPHDADPLLSVLLNVLSVLLVVQSVPPPDGDCPDPSNVSNVVSLVVSVVSLVVVCVVDPDPPVVSVCCCCRRRCPNVVSSQSSLQSVVPPPPPPPPDDPDDDDPPPVVVVVVVVPPPSCHSNVVVVVVVCVVPPDDDPPPD

pLDDT: mean 80.49, std 23.55, range [22.72, 98.44]

Organism: Nephila pilipes (NCBI:txid299642)

Radius of gyration: 27.76 Å; Cα contacts (8 Å, |Δi|>4): 368; chains: 2; bounding box: 68×67×67 Å